Protein 8DS8 (pdb70)

Organism: Homo sapiens (NCBI:txid9606)

Foldseek 3Di:
DFFKDADDAFPDWDDDPDQAIKGWGAWIDTVHAIDGQQFKFFFADDDDVLFTWIWHWHTWIAGPPRFTKTKTFTKGQQCRQPVHDVVCVVVVPDDPCRNRAEIATERDIDMDGPRRTDHTAEEAAPVVLVVLCVDDVCVVVVRHHYYQAHAYNVVSWTAGVVRHTD/DPDDDPD/DFAKDADDAFDPPDPQKGWGAWIDTVHAIDGQQFWFAFDDDVPFIWHWHTWTAGPPRQTKTKTFTKAQQQRFPVHDVVCVNNVPDDPCRRPAEIATERDIDMDGRRRTDHTAEEEAPVVLVVCCVDDVCVVPVRYHYYQAHAYRVVSWTAGVVRHTD/DPDDDPD

InterPro domains:
  IPR001025 Bromo adjacent homology (BAH) domain [PF01426] (2817-2956)
  IPR001025 Bromo adjacent homology (BAH) domain [PS51038] (2817-2962)
  IPR001025 Bromo adjacent homology (BAH) domain [SM00439] (2817-2962)
  IPR043151 Bromo adjacent homology (BAH) domain superfamily [G3DSA:2.30.30.490] (2744-2946)
  IPR048924 BAHCC1-like, Tudor domain [PF21744] (2218-2284)
  IPR052429 BAH domain-containing protein [PTHR12505] (1-2648)
  IPR056841 TNRC18/BAHCC1-like, SH3 domain [PF24912] (2156-2213)

Structure (mmCIF, N/CA/C/O backbone):
data_8DS8
#
_entry.id   8DS8
#
_cell.length_a   73.804
_cell.length_b   120.828
_cell.length_c   46.632
_cell.angle_alpha   90.000
_cell.angle_beta   90.000
_cell.angle_gamma   90.000
#
_symmetry.space_group_name_H-M   'P 21 21 2'
#
loop_
_entity.id
_entity.type
_entity.pdbx_description
1 polymer 'Trinucleotide repeat-containing gene 18 protein'
2 polymer 'Histone H3.1'
3 water water
#
loop_
_atom_site.group_PDB
_atom_site.id
_atom_site.type_symbol
_atom_site.label_atom_id
_atom_site.label_alt_id
_atom_site.label_comp_id
_atom_site.label_asym_id
_atom_site.label_entity_id
_atom_site.label_seq_id
_atom_site.pdbx_PDB_ins_code
_atom_site.Cartn_x
_atom_site.Cartn_y
_atom_site.Cartn_z
_atom_site.occupancy
_atom_site.B_iso_or_equiv
_atom_site.auth_seq_id
_atom_site.auth_comp_id
_atom_site.auth_asym_id
_atom_site.auth_atom_id
_atom_site.pdbx_PDB_model_num
ATOM 1 N N . ARG A 1 2 ? -2.77634 36.61743 -31.18943 1.000 72.81193 2785 ARG A N 1
ATOM 2 C CA . ARG A 1 2 ? -2.60159 35.86336 -32.43128 1.000 84.02215 2785 ARG A CA 1
ATOM 3 C C . ARG A 1 2 ? -3.91073 35.81052 -33.21998 1.000 75.74509 2785 ARG A C 1
ATOM 4 O O . ARG A 1 2 ? -4.56349 36.84116 -33.41189 1.000 71.97758 2785 ARG A O 1
ATOM 6 N N . GLN A 1 3 ? -4.29048 34.61295 -33.67005 1.000 67.82416 2786 GLN A N 1
ATOM 7 C CA . GLN A 1 3 ? -5.51607 34.45395 -34.44365 1.000 61.38089 2786 GLN A CA 1
ATOM 8 C C . GLN A 1 3 ? -6.74387 34.68996 -33.56773 1.000 45.00137 2786 GLN A C 1
ATOM 9 O O . GLN A 1 3 ? -6.73950 34.42391 -32.36253 1.000 61.95199 2786 GLN A O 1
ATOM 11 N N . LEU A 1 4 ? -7.79631 35.22001 -34.18638 1.000 40.23601 2787 LEU A N 1
ATOM 12 C CA . LEU A 1 4 ? -9.01929 35.55998 -33.47738 1.000 39.96800 2787 LEU A CA 1
ATOM 13 C C . LEU A 1 4 ? -10.00000 34.39113 -33.47809 1.000 28.28237 2787 LEU A C 1
ATOM 14 O O . LEU A 1 4 ? -10.04922 33.59148 -34.42015 1.000 26.54534 2787 LEU A O 1
ATOM 19 N N . TRP A 1 5 ? -10.77014 34.28764 -32.39474 1.000 25.06170 2788 TRP A N 1
ATOM 20 C CA . TRP A 1 5 ? -11.95440 33.43773 -32.40140 1.000 24.02620 2788 TRP A CA 1
ATOM 21 C C . TRP A 1 5 ? -13.01204 34.07065 -33.29155 1.000 30.07843 2788 TRP A C 1
ATOM 22 O O . TRP A 1 5 ? -13.19152 35.29350 -33.28515 1.000 22.95523 2788 TRP A O 1
ATOM 33 N N . LYS A 1 6 ? -13.73249 33.23119 -34.03270 1.000 15.93995 2789 LYS A N 1
ATOM 34 C CA . LYS A 1 6 ? -14.88547 33.66503 -34.80981 1.000 25.13891 2789 LYS A CA 1
ATOM 35 C C . LYS A 1 6 ? -16.06779 32.75937 -34.50397 1.000 21.46202 2789 LYS A C 1
ATOM 36 O O . LYS A 1 6 ? -15.90883 31.64881 -33.98160 1.000 23.04535 2789 LYS A O 1
ATOM 42 N N . TRP A 1 7 ? -17.26853 33.24857 -34.81839 1.000 24.44363 2790 TRP A N 1
ATOM 43 C CA . TRP A 1 7 ? -18.46639 32.43068 -34.63168 1.000 23.70292 2790 TRP A CA 1
ATOM 44 C C . TRP A 1 7 ? -18.47181 31.25756 -35.59653 1.000 23.73599 2790 TRP A C 1
ATOM 45 O O . TRP A 1 7 ? -18.02012 31.36687 -36.74455 1.000 21.44651 2790 TRP A O 1
ATOM 56 N N . PHE A 1 8 ? -19.05061 30.13484 -35.15543 1.000 15.32417 2791 PHE A N 1
ATOM 57 C CA . PHE A 1 8 ? -19.27422 29.00410 -36.06896 1.000 22.46453 2791 PHE A CA 1
ATOM 58 C C . PHE A 1 8 ? -20.69984 29.06956 -36.61522 1.000 24.03866 2791 PHE A C 1
ATOM 59 O O . PHE A 1 8 ? -21.66631 28.89940 -35.86412 1.000 21.53492 2791 PHE A O 1
ATOM 67 N N . GLY A 1 9 ? -20.82471 29.30667 -37.93293 1.000 24.76880 2792 GLY A N 1
ATOM 68 C CA . GLY A 1 9 ? -22.12911 29.24190 -38.56888 1.000 22.47123 2792 GLY A CA 1
ATOM 69 C C . GLY A 1 9 ? -23.06821 30.35198 -38.11866 1.000 22.41294 2792 GLY A C 1
ATOM 70 O O . GLY A 1 9 ? -22.65433 31.45410 -37.74997 1.000 23.71071 2792 GLY A O 1
ATOM 71 N N . LYS A 1 10 ? -24.34513 30.04275 -38.12951 1.000 23.80931 2793 LYS A N 1
ATOM 72 C CA . LYS A 1 10 ? -25.46018 30.94624 -37.89189 1.000 22.27341 2793 LYS A CA 1
ATOM 73 C C . LYS A 1 10 ? -25.80059 31.05297 -36.41063 1.000 31.59637 2793 LYS A C 1
ATOM 74 O O . LYS A 1 10 ? -25.57157 30.10842 -35.63616 1.000 21.07821 2793 LYS A O 1
ATOM 80 N N . PRO A 1 11 ? -26.36033 32.19790 -36.01210 1.000 25.76982 2794 PRO A N 1
ATOM 81 C CA . PRO A 1 11 ? -26.81248 32.34530 -34.62725 1.000 25.17502 2794 PRO A CA 1
ATOM 82 C C . PRO A 1 11 ? -27.92901 31.37144 -34.29762 1.000 34.62196 2794 PRO A C 1
ATOM 83 O O . PRO A 1 11 ? -28.70502 30.94884 -35.15607 1.000 30.68592 2794 PRO A O 1
ATOM 87 N N . THR A 1 12 ? -27.97385 30.99784 -33.03508 1.000 27.04235 2795 THR A N 1
ATOM 88 C CA . THR A 1 12 ? -29.01869 30.13894 -32.50728 1.000 33.91346 2795 THR A CA 1
ATOM 89 C C . THR A 1 12 ? -30.26926 30.90753 -32.09996 1.000 38.65420 2795 THR A C 1
ATOM 90 O O . THR A 1 12 ? -31.35582 30.31814 -32.06413 1.000 49.32502 2795 THR A O 1
ATOM 94 N N . GLN A 1 13 ? -30.14016 32.20513 -31.82237 1.000 41.41445 2796 GLN A N 1
ATOM 95 C CA A GLN A 1 13 ? -31.20351 33.04290 -31.26404 0.509 33.40607 2796 GLN A CA 1
ATOM 96 C CA B GLN A 1 13 ? -31.26466 33.03248 -31.42682 0.491 33.40637 2796 GLN A CA 1
ATOM 97 C C . GLN A 1 13 ? -30.85953 34.50115 -31.50868 1.000 45.72737 2796 GLN A C 1
ATOM 98 O O . GLN A 1 13 ? -29.67749 34.85416 -31.55649 1.000 25.91059 2796 GLN A O 1
ATOM 109 N N . ARG A 1 14 ? -31.88531 35.34591 -31.60874 1.000 43.30257 2797 ARG A N 1
ATOM 110 C CA . ARG A 1 14 ? -31.73387 36.79084 -31.72940 1.000 45.21596 2797 ARG A CA 1
ATOM 111 C C . ARG A 1 14 ? -32.61403 37.47854 -30.69665 1.000 48.31792 2797 ARG A C 1
ATOM 112 O O . ARG A 1 14 ? -33.73135 37.03015 -30.42386 1.000 50.38906 2797 ARG A O 1
ATOM 120 N N . ARG A 1 15 ? -32.10420 38.56461 -30.12208 1.000 43.92668 2798 ARG A N 1
ATOM 121 C CA . ARG A 1 15 ? -32.85611 39.40523 -29.19879 1.000 42.14544 2798 ARG A CA 1
ATOM 122 C C . ARG A 1 15 ? -32.76650 40.85662 -29.65678 1.000 38.00472 2798 ARG A C 1
ATOM 123 O O . ARG A 1 15 ? -31.76196 41.27104 -30.23777 1.000 35.08230 2798 ARG A O 1
ATOM 131 N N . GLY A 1 16 ? -33.83680 41.61206 -29.41380 1.000 44.42033 2799 GLY A N 1
ATOM 132 C CA . GLY A 1 16 ? -33.88429 43.03772 -29.68149 1.000 37.94816 2799 GLY A CA 1
ATOM 133 C C . GLY A 1 16 ? -34.22211 43.35764 -31.13053 1.000 44.43350 2799 GLY A C 1
ATOM 134 O O . GLY A 1 16 ? -34.14754 42.51153 -32.02098 1.000 34.74596 2799 GLY A O 1
ATOM 135 N N . MET A 1 17 ? -34.61723 44.61419 -31.36818 1.000 40.06623 2800 MET A N 1
ATOM 136 C CA . MET A 1 17 ? -34.72166 45.05681 -32.75445 1.000 60.94052 2800 MET A CA 1
ATOM 137 C C . MET A 1 17 ? -33.35601 45.19787 -33.40996 1.000 37.69479 2800 MET A C 1
ATOM 138 O O . MET A 1 17 ? -32.31945 45.30375 -32.74859 1.000 34.55542 2800 MET A O 1
ATOM 143 N N . LYS A 1 18 ? -33.38931 45.27736 -34.73974 1.000 31.95924 2801 LYS A N 1
ATOM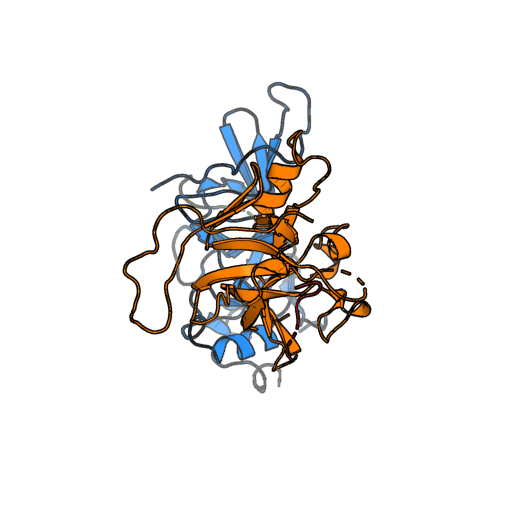 144 C CA . LYS A 1 18 ? -32.18804 45.55111 -35.50964 1.000 42.30049 2801 LYS A CA 1
ATOM 145 C C . LYS A 1 18 ? -31.62424 46.90559 -35.10902 1.000 37.94514 2801 LYS A C 1
ATOM 146 O O . LYS A 1 18 ? -32.36148 47.82356 -34.73805 1.000 41.17749 2801 LYS A O 1
ATOM 152 N N . GLY A 1 19 ? -30.30043 47.01937 -35.15930 1.000 35.51576 2802 GLY A N 1
ATOM 153 C CA . GLY A 1 19 ? -29.64477 48.24577 -34.73664 1.000 36.75089 2802 GLY A CA 1
ATOM 154 C C . GLY A 1 19 ? -28.90305 48.08669 -33.42199 1.000 44.12309 2802 GLY A C 1
ATOM 155 O O . GLY A 1 19 ? -28.41630 46.99619 -33.10840 1.000 34.01639 2802 GLY A O 1
ATOM 156 N N . LYS A 1 20 ? -28.83907 49.16284 -32.62985 1.000 33.08870 2803 LYS A N 1
ATOM 157 C CA . LYS A 1 20 ? -27.95916 49.20055 -31.46054 1.000 33.99178 2803 LYS A CA 1
ATOM 158 C C . LYS A 1 20 ? -28.36527 48.21323 -30.36351 1.000 35.13050 2803 LYS A C 1
ATOM 159 O O . LYS A 1 20 ? -27.53834 47.88995 -29.50464 1.000 35.99103 2803 LYS A O 1
ATOM 165 N N . ALA A 1 21 ? -29.60540 47.72632 -30.36368 1.000 38.79447 2804 ALA A N 1
ATOM 166 C CA . ALA A 1 21 ? -30.07420 46.82260 -29.31912 1.000 33.69147 2804 ALA A CA 1
ATOM 167 C C . ALA A 1 21 ? -30.01424 45.34175 -29.71340 1.000 31.25219 2804 ALA A C 1
ATOM 168 O O . ALA A 1 21 ? -30.26738 44.47727 -28.86449 1.000 33.09293 2804 ALA A O 1
ATOM 170 N N . ARG A 1 22 ? -29.67161 45.04841 -30.96543 1.000 30.33159 2805 ARG A N 1
ATOM 171 C CA A ARG A 1 22 ? -29.64773 43.68315 -31.47797 0.516 30.22479 2805 ARG A CA 1
ATOM 172 C CA B ARG A 1 22 ? -29.68308 43.67551 -31.44340 0.238 30.21044 2805 ARG A CA 1
ATOM 173 C CA C ARG A 1 22 ? -29.67509 43.67643 -31.45452 0.246 30.20583 2805 ARG A CA 1
ATOM 174 C C . ARG A 1 22 ? -28.58082 42.84378 -30.79813 1.000 30.47829 2805 ARG A C 1
ATOM 175 O O . ARG A 1 22 ? -27.45180 43.29798 -30.61081 1.000 27.16337 2805 ARG A O 1
ATOM 197 N N . LYS A 1 23 ? -28.92092 41.59984 -30.48106 1.000 25.29564 2806 LYS A N 1
ATOM 198 C CA . LYS A 1 23 ? -27.97540 40.65255 -29.91647 1.000 29.34372 2806 LYS A CA 1
ATOM 199 C C . LYS A 1 23 ? -28.15668 39.34470 -30.66890 1.000 31.44125 2806 LYS A C 1
ATOM 200 O O . LYS A 1 23 ? -29.28531 38.86726 -30.80036 1.000 27.22461 2806 LYS A O 1
ATOM 206 N N . LEU A 1 24 ? -27.06965 38.78869 -31.19635 1.000 24.96384 2807 LEU A N 1
ATOM 207 C CA . LEU A 1 24 ? -27.12264 37.50699 -31.88934 1.000 22.60178 2807 LEU A CA 1
ATOM 208 C C . LEU A 1 24 ? -26.36763 36.50296 -31.04807 1.000 23.37951 2807 LEU A C 1
ATOM 209 O O . LEU A 1 24 ? -25.17064 36.67468 -30.83504 1.000 18.88561 2807 LEU A O 1
ATOM 214 N N . PHE A 1 25 ? -27.06525 35.47792 -30.55860 1.000 19.19357 2808 PHE A N 1
ATOM 215 C CA . PHE A 1 25 ? -26.46165 34.45082 -29.70153 1.000 18.46768 2808 PHE A CA 1
ATOM 216 C C . PHE A 1 25 ? -25.94317 33.29941 -30.54460 1.000 23.37503 2808 PHE A C 1
ATOM 217 O O . PHE A 1 25 ? -26.58658 32.91135 -31.51783 1.000 20.84338 2808 PHE A O 1
ATOM 225 N N . TYR A 1 26 ? -24.80033 32.73474 -30.14307 1.000 18.79377 2809 TYR A N 1
ATOM 226 C CA . TYR A 1 26 ? -24.16928 31.63488 -30.87045 1.000 23.53916 2809 TYR A CA 1
ATOM 227 C C . TYR A 1 26 ? -23.81999 30.50485 -29.91037 1.000 25.02615 2809 TYR A C 1
ATOM 228 O O . TYR A 1 26 ? -23.52240 30.73434 -28.73929 1.000 21.79079 2809 TYR A O 1
ATOM 237 N N . LYS A 1 27 ? -23.84701 29.27452 -30.41305 1.000 18.25388 2810 LYS A N 1
ATOM 238 C CA . LYS A 1 27 ? -23.46079 28.16897 -29.55885 1.000 20.39284 2810 LYS A CA 1
ATOM 239 C C . LYS A 1 27 ? -21.96471 27.87390 -29.57417 1.000 25.76122 2810 LYS A C 1
ATOM 240 O O . LYS A 1 27 ? -21.47570 27.25511 -28.61749 1.000 22.07746 2810 LYS A O 1
ATOM 246 N N . ALA A 1 28 ? -21.22264 28.28336 -30.61567 1.000 22.35928 2811 ALA A N 1
ATOM 247 C CA . ALA A 1 28 ? -19.82891 27.85988 -30.71818 1.000 18.85142 2811 ALA A CA 1
ATOM 248 C C . ALA A 1 28 ? -18.94551 28.92084 -31.36248 1.000 18.30886 2811 ALA A C 1
ATOM 249 O O . ALA A 1 28 ? -19.38318 29.68416 -32.23251 1.000 20.93840 2811 ALA A O 1
ATOM 251 N N . ILE A 1 29 ? -17.67266 28.91180 -30.95034 1.000 18.45863 2812 ILE A N 1
ATOM 252 C CA . ILE A 1 29 ? -16.62223 29.72628 -31.54969 1.000 18.09789 2812 ILE A CA 1
ATOM 253 C C . ILE A 1 29 ? -15.52836 28.79023 -32.04266 1.000 21.33927 2812 ILE A C 1
ATOM 254 O O . ILE A 1 29 ? -15.31614 27.69988 -31.49320 1.000 22.07516 2812 ILE A O 1
ATOM 259 N N . VAL A 1 30 ? -14.81759 29.22369 -33.08426 1.000 21.25114 2813 VAL A N 1
ATOM 260 C CA . VAL A 1 30 ? -13.77023 28.40240 -33.67606 1.000 20.97177 2813 VAL A CA 1
ATOM 261 C C . VAL A 1 30 ? -12.54042 29.25766 -33.92170 1.000 25.13207 2813 VAL A C 1
ATOM 262 O O . VAL A 1 30 ? -12.63179 30.46335 -34.16541 1.000 24.72232 2813 VAL A O 1
ATOM 266 N N . ARG A 1 31 ? -11.38336 28.61024 -33.83921 1.000 27.50154 2814 ARG A N 1
ATOM 267 C CA . ARG A 1 31 ? -10.09347 29.23749 -34.11818 1.000 29.21609 2814 ARG A CA 1
ATOM 268 C C . ARG A 1 31 ? -9.20620 28.15457 -34.71150 1.000 33.73893 2814 ARG A C 1
ATOM 269 O O . ARG A 1 31 ? -8.88951 27.17071 -34.03051 1.000 31.65383 2814 ARG A O 1
ATOM 277 N N . GLY A 1 32 ? -8.83157 28.31486 -35.97526 1.000 35.28914 2815 GLY A N 1
ATOM 278 C CA . GLY A 1 32 ? -8.19521 27.23270 -36.70422 1.000 35.35998 2815 GLY A CA 1
ATOM 279 C C . GLY A 1 32 ? -9.00291 25.95186 -36.63341 1.000 42.90865 2815 GLY A C 1
ATOM 280 O O . GLY A 1 32 ? -10.14228 25.90935 -37.09724 1.000 35.01135 2815 GLY A O 1
ATOM 281 N N . LYS A 1 33 ? -8.44690 24.91712 -36.00771 1.000 31.59176 2816 LYS A N 1
ATOM 282 C CA . LYS A 1 33 ? -9.12090 23.63313 -35.85920 1.000 41.21629 2816 LYS A CA 1
ATOM 283 C C . LYS A 1 33 ? -9.68456 23.40688 -34.45607 1.000 37.25069 2816 LYS A C 1
ATOM 284 O O . LYS A 1 33 ? -10.09484 22.28567 -34.13189 1.000 38.67875 2816 LYS A O 1
ATOM 290 N N . GLU A 1 34 ? -9.71004 24.42617 -33.61336 1.000 31.01197 2817 GLU A N 1
ATOM 291 C CA . GLU A 1 34 ? -10.24487 24.29667 -32.26298 1.000 29.56291 2817 GLU A CA 1
ATOM 292 C C . GLU A 1 34 ? -11.66178 24.84225 -32.21407 1.000 32.39861 2817 GLU A C 1
ATOM 293 O O . GLU A 1 34 ? -11.94675 25.90533 -32.77908 1.000 25.97229 2817 GLU A O 1
ATOM 299 N N . MET A 1 35 ? -12.53948 24.13838 -31.50662 1.000 24.70334 2818 MET A N 1
ATOM 300 C CA A MET A 1 35 ? -13.90536 24.59967 -31.29880 0.660 24.60587 2818 MET A CA 1
ATOM 301 C CA B MET A 1 35 ? -13.90057 24.60279 -31.30080 0.340 24.59125 2818 MET A CA 1
ATOM 302 C C . MET A 1 35 ? -14.22161 24.62986 -29.81040 1.000 30.37142 2818 MET A C 1
ATOM 303 O O . MET A 1 35 ? -13.81509 23.73628 -29.05888 1.000 25.35972 2818 MET A O 1
ATOM 312 N N . ILE A 1 36 ? -14.94132 25.66766 -29.38219 1.000 22.84188 2819 ILE A N 1
ATOM 313 C CA . ILE A 1 36 ? -15.39643 25.77387 -28.00273 1.000 25.23649 2819 ILE A CA 1
ATOM 314 C C . ILE A 1 36 ? -16.88474 26.08516 -28.03238 1.000 21.75252 2819 ILE A C 1
ATOM 315 O O . ILE A 1 36 ? -17.31427 26.99020 -28.75370 1.000 21.43024 2819 ILE A O 1
ATOM 320 N N . ARG A 1 37 ? -17.68280 25.32828 -27.28045 1.000 18.63812 2820 ARG A N 1
ATOM 321 C CA . ARG A 1 37 ? -19.12509 25.55878 -27.29220 1.000 22.58989 2820 ARG A CA 1
ATOM 322 C C . ARG A 1 37 ? -19.66200 25.82664 -25.89393 1.000 19.54048 2820 ARG A C 1
ATOM 323 O O . ARG A 1 37 ? -19.00310 25.54726 -24.88987 1.000 24.09824 2820 ARG A O 1
ATOM 331 N N . ILE A 1 38 ? -20.86419 26.41962 -25.83706 1.000 20.19933 2821 ILE A N 1
ATOM 332 C CA . ILE A 1 38 ? -21.52187 26.64013 -24.54714 1.000 21.50834 2821 ILE A CA 1
ATOM 333 C C . ILE A 1 38 ? -21.62435 25.33217 -23.77136 1.000 22.27306 2821 ILE A C 1
ATOM 334 O O . ILE A 1 38 ? -21.86338 24.26413 -24.34352 1.000 20.03501 2821 ILE A O 1
ATOM 339 N N . GLY A 1 39 ? -21.35746 25.40989 -22.45779 1.000 21.54496 2822 GLY A N 1
ATOM 340 C CA . GLY A 1 39 ? -21.22280 24.24056 -21.62514 1.000 27.61374 2822 GLY A CA 1
ATOM 341 C C . GLY A 1 39 ? -19.80038 23.74410 -21.46118 1.000 31.03719 2822 GLY A C 1
ATOM 342 O O . GLY A 1 39 ? -19.52231 23.02485 -20.49523 1.000 28.37354 2822 GLY A O 1
ATOM 343 N N . ASP A 1 40 ? -18.89323 24.10894 -22.37060 1.000 21.66455 2823 ASP A N 1
ATOM 344 C CA . ASP A 1 40 ? -17.47732 23.80430 -22.21025 1.000 16.68094 2823 ASP A CA 1
ATOM 345 C C . ASP A 1 40 ? -16.84967 24.69238 -21.14848 1.000 25.35835 2823 ASP A C 1
ATOM 346 O O . ASP A 1 40 ? -17.36197 25.75901 -20.80656 1.000 23.06785 2823 ASP A O 1
ATOM 351 N N . CYS A 1 41 ? -15.70079 24.24406 -20.66250 1.000 20.04383 2824 CYS A N 1
ATOM 352 C CA . CYS A 1 41 ? -14.84917 25.01871 -19.78511 1.000 22.13480 2824 CYS A CA 1
ATOM 353 C C . CYS A 1 41 ? -13.65999 25.51905 -20.58930 1.000 20.11682 2824 CYS A C 1
ATOM 354 O O . CYS A 1 41 ? -13.17714 24.85046 -21.50422 1.000 24.17935 2824 CYS A O 1
ATOM 357 N N . ALA A 1 42 ? -13.17065 26.68820 -20.22450 1.000 18.39282 2825 ALA A N 1
ATOM 358 C CA . ALA A 1 42 ? -12.06490 27.27264 -20.94090 1.000 22.76100 2825 ALA A CA 1
ATOM 359 C C . ALA A 1 42 ? -11.13624 27.97461 -19.97180 1.000 27.22630 2825 ALA A C 1
ATOM 360 O O . ALA A 1 42 ? -11.56832 28.47000 -18.91999 1.000 23.57016 2825 ALA A O 1
ATOM 362 N N . VAL A 1 43 ? -9.86082 28.02524 -20.37224 1.000 21.43469 2826 VAL A N 1
ATOM 363 C CA . VAL A 1 43 ? -8.84773 28.88917 -19.77447 1.000 20.56358 2826 VAL A CA 1
ATOM 364 C C . VAL A 1 43 ? -8.87780 30.23203 -20.48788 1.000 31.42254 2826 VAL A C 1
ATOM 365 O O . VAL A 1 43 ? -8.84321 30.28101 -21.72915 1.000 25.89154 2826 VAL A O 1
ATOM 369 N N . PHE A 1 44 ? -8.89461 31.31203 -19.69553 1.000 20.87531 2827 PHE A N 1
ATOM 370 C CA . PHE A 1 44 ? -8.88630 32.69492 -20.15616 1.000 20.70681 2827 PHE A CA 1
ATOM 371 C C . PHE A 1 44 ? -7.52114 33.33184 -19.93109 1.000 29.47027 2827 PHE A C 1
ATOM 372 O O . PHE A 1 44 ? -6.80467 32.99209 -18.98648 1.000 31.81035 2827 PHE A O 1
ATOM 380 N N . LEU A 1 45 ? -7.16526 34.26463 -20.80921 1.000 24.53509 2828 LEU A N 1
ATOM 381 C CA . LEU A 1 45 ? -5.91012 34.98300 -20.65189 1.000 35.42108 2828 LEU A CA 1
ATOM 382 C C . LEU A 1 45 ? -6.00608 35.89115 -19.43114 1.000 40.16559 2828 LEU A C 1
ATOM 383 O O . LEU A 1 45 ? -7.01558 36.56767 -19.22152 1.000 42.50516 2828 LEU A O 1
ATOM 388 N N . SER A 1 46 ? -4.96080 35.88202 -18.61154 1.000 37.38857 2829 SER A N 1
ATOM 389 C CA . SER A 1 46 ? -4.93633 36.65692 -17.37886 1.000 60.67799 2829 SER A CA 1
ATOM 390 C C . SER A 1 46 ? -3.65316 37.47404 -17.29558 1.000 62.40027 2829 SER A C 1
ATOM 391 O O . SER A 1 46 ? -2.67742 37.22231 -18.01013 1.000 50.74791 2829 SER A O 1
ATOM 394 N N . ALA A 1 47 ? -3.66534 38.45834 -16.39837 1.000 75.09714 2830 ALA A N 1
ATOM 395 C CA . ALA A 1 47 ? -2.51714 39.33606 -16.18391 1.000 76.15078 2830 ALA A CA 1
ATOM 396 C C . ALA A 1 47 ? -1.68286 38.78024 -15.03367 1.000 83.58896 2830 ALA A C 1
ATOM 397 O O . ALA A 1 47 ? -1.96031 39.04855 -13.86212 1.000 80.09547 2830 ALA A O 1
ATOM 399 N N . GLY A 1 48 ? -0.65802 37.99456 -15.36891 1.000 86.32659 2831 GLY A N 1
ATOM 400 C CA . GLY A 1 48 ? 0.29971 37.53430 -14.38373 1.000 81.19517 2831 GLY A CA 1
ATOM 401 C C . GLY A 1 48 ? -0.11794 36.26126 -13.67070 1.000 91.81624 2831 GLY A C 1
ATOM 402 O O . GLY A 1 48 ? -1.21299 35.72333 -13.85317 1.000 89.18925 2831 GLY A O 1
ATOM 403 N N . ARG A 1 49 ? 0.80335 35.77973 -12.82194 1.000 100.50894 2832 ARG A N 1
ATOM 404 C CA . ARG A 1 49 ? 0.67764 34.57503 -12.00450 1.000 81.88134 2832 ARG A CA 1
ATOM 405 C C . ARG A 1 49 ? 0.03479 33.43780 -12.79121 1.000 92.01808 2832 ARG A C 1
ATOM 406 O O . ARG A 1 49 ? -1.08392 33.01569 -12.46850 1.000 78.61661 2832 ARG A O 1
ATOM 408 N N . PRO A 1 50 ? 0.70302 32.91386 -13.82052 1.000 94.37386 2833 PRO A N 1
ATOM 409 C CA . PRO A 1 50 ? 0.07556 31.91601 -14.69558 1.000 77.27325 2833 PRO A CA 1
ATOM 410 C C . PRO A 1 50 ? 0.05014 30.49975 -14.13919 1.000 79.92274 2833 PRO A C 1
ATOM 411 O O . PRO A 1 50 ? -0.31698 29.57671 -14.87290 1.000 80.65752 2833 PRO A O 1
ATOM 415 N N . ASN A 1 51 ? 0.42802 30.29437 -12.87514 1.000 84.10196 2834 ASN A N 1
ATOM 416 C CA . ASN A 1 51 ? 0.12085 29.04082 -12.19707 1.000 86.06301 2834 ASN A CA 1
ATOM 417 C C . ASN A 1 51 ? -1.31666 28.99393 -11.69025 1.000 66.33235 2834 ASN A C 1
ATOM 418 O O . ASN A 1 51 ? -1.77227 27.92718 -11.26332 1.000 71.95320 2834 ASN A O 1
ATOM 420 N N . LEU A 1 52 ? -2.03439 30.12023 -11.72928 1.000 66.40909 2835 LEU A N 1
ATOM 421 C CA . LEU A 1 52 ? -3.44541 30.20035 -11.35476 1.000 68.56211 2835 LEU A CA 1
ATOM 422 C C . LEU A 1 52 ? -4.24648 30.72981 -12.54200 1.000 57.77696 2835 LEU A C 1
ATOM 423 O O . LEU A 1 52 ? -4.79883 31.83709 -12.49134 1.000 49.40220 2835 LEU A O 1
ATOM 428 N N . PRO A 1 53 ? -4.35107 29.95107 -13.61750 1.000 45.97722 2836 PRO A N 1
ATOM 429 C CA . PRO A 1 53 ? -5.07257 30.43383 -14.80132 1.000 38.13977 2836 PRO A CA 1
ATOM 430 C C . PRO A 1 53 ? -6.54164 30.64643 -14.47975 1.000 38.93559 2836 PRO A C 1
ATOM 431 O O . PRO A 1 53 ? -7.12967 29.90773 -13.68538 1.000 40.85814 2836 PRO A O 1
ATOM 435 N N . TYR A 1 54 ? -7.12607 31.67907 -15.08831 1.000 29.89164 2837 TYR A N 1
ATOM 436 C CA . TYR A 1 54 ? -8.56543 31.89931 -14.98598 1.000 32.73753 2837 TYR A CA 1
ATOM 437 C C . TYR A 1 54 ? -9.28791 30.80517 -15.75680 1.000 27.06109 2837 TYR A C 1
ATOM 438 O O . TYR A 1 54 ? -9.06731 30.64213 -16.95762 1.000 28.93061 2837 TYR A O 1
ATOM 447 N N . ILE A 1 55 ? -10.14899 30.06694 -15.07889 1.000 23.55335 2838 ILE A N 1
ATOM 448 C CA . ILE A 1 55 ? -10.88646 28.95419 -15.67378 1.000 20.58510 2838 ILE A CA 1
ATOM 449 C C . ILE A 1 55 ? -12.35970 29.14792 -15.39828 1.000 18.87320 2838 ILE A C 1
ATOM 450 O O . ILE A 1 55 ? -12.75454 29.37266 -14.24546 1.000 19.74754 2838 ILE A O 1
ATOM 455 N N . GLY A 1 56 ? -13.16717 29.06767 -16.45153 1.000 20.34710 2839 GLY A N 1
ATOM 456 C CA . GLY A 1 56 ? -14.59267 29.28975 -16.30142 1.000 19.82326 2839 GLY A CA 1
ATOM 457 C C . GLY A 1 56 ? -15.40790 28.39885 -17.21166 1.000 25.78714 2839 GLY A C 1
ATOM 458 O O . GLY A 1 56 ? -14.93485 27.94742 -18.26034 1.000 26.32912 2839 GLY A O 1
ATOM 459 N N . ARG A 1 57 ? -16.66130 28.17803 -16.81392 1.000 19.94368 2840 ARG A N 1
ATOM 460 C CA . ARG A 1 57 ? -17.61028 27.46811 -17.65806 1.000 18.80075 2840 ARG A CA 1
ATOM 461 C C . ARG A 1 57 ? -18.40828 28.46210 -18.50261 1.000 27.45817 2840 ARG A C 1
ATOM 462 O O . ARG A 1 57 ? -18.93372 29.45657 -17.98892 1.000 27.03166 2840 ARG A O 1
ATOM 470 N N . ILE A 1 58 ? -18.48902 28.18946 -19.79923 1.000 18.09396 2841 ILE A N 1
ATOM 471 C CA . ILE A 1 58 ? -19.17005 29.09473 -20.72224 1.000 19.13988 2841 ILE A CA 1
ATOM 472 C C . ILE A 1 58 ? -20.67710 28.88027 -20.65351 1.000 23.97420 2841 ILE A C 1
ATOM 473 O O . ILE A 1 58 ? -21.18077 27.78914 -20.95037 1.000 25.72078 2841 ILE A O 1
ATOM 478 N N . GLN A 1 59 ? -21.40684 29.93641 -20.27328 1.000 18.88852 2842 GLN A N 1
ATOM 479 C CA . GLN A 1 59 ? -22.85458 29.88098 -20.14472 1.000 22.00816 2842 GLN A CA 1
ATOM 480 C C . GLN A 1 59 ? -23.58026 30.28610 -21.41784 1.000 22.90894 2842 GLN A C 1
ATOM 481 O O . GLN A 1 59 ? -24.55308 29.63236 -21.81134 1.000 23.92566 2842 GLN A O 1
ATOM 487 N N . SER A 1 60 ? -23.11875 31.35465 -22.06341 1.000 23.84237 2843 SER A N 1
ATOM 488 C CA A SER A 1 60 ? -23.73079 31.83085 -23.29408 0.535 24.92736 2843 SER A CA 1
ATOM 489 C CA B SER A 1 60 ? -23.77160 31.90483 -23.24572 0.465 25.05143 2843 SER A CA 1
ATOM 490 C C . SER A 1 60 ? -22.75939 32.78857 -23.96180 1.000 26.87343 2843 SER A C 1
ATOM 491 O O . SER A 1 60 ? -21.82979 33.30556 -23.33391 1.000 22.59703 2843 SER A O 1
ATOM 496 N N . MET A 1 61 ? -22.95805 32.97086 -25.26931 1.000 23.44047 2844 MET A N 1
ATOM 497 C CA . MET A 1 61 ? -22.10930 33.84951 -26.07154 1.000 17.11569 2844 MET A CA 1
ATOM 498 C C . MET A 1 61 ? -22.98516 34.60384 -27.06589 1.000 16.70349 2844 MET A C 1
ATOM 499 O O . MET A 1 61 ? -23.96395 34.05893 -27.58167 1.000 19.54566 2844 MET A O 1
ATOM 504 N N . TRP A 1 62 ? -22.61667 35.85777 -27.34780 1.000 17.36919 2845 TRP A N 1
ATOM 505 C CA . TRP A 1 62 ? -23.40239 36.63552 -28.29621 1.000 18.27234 2845 TRP A CA 1
ATOM 506 C C . TRP A 1 62 ? -22.55085 37.75896 -28.85928 1.000 14.31775 2845 TRP A C 1
ATOM 507 O O . TRP A 1 62 ? -21.51772 38.11968 -28.30113 1.000 21.47255 2845 TRP A O 1
ATOM 518 N N . GLU A 1 63 ? -22.99790 38.29169 -29.99259 1.000 19.64422 2846 GLU A N 1
ATOM 519 C CA . GLU A 1 63 ? -22.44313 39.51087 -30.56393 1.000 18.40545 2846 GLU A CA 1
ATOM 520 C C . GLU A 1 63 ? -23.44709 40.63031 -30.36178 1.000 18.69025 2846 GLU A C 1
ATOM 521 O O . GLU A 1 63 ? -24.63915 40.46184 -30.65981 1.000 20.22081 2846 GLU A O 1
ATOM 527 N N . SER A 1 64 ? -22.97165 41.75360 -29.82599 1.000 18.24321 2847 SER A N 1
ATOM 528 C CA . SER A 1 64 ? -23.77033 42.96313 -29.75582 1.000 18.48336 2847 SER A CA 1
ATOM 529 C C . SER A 1 64 ? -23.32657 43.95814 -30.83613 1.000 17.29238 2847 SER A C 1
ATOM 530 O O . SER A 1 64 ? -22.31887 43.77615 -31.51888 1.000 20.84320 2847 SER A O 1
ATOM 533 N N . TRP A 1 65 ? -24.09644 45.02887 -30.95855 1.000 18.04406 2848 TRP A N 1
ATOM 534 C CA . TRP A 1 65 ? -23.78693 46.10091 -31.90636 1.000 20.17003 2848 TRP A CA 1
ATOM 535 C C . TRP A 1 65 ? -22.35457 46.58727 -31.74191 1.000 23.58021 2848 TRP A C 1
ATOM 536 O O . TRP A 1 65 ? -21.87050 46.78068 -30.62039 1.000 24.44712 2848 TRP A O 1
ATOM 547 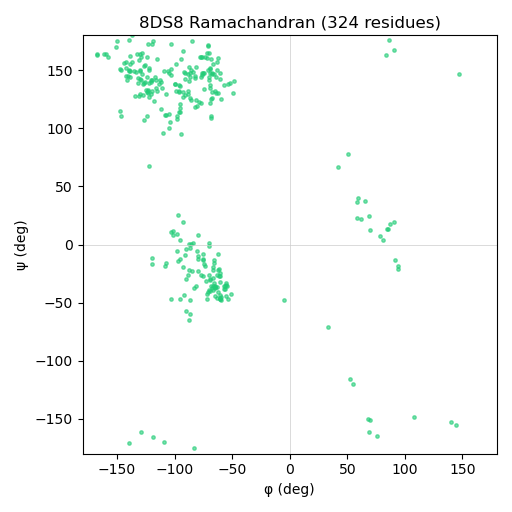N N . GLY A 1 66 ? -21.69569 46.83376 -32.86909 1.000 20.52358 2849 GLY A N 1
ATOM 548 C CA . GLY A 1 66 ? -20.31976 47.30289 -32.85543 1.000 25.48992 2849 GLY A CA 1
ATOM 549 C C . GLY A 1 66 ? -19.26895 46.21535 -32.89558 1.000 27.61114 2849 GLY A C 1
ATOM 550 O O . GLY A 1 66 ? -18.12260 46.47389 -32.51226 1.000 28.49914 2849 GLY A O 1
ATOM 551 N N . ASN A 1 67 ? -19.62224 45.00060 -33.32763 1.000 23.92246 2850 ASN A N 1
ATOM 552 C CA . ASN A 1 67 ? -18.65348 43.90479 -33.46134 1.000 27.31445 2850 ASN A CA 1
ATOM 553 C C . ASN A 1 67 ? -18.09172 43.48109 -32.09548 1.000 27.71262 2850 ASN A C 1
ATOM 554 O O . ASN A 1 67 ? -16.91163 43.15462 -31.96580 1.000 31.34910 2850 ASN A O 1
ATOM 559 N N . ASN A 1 68 ? -18.93504 43.49382 -31.06818 1.000 19.93764 2851 ASN A N 1
ATOM 560 C CA . ASN A 1 68 ? -18.54348 43.08296 -29.72603 1.000 24.46575 2851 ASN A CA 1
ATOM 561 C C . ASN A 1 68 ? -18.97188 41.63798 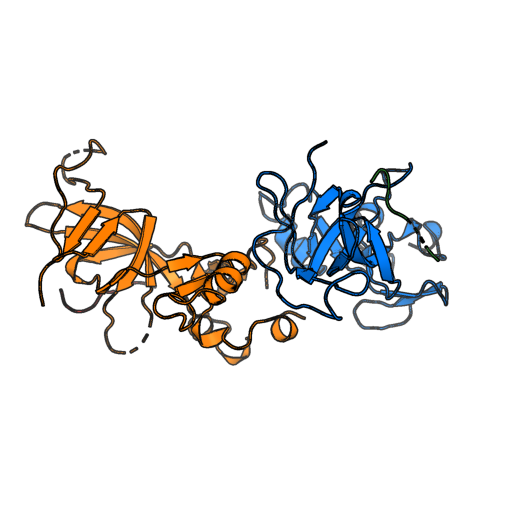-29.49516 1.000 24.23930 2851 ASN A C 1
ATOM 562 O O . ASN A 1 68 ? -20.16858 41.35599 -29.39576 1.000 24.36663 2851 ASN A O 1
ATOM 567 N N . MET A 1 69 ? -18.00154 40.73445 -29.40819 1.000 27.92165 2852 MET A N 1
ATOM 568 C CA . MET A 1 69 ? -18.26057 39.32989 -29.10848 1.000 18.64206 2852 MET A CA 1
ATOM 569 C C . MET A 1 69 ? -18.07920 39.12523 -27.61173 1.000 20.01116 2852 MET A C 1
ATOM 570 O O . MET A 1 69 ? -17.00295 39.39673 -27.06932 1.000 19.57302 2852 MET A O 1
ATOM 575 N N . VAL A 1 70 ? -19.13660 38.66602 -26.95577 1.000 23.10716 2853 VAL A N 1
ATOM 576 C CA . VAL A 1 70 ? -19.20592 38.57199 -25.50308 1.000 18.77563 2853 VAL A CA 1
ATOM 577 C C . VAL A 1 70 ? -19.43437 37.11899 -25.11118 1.000 18.53788 2853 VAL A C 1
ATOM 578 O O . VAL A 1 70 ? -20.21521 36.41543 -25.75851 1.000 19.26263 2853 VAL A O 1
ATOM 582 N N . VAL A 1 71 ? -18.78845 36.69042 -24.02907 1.000 24.53193 2854 VAL A N 1
ATOM 583 C CA . VAL A 1 71 ? -19.05668 35.39422 -23.41068 1.000 18.32245 2854 VAL A CA 1
ATOM 584 C C . VAL A 1 71 ? -19.39967 35.63022 -21.94658 1.000 27.73682 2854 VAL A C 1
ATOM 585 O O . VAL A 1 71 ? -18.72415 36.40680 -21.25787 1.000 21.18320 2854 VAL A O 1
ATOM 589 N N . ARG A 1 72 ? -20.47591 34.99445 -21.49315 1.000 22.46802 2855 ARG A N 1
ATOM 590 C CA . ARG A 1 72 ? -20.83870 34.96578 -20.08869 1.000 24.93501 2855 ARG A CA 1
ATOM 591 C C . ARG A 1 72 ? -20.23566 33.71865 -19.45726 1.000 24.79732 2855 ARG A C 1
ATOM 592 O O . ARG A 1 72 ? -20.42555 32.61751 -19.97079 1.000 18.44018 2855 ARG A O 1
ATOM 600 N N . VAL A 1 73 ? -19.50119 33.89909 -18.35855 1.000 20.48358 2856 VAL A N 1
ATOM 601 C CA . VAL A 1 73 ? -18.64301 32.86885 -17.77204 1.000 19.72942 2856 VAL A CA 1
ATOM 602 C C . VAL A 1 73 ? -19.00192 32.68674 -16.30402 1.000 31.96321 2856 VAL A C 1
ATOM 603 O O . VAL A 1 73 ? -19.18876 33.66946 -15.57638 1.000 26.25237 2856 VAL A O 1
ATOM 607 N N . LYS A 1 74 ? -19.02678 31.43488 -15.85681 1.000 25.12589 2857 LYS A N 1
ATOM 608 C CA . LYS A 1 74 ? -19.18189 31.09241 -14.44223 1.000 27.75460 2857 LYS A CA 1
ATOM 609 C C . LYS A 1 74 ? -17.83789 30.57616 -13.91256 1.000 24.18933 2857 LYS A C 1
ATOM 610 O O . LYS A 1 74 ? -17.35534 29.52162 -14.35062 1.000 25.13197 2857 LYS A O 1
ATOM 616 N N . TRP A 1 75 ? -17.20141 31.35051 -13.02858 1.000 21.26822 2858 TRP A N 1
ATOM 617 C CA . TRP A 1 75 ? -15.79525 31.10696 -12.71521 1.000 25.61505 2858 TRP A CA 1
ATOM 618 C C . TRP A 1 75 ? -15.61490 29.91603 -11.76987 1.000 22.67192 2858 TRP A C 1
ATOM 619 O O . TRP A 1 75 ? -16.43365 29.67131 -10.88723 1.000 22.38963 2858 TRP A O 1
ATOM 630 N N . PHE A 1 76 ? -14.53081 29.17050 -11.98438 1.000 24.70037 2859 PHE A N 1
ATOM 631 C CA . PHE A 1 76 ? -13.99662 28.23038 -11.00882 1.000 18.66840 2859 PHE A CA 1
ATOM 632 C C . PHE A 1 76 ? -12.91056 28.94125 -10.20898 1.000 23.55788 2859 PHE A C 1
ATOM 633 O O . PHE A 1 76 ? -12.35404 29.95989 -10.63407 1.000 24.28702 2859 PHE A O 1
ATOM 641 N N . TYR A 1 77 ? -12.62542 28.39559 -9.03251 1.000 22.93232 2860 TYR A N 1
ATOM 642 C CA . TYR A 1 77 ? -11.62591 28.92637 -8.11733 1.000 22.11594 2860 TYR A CA 1
ATOM 643 C C . TYR A 1 77 ? -10.61050 27.83612 -7.80806 1.000 21.58862 2860 TYR A C 1
ATOM 644 O O . TYR A 1 77 ? -10.99232 26.71268 -7.47123 1.000 22.23400 2860 TYR A O 1
ATOM 653 N N . HIS A 1 78 ? -9.32434 28.16363 -7.91536 1.000 23.72384 2861 HIS A N 1
ATOM 654 C CA . HIS A 1 78 ? -8.31703 27.25098 -7.39278 1.000 29.41454 2861 HIS A CA 1
ATOM 655 C C . HIS A 1 78 ? -8.39559 27.23238 -5.86618 1.000 27.71365 2861 HIS A C 1
ATOM 656 O O . HIS A 1 78 ? -8.80770 28.22258 -5.24966 1.000 25.93858 2861 HIS A O 1
ATOM 663 N N . PRO A 1 79 ? -8.00664 26.12050 -5.22227 1.000 30.42278 2862 PRO A N 1
ATOM 664 C CA . PRO A 1 79 ? -8.02886 26.11702 -3.74962 1.000 23.47323 2862 PRO A CA 1
ATOM 665 C C . PRO A 1 79 ? -7.20988 27.23973 -3.12845 1.000 33.91956 2862 PRO A C 1
ATOM 666 O O . PRO A 1 79 ? -7.67933 27.81495 -2.14518 1.000 30.55388 2862 PRO A O 1
ATOM 670 N N . GLU A 1 80 ? -6.03896 27.61079 -3.68398 1.000 31.42628 2863 GLU A N 1
ATOM 671 C CA . GLU A 1 80 ? -5.30543 28.75631 -3.12234 1.000 41.16286 2863 GLU A CA 1
ATOM 672 C C . GLU A 1 80 ? -6.15180 30.02430 -3.11592 1.000 43.05534 2863 GLU A C 1
ATOM 673 O O . GLU A 1 80 ? -6.04533 30.83794 -2.18853 1.000 47.18274 2863 GLU A O 1
ATOM 676 N N . GLU A 1 81 ? -6.99069 30.20391 -4.13648 1.000 31.79254 2864 GLU A N 1
ATOM 677 C CA . GLU A 1 81 ? -7.77059 31.41942 -4.33029 1.000 41.95358 2864 GLU A CA 1
ATOM 678 C C . GLU A 1 81 ? -8.91813 31.53310 -3.34371 1.000 47.49246 2864 GLU A C 1
ATOM 679 O O . GLU A 1 81 ? -9.47272 32.62116 -3.18322 1.000 47.19250 2864 GLU A O 1
ATOM 685 N N . THR A 1 82 ? -9.31881 30.43884 -2.71022 1.000 42.11140 2865 THR A N 1
ATOM 686 C CA . THR A 1 82 ? -10.43518 30.52387 -1.78758 1.000 35.46853 2865 THR A CA 1
ATOM 687 C C . THR A 1 82 ? -9.97069 31.19653 -0.49639 1.000 65.08047 2865 THR A C 1
ATOM 688 O O . THR A 1 82 ? -8.80472 31.09241 -0.09762 1.000 52.35140 2865 THR A O 1
ATOM 692 N N . SER A 1 83 ? -10.88634 31.93046 0.13425 1.000 53.27480 2866 SER A N 1
ATOM 693 C CA . SER A 1 83 ? -10.50996 32.70709 1.30951 1.000 48.60088 2866 SER A CA 1
ATOM 694 C C . SER A 1 83 ? -9.85408 31.87134 2.41049 1.000 59.23811 2866 SER A C 1
ATOM 695 O O . SER A 1 83 ? -8.95488 32.40739 3.08175 1.000 49.51453 2866 SER A O 1
ATOM 698 N N . PRO A 1 84 ? -10.19671 30.59328 2.62796 1.000 61.65998 2867 PRO A N 1
ATOM 699 C CA . PRO A 1 84 ? -9.38318 29.77706 3.54507 1.000 51.13577 2867 PRO A CA 1
ATOM 700 C C . PRO A 1 84 ? -7.94400 29.58367 3.08218 1.000 65.80385 2867 PRO A C 1
ATOM 701 O O . PRO A 1 84 ? -7.13734 29.04782 3.85504 1.000 61.52656 2867 PRO A O 1
ATOM 705 N N . GLY A 1 85 ? -7.59853 30.00103 1.85787 1.000 70.91545 2868 GLY A N 1
ATOM 706 C CA . GLY A 1 85 ? -6.22412 29.99554 1.37846 1.000 63.51116 2868 GLY A CA 1
ATOM 707 C C . GLY A 1 85 ? -5.65287 28.59864 1.16870 1.000 65.01577 2868 GLY A C 1
ATOM 708 O O . GLY A 1 85 ? -6.37036 27.59693 1.06719 1.000 62.44235 2868 GLY A O 1
ATOM 709 N N . LYS A 1 86 ? -4.31759 28.54889 1.11360 1.000 74.58876 2869 LYS A N 1
ATOM 710 C CA . LYS A 1 86 ? -3.61545 27.28514 0.90050 1.000 88.57123 2869 LYS A CA 1
ATOM 711 C C . LYS A 1 86 ? -3.46510 26.48433 2.19504 1.000 83.73850 2869 LYS A C 1
ATOM 712 O O . LYS A 1 86 ? -3.53821 25.24909 2.17193 1.000 65.35926 2869 LYS A O 1
ATOM 718 N N . GLN A 1 87 ? -3.26262 27.16389 3.33063 1.000 73.83714 2870 GLN A N 1
ATOM 719 C CA . GLN A 1 87 ? -3.00306 26.45669 4.58422 1.000 80.80796 2870 GLN A CA 1
ATOM 720 C C . GLN A 1 87 ? -4.19005 25.59852 5.01438 1.000 81.93380 2870 GLN A C 1
ATOM 721 O O . GLN A 1 87 ? -4.01210 24.59349 5.71496 1.000 77.63900 2870 GLN A O 1
ATOM 723 N N . PHE A 1 88 ? -5.40145 25.97167 4.59879 1.000 76.69648 2871 PHE A N 1
ATOM 724 C CA . PHE A 1 88 ? -6.59691 25.21588 4.96282 1.000 73.42431 2871 PHE A CA 1
ATOM 725 C C . PHE A 1 88 ? -6.65064 23.85559 4.26772 1.000 77.57666 2871 PHE A C 1
ATOM 726 O O . PHE A 1 88 ? -7.25922 22.91664 4.79780 1.000 60.67224 2871 PHE A O 1
ATOM 734 N N . HIS A 1 89 ? -6.01390 23.72281 3.10442 1.000 66.87642 2872 HIS A N 1
ATOM 735 C CA . HIS A 1 89 ? -6.03222 22.47190 2.33753 1.000 73.45172 2872 HIS A CA 1
ATOM 736 C C . HIS A 1 89 ? -4.79391 21.59189 2.55310 1.000 64.29755 2872 HIS A C 1
ATOM 737 O O . HIS A 1 89 ? -3.65540 22.05535 2.47668 1.000 70.52897 2872 HIS A O 1
ATOM 744 N N . LEU A 1 106 ? -8.38994 14.12715 7.99651 1.000 73.35421 2889 LEU A N 1
ATOM 745 C CA . LEU A 1 106 ? -9.79954 13.74897 8.00505 1.000 85.10857 2889 LEU A CA 1
ATOM 746 C C . LEU A 1 106 ? -10.39989 13.99865 6.62443 1.000 95.30363 2889 LEU A C 1
ATOM 747 O O . LEU A 1 106 ? -10.72795 13.06069 5.88932 1.000 78.43556 2889 LEU A O 1
ATOM 749 N N . ARG A 1 107 ? -10.55728 15.28105 6.29277 1.000 91.47226 2890 ARG A N 1
ATOM 750 C CA . ARG A 1 107 ? -10.73630 15.69830 4.90979 1.000 79.93105 2890 ARG A CA 1
ATOM 751 C C . ARG A 1 107 ? -9.38298 15.83048 4.22736 1.000 81.86238 2890 ARG A C 1
ATOM 752 O O . ARG A 1 107 ? -9.23804 15.49116 3.04629 1.000 65.78585 2890 ARG A O 1
ATOM 760 N N . VAL A 1 108 ? -8.39090 16.31959 4.98206 1.000 82.17088 2891 VAL A N 1
ATOM 761 C CA . VAL A 1 108 ? -7.02258 16.43336 4.48523 1.000 67.40592 2891 VAL A CA 1
ATOM 762 C C . VAL A 1 108 ? -6.45133 15.05623 4.17076 1.000 90.34812 2891 VAL A C 1
ATOM 763 O O . VAL A 1 108 ? -5.69655 14.88625 3.20405 1.000 66.39472 2891 VAL A O 1
ATOM 765 N N . SER A 1 109 ? -6.79902 14.05111 4.98206 1.000 88.58197 2892 SER A N 1
ATOM 766 C CA . SER A 1 109 ? -6.26819 12.70880 4.76405 1.000 76.41464 2892 SER A CA 1
ATOM 767 C C . SER A 1 109 ? -6.75442 12.12596 3.44411 1.000 81.73346 2892 SER A C 1
ATOM 768 O O . SER A 1 109 ? -5.96425 11.55162 2.68621 1.000 80.09659 2892 SER A O 1
ATOM 771 N N . SER A 1 110 ? -8.04379 12.27998 3.14134 1.000 78.55854 2893 SER A N 1
ATOM 772 C CA . SER A 1 110 ? -8.63782 11.60686 1.99235 1.000 81.74043 2893 SER A CA 1
ATOM 773 C C . SER A 1 110 ? -8.37749 12.31014 0.66055 1.000 81.07116 2893 SER A C 1
ATOM 774 O O . SER A 1 110 ? -8.73602 11.75710 -0.38553 1.000 69.72678 2893 SER A O 1
ATOM 777 N N . GLN A 1 111 ? -7.75625 13.48824 0.65440 1.000 63.75231 2894 GLN A N 1
ATOM 778 C CA . GLN A 1 111 ? -7.61839 14.24799 -0.57996 1.000 57.82228 2894 GLN A CA 1
ATOM 779 C C . GLN A 1 111 ? -6.37638 13.82656 -1.36142 1.000 52.87406 2894 GLN A C 1
ATOM 780 O O . GLN A 1 111 ? -5.35373 13.43101 -0.79402 1.000 35.40714 2894 GLN A O 1
ATOM 786 N N . ARG A 1 112 ? -6.48332 13.91376 -2.68553 1.000 32.46733 2895 ARG A N 1
ATOM 787 C CA . ARG A 1 112 ? -5.39184 13.51738 -3.55768 1.000 37.48015 2895 ARG A CA 1
ATOM 788 C C . ARG A 1 112 ? -4.16801 14.39282 -3.32121 1.000 59.41708 2895 ARG A C 1
ATOM 789 O O . ARG A 1 112 ? -4.25750 15.53642 -2.85784 1.000 39.70255 2895 ARG A O 1
ATOM 797 N N . LYS A 1 113 ? -3.00770 13.85524 -3.68479 1.000 34.24143 2896 LYS A N 1
ATOM 798 C CA . LYS A 1 113 ? -1.79945 14.63951 -3.51684 1.000 36.60934 2896 LYS A CA 1
ATOM 799 C C . LYS A 1 113 ? -1.59398 15.66234 -4.62892 1.000 47.74560 2896 LYS A C 1
ATOM 800 O O . LYS A 1 113 ? -0.76295 16.55925 -4.46289 1.000 38.43712 2896 LYS A O 1
ATOM 806 N N . ASP A 1 114 ? -2.34538 15.58417 -5.73325 1.000 34.12419 2897 ASP A N 1
ATOM 807 C CA . ASP A 1 114 ? -2.33426 16.64229 -6.73889 1.000 38.93283 2897 ASP A CA 1
ATOM 808 C C . ASP A 1 114 ? -3.50066 17.62020 -6.55820 1.000 35.19657 2897 ASP A C 1
ATOM 809 O O . ASP A 1 114 ? -3.91516 18.28207 -7.52087 1.000 36.52164 2897 ASP A O 1
ATOM 814 N N . PHE A 1 115 ? -4.01510 17.73883 -5.33453 1.000 27.55589 2898 PHE A N 1
ATOM 815 C CA . PHE A 1 115 ? -5.18877 18.57106 -5.08695 1.000 31.32447 2898 PHE A CA 1
ATOM 816 C C . PHE A 1 115 ? -4.91595 20.03956 -5.39947 1.000 39.00522 2898 PHE A C 1
ATOM 817 O O . PHE A 1 115 ? -5.75095 20.71677 -6.01353 1.000 27.99041 2898 PHE A O 1
ATOM 825 N N . MET A 1 116 ? -3.76904 20.56668 -4.94409 1.000 29.70631 2899 MET A N 1
ATOM 826 C CA . MET A 1 116 ? -3.50858 21.99705 -5.12289 1.000 35.57270 2899 MET A CA 1
ATOM 827 C C . MET A 1 116 ? -3.33025 22.34704 -6.59147 1.000 45.00824 2899 MET A C 1
ATOM 828 O O . MET A 1 116 ? -3.63862 23.47043 -7.00177 1.000 48.94306 2899 MET A O 1
ATOM 833 N N . GLU A 1 117 ? -2.84359 21.40116 -7.39203 1.000 34.17561 2900 GLU A N 1
ATOM 834 C CA . GLU A 1 117 ? -2.61154 21.62830 -8.81132 1.000 31.82573 2900 GLU A CA 1
ATOM 835 C C . GLU A 1 117 ? -3.81071 21.29020 -9.68922 1.000 32.77882 2900 GLU A C 1
ATOM 836 O O . GLU A 1 117 ? -3.95370 21.88576 -10.76903 1.000 31.80451 2900 GLU A O 1
ATOM 842 N N . ARG A 1 118 ? -4.65784 20.33365 -9.28663 1.000 28.45171 2901 ARG A N 1
ATOM 843 C CA . ARG A 1 118 ? -5.65504 19.79317 -10.20491 1.000 26.31424 2901 ARG A CA 1
ATOM 844 C C . ARG A 1 118 ? -7.10704 19.96505 -9.77568 1.000 27.05538 2901 ARG A C 1
ATOM 845 O O . ARG A 1 118 ? -8.00428 19.71050 -10.58710 1.000 22.88426 2901 ARG A O 1
ATOM 853 N N . ALA A 1 119 ? -7.37418 20.36582 -8.54897 1.000 22.02336 2902 ALA A N 1
ATOM 854 C CA . ALA A 1 119 ? -8.74194 20.49905 -8.07797 1.000 18.64559 2902 ALA A CA 1
ATOM 855 C C . ALA A 1 119 ? -9.24014 21.91916 -8.30840 1.000 25.02081 2902 ALA A C 1
ATOM 856 O O . ALA A 1 119 ? -8.46308 22.87316 -8.26710 1.000 24.11301 2902 ALA A O 1
ATOM 858 N N . LEU A 1 120 ? -10.54831 22.05164 -8.55381 1.000 20.27012 2903 LEU A N 1
ATOM 859 C CA . LEU A 1 120 ? -11.18186 23.35286 -8.75283 1.000 19.18570 2903 LEU A CA 1
ATOM 860 C C . LEU A 1 120 ? -12.51673 23.37361 -8.02824 1.000 22.09364 2903 LEU A C 1
ATOM 861 O O . LEU A 1 120 ? -13.20833 22.35254 -7.97074 1.000 23.25889 2903 LEU A O 1
ATOM 866 N N . TYR A 1 121 ? -12.88287 24.53590 -7.46972 1.000 19.24824 2904 TYR A N 1
ATOM 867 C CA . TYR A 1 121 ? -14.21068 24.73600 -6.91041 1.000 17.05702 2904 TYR A CA 1
ATOM 868 C C . TYR A 1 121 ? -15.05643 25.46201 -7.94294 1.000 20.30920 2904 TYR A C 1
ATOM 869 O O . TYR A 1 121 ? -14.61423 26.47177 -8.49139 1.000 20.50972 2904 TYR A O 1
ATOM 878 N N . GLN A 1 122 ? -16.26827 24.96594 -8.18718 1.000 20.87556 2905 GLN A N 1
ATOM 879 C CA . GLN A 1 122 ? -17.21879 25.74988 -8.95646 1.000 26.39821 2905 GLN A CA 1
ATOM 880 C C . GLN A 1 122 ? -17.80313 26.85117 -8.08018 1.000 28.07793 2905 GLN A C 1
ATOM 881 O O . GLN A 1 122 ? -17.74190 26.80411 -6.84870 1.000 23.01314 2905 GLN A O 1
ATOM 887 N N . SER A 1 123 ? -18.36646 27.86293 -8.72488 1.000 19.89379 2906 SER A N 1
ATOM 888 C CA . SER A 1 123 ? -19.00004 28.94989 -7.98246 1.000 25.40540 2906 SER A CA 1
ATOM 889 C C . SER A 1 123 ? -20.13199 29.50509 -8.82773 1.000 32.91568 2906 SER A C 1
ATOM 890 O O . SER A 1 123 ? -20.31646 29.11214 -9.98221 1.000 30.95094 2906 SER A O 1
ATOM 893 N N . SER A 1 124 ? -20.88025 30.44228 -8.25138 1.000 29.83507 2907 SER A N 1
ATOM 894 C CA . SER A 1 124 ? -21.93737 31.14788 -8.96893 1.000 34.14742 2907 SER A CA 1
ATOM 895 C C . SER A 1 124 ? -21.49983 32.53905 -9.41764 1.000 27.82527 2907 SER A C 1
ATOM 896 O O . SER A 1 124 ? -22.32571 33.31789 -9.90064 1.000 34.67170 2907 SER A O 1
ATOM 899 N N . HIS A 1 125 ? -20.21687 32.85361 -9.26671 1.000 22.30135 2908 HIS A N 1
ATOM 900 C CA . HIS A 1 125 ? -19.62255 34.10292 -9.71416 1.000 27.10306 2908 HIS A CA 1
ATOM 901 C C . HIS A 1 125 ? -19.62385 34.12437 -11.23752 1.000 29.32733 2908 HIS A C 1
ATOM 902 O O . HIS A 1 125 ? -18.91092 33.34141 -11.86973 1.000 30.40787 2908 HIS A O 1
ATOM 909 N N . VAL A 1 126 ? -20.44198 34.98999 -11.83217 1.000 24.32161 2909 VAL A N 1
ATOM 910 C CA . VAL A 1 126 ? -20.53131 35.09327 -13.28786 1.000 29.79225 2909 VAL A CA 1
ATOM 911 C C . VAL A 1 126 ? -20.07127 36.47843 -13.71641 1.000 45.01767 2909 VAL A C 1
ATOM 912 O O . VAL A 1 126 ? -20.28079 37.47202 -13.01012 1.000 36.76278 2909 VAL A O 1
ATOM 916 N N . ASP A 1 127 ? -19.40252 36.52540 -14.85927 1.000 30.06954 2910 ASP A N 1
ATOM 917 C CA . ASP A 1 127 ? -18.89984 37.76401 -15.44245 1.000 34.53961 2910 ASP A CA 1
ATOM 918 C C . ASP A 1 127 ? -19.15474 37.70968 -16.94460 1.000 26.45564 2910 ASP A C 1
ATOM 919 O O . ASP A 1 127 ? -19.27151 36.62322 -17.51383 1.000 25.07293 2910 ASP A O 1
ATOM 924 N N . GLU A 1 128 ? -19.25772 38.87914 -17.58429 1.000 27.48838 2911 GLU A N 1
ATOM 925 C CA . GLU A 1 128 ? -19.21706 38.96893 -19.04466 1.000 29.43577 2911 GLU A CA 1
ATOM 926 C C . GLU A 1 128 ? -17.81354 39.39023 -19.45850 1.000 32.40016 2911 GLU A C 1
ATOM 927 O O . GLU A 1 128 ? -17.20004 40.24896 -18.81673 1.000 30.66007 2911 GLU A O 1
ATOM 933 N N . ASN A 1 129 ? -17.29052 38.76241 -20.50796 1.000 23.35236 2912 ASN A N 1
ATOM 934 C CA . ASN A 1 129 ? -15.94001 39.04933 -20.96430 1.000 32.35511 2912 ASN A CA 1
ATOM 935 C C . ASN A 1 129 ? -15.90175 39.09783 -22.48701 1.000 26.71722 2912 ASN A C 1
ATOM 936 O O . ASN A 1 129 ? -16.77797 38.56403 -23.16298 1.000 20.05207 2912 ASN A O 1
ATOM 941 N N . ASP A 1 130 ? -14.84321 39.70836 -23.01688 1.000 22.64010 2913 ASP A N 1
ATOM 942 C CA . ASP A 1 130 ? -14.57458 39.62956 -24.44857 1.000 25.55067 2913 ASP A CA 1
ATOM 943 C C . ASP A 1 130 ? -14.19595 38.20106 -24.83206 1.000 28.61134 2913 ASP A C 1
ATOM 944 O O . ASP A 1 130 ? -13.33123 37.58436 -24.20045 1.000 23.08274 2913 ASP A O 1
ATOM 949 N N . VAL A 1 131 ? -14.84557 37.69184 -25.88757 1.000 23.63792 2914 VAL A N 1
ATOM 950 C CA . VAL A 1 131 ? -14.53017 36.36730 -26.41630 1.000 22.64845 2914 VAL A CA 1
ATOM 951 C C . VAL A 1 131 ? -13.04886 36.26605 -26.75035 1.000 26.76357 2914 VAL A C 1
ATOM 952 O O . VAL A 1 131 ? -12.43233 35.20886 -26.57018 1.000 21.96261 2914 VAL A O 1
ATOM 956 N N . GLN A 1 132 ? -12.43954 37.37033 -27.22681 1.000 27.43000 2915 GLN A N 1
ATOM 957 C CA . GLN A 1 132 ? -11.01871 37.27654 -27.55466 1.000 22.72877 2915 GLN A CA 1
ATOM 958 C C . GLN A 1 132 ? -10.10763 37.14247 -26.31467 1.000 31.57946 2915 GLN A C 1
ATOM 959 O O . GLN A 1 132 ? -8.88142 37.06435 -26.48158 1.000 26.58214 2915 GLN A O 1
ATOM 965 N N . THR A 1 133 ? -10.64106 37.08983 -25.09140 1.000 27.60109 2916 THR A N 1
ATOM 966 C CA . THR A 1 133 ? -9.80918 36.73703 -23.94069 1.000 26.50218 2916 THR A CA 1
ATOM 967 C C . THR A 1 133 ? -9.79799 35.23425 -23.66725 1.000 27.97372 2916 THR A C 1
ATOM 968 O O . THR A 1 133 ? -9.07798 34.78211 -22.76896 1.000 27.08094 2916 THR A O 1
ATOM 972 N N . VAL A 1 134 ? -10.57681 34.45316 -24.41392 1.000 22.88643 2917 VAL A N 1
ATOM 973 C CA . VAL A 1 134 ? -10.49839 32.99838 -24.30279 1.000 25.77464 2917 VAL A CA 1
ATOM 974 C C . VAL A 1 134 ? -9.16281 32.50735 -24.83226 1.000 29.57630 2917 VAL A C 1
ATOM 975 O O . VAL A 1 134 ? -8.79623 32.77497 -25.98747 1.000 27.12893 2917 VAL A O 1
ATOM 979 N N . SER A 1 135 ? -8.45068 31.73821 -24.01279 1.000 22.27746 2918 SER A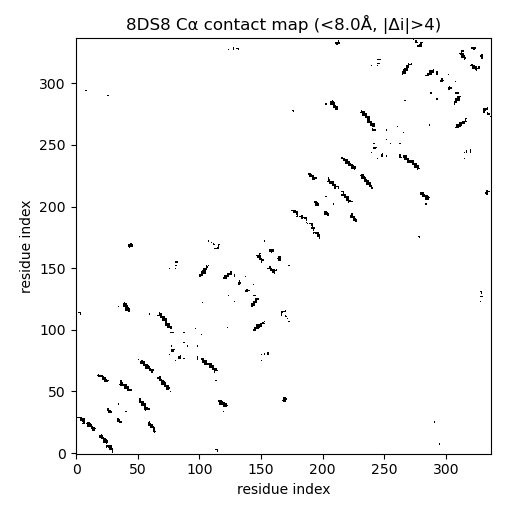 N 1
ATOM 980 C CA . SER A 1 135 ? -7.18584 31.15719 -24.45896 1.000 25.33328 2918 SER A CA 1
ATOM 981 C C . SER A 1 135 ? -7.37503 29.78846 -25.11077 1.000 33.73290 2918 SER A C 1
ATOM 982 O O . SER A 1 135 ? -6.97769 29.57940 -26.26669 1.000 31.83163 2918 SER A O 1
ATOM 985 N N . HIS A 1 136 ? -7.96940 28.84612 -24.38603 1.000 26.99469 2919 HIS A N 1
ATOM 986 C CA . HIS A 1 136 ? -8.12193 27.51181 -24.97703 1.000 22.54121 2919 HIS A CA 1
ATOM 987 C C . HIS A 1 136 ? -9.08891 26.68774 -24.13887 1.000 24.87014 2919 HIS A C 1
ATOM 988 O O . HIS A 1 136 ? -9.35228 27.01206 -22.98842 1.000 24.60016 2919 HIS A O 1
ATOM 995 N N . LYS A 1 137 ? -9.58734 25.59608 -24.71037 1.000 19.87247 2920 LYS A N 1
ATOM 996 C CA . LYS A 1 137 ? -10.53998 24.74386 -23.99067 1.000 23.82055 2920 LYS A CA 1
ATOM 997 C C . LYS A 1 137 ? -9.83299 23.88075 -22.93490 1.000 27.07872 2920 LYS A C 1
ATOM 998 O O . LYS A 1 137 ? -8.67212 23.49800 -23.10036 1.000 24.88345 2920 LYS A O 1
ATOM 1004 N N . CYS A 1 138 ? -10.52861 23.59255 -21.82190 1.000 23.11705 2921 CYS A N 1
ATOM 1005 C CA . CYS A 1 138 ? -10.03480 22.59091 -20.87005 1.000 24.05176 2921 CYS A CA 1
ATOM 1006 C C . CYS A 1 138 ? -11.19254 21.70624 -20.40673 1.000 28.94193 2921 CYS A C 1
ATOM 1007 O O . CYS A 1 138 ? -12.33201 21.84803 -20.86201 1.000 25.14120 2921 CYS A O 1
ATOM 1010 N N . LEU A 1 139 ? -10.88998 20.73918 -19.53204 1.000 21.45804 2922 LEU A N 1
ATOM 1011 C CA . LEU A 1 139 ? -11.88244 19.80071 -19.02086 1.000 20.36641 2922 LEU A CA 1
ATOM 1012 C C . LEU A 1 139 ? -11.90731 19.86409 -17.49954 1.000 25.02165 2922 LEU A C 1
ATOM 1013 O O . LEU A 1 139 ? -10.85380 19.78824 -16.86707 1.000 24.43493 2922 LEU A O 1
ATOM 1018 N N . VAL A 1 140 ? -13.10488 19.94925 -16.92066 1.000 19.76218 2923 VAL A N 1
ATOM 1019 C CA . VAL A 1 140 ? -13.30979 19.89055 -15.46725 1.000 20.18276 2923 VAL A CA 1
ATOM 1020 C C . VAL A 1 140 ? -14.33508 18.78962 -15.21987 1.000 24.98751 2923 VAL A C 1
ATOM 1021 O O . VAL A 1 140 ? -15.52197 18.95266 -15.53658 1.000 24.53502 2923 VAL A O 1
ATOM 1025 N N . VAL A 1 141 ? -13.88113 17.66203 -14.68763 1.000 21.22968 2924 VAL A N 1
ATOM 1026 C CA . VAL A 1 141 ? -14.72284 16.48195 -14.55726 1.000 15.18000 2924 VAL A CA 1
ATOM 1027 C C . VAL A 1 141 ? -14.84349 16.11066 -13.06790 1.000 19.30238 2924 VAL A C 1
ATOM 1028 O O . VAL A 1 141 ? -14.17245 16.67752 -12.21022 1.000 19.33466 2924 VAL A O 1
ATOM 1032 N N . GLY A 1 142 ? -15.71569 15.13716 -12.77301 1.000 18.09966 2925 GLY A N 1
ATOM 1033 C CA . GLY A 1 142 ? -15.79488 14.58634 -11.42778 1.000 21.15309 2925 GLY A CA 1
ATOM 1034 C C . GLY A 1 142 ? -14.56151 13.79514 -11.03237 1.000 22.64350 2925 GLY A C 1
ATOM 1035 O O . GLY A 1 142 ? -13.77956 13.33452 -11.85669 1.000 18.95300 2925 GLY A O 1
ATOM 1036 N N . LEU A 1 143 ? -14.39065 13.62788 -9.71533 1.000 21.32127 2926 LEU A N 1
ATOM 1037 C CA . LEU A 1 143 ? -13.17730 13.00764 -9.19098 1.000 21.31899 2926 LEU A CA 1
ATOM 1038 C C . LEU A 1 143 ? -13.00169 11.58441 -9.71787 1.000 21.24891 2926 LEU A C 1
ATOM 1039 O O . LEU A 1 143 ? -11.91126 11.20432 -10.15675 1.000 20.84922 2926 LEU A O 1
ATOM 1044 N N . GLU A 1 144 ? -14.06076 10.78177 -9.67964 1.000 21.82987 2927 GLU A N 1
ATOM 1045 C CA . GLU A 1 144 ? -13.93288 9.40230 -10.15850 1.000 18.23690 2927 GLU A CA 1
ATOM 1046 C C . GLU A 1 144 ? -13.68880 9.37129 -11.67170 1.000 21.18618 2927 GLU A C 1
ATOM 1047 O O . GLU A 1 144 ? -12.89627 8.56041 -12.17193 1.000 22.58677 2927 GLU A O 1
ATOM 1053 N N . GLN A 1 145 ? -14.33104 10.26974 -12.41137 1.000 19.46448 2928 GLN A N 1
ATOM 1054 C CA . GLN A 1 145 ? -14.02830 10.38022 -13.83962 1.000 18.79316 2928 GLN A CA 1
ATOM 1055 C C . GLN A 1 145 ? -12.56502 10.73693 -14.06127 1.000 22.32643 2928 GLN A C 1
ATOM 1056 O O . GLN A 1 145 ? -11.90754 10.16975 -14.94349 1.000 23.13226 2928 GLN A O 1
ATOM 1062 N N . TYR A 1 146 ? -12.04338 11.68619 -13.27025 1.000 23.11296 2929 TYR A N 1
ATOM 1063 C CA . TYR A 1 146 ? -10.65202 12.11547 -13.40754 1.000 15.97420 2929 TYR A CA 1
ATOM 1064 C C . TYR A 1 146 ? -9.70664 10.95119 -13.16804 1.000 23.55789 2929 TYR A C 1
ATOM 1065 O O . TYR A 1 146 ? -8.76023 10.71896 -13.93771 1.000 23.82015 2929 TYR A O 1
ATOM 1074 N N . GLU A 1 147 ? -9.95400 10.19739 -12.09279 1.000 21.92092 2930 GLU A N 1
ATOM 1075 C CA . GLU A 1 147 ? -9.06661 9.07659 -11.79336 1.000 20.24125 2930 GLU A CA 1
ATOM 1076 C C . GLU A 1 147 ? -9.12306 8.00329 -12.86871 1.000 18.44717 2930 GLU A C 1
ATOM 1077 O O . GLU A 1 147 ? -8.09260 7.40075 -13.18914 1.000 25.36120 2930 GLU A O 1
ATOM 1083 N N . GLN A 1 148 ? -10.29951 7.75530 -13.45518 1.000 20.96718 2931 GLN A N 1
ATOM 1084 C CA . GLN A 1 148 ? -10.34450 6.79483 -14.55797 1.000 18.89903 2931 GLN A CA 1
ATOM 1085 C C . GLN A 1 148 ? -9.61041 7.33624 -15.79185 1.000 30.45753 2931 GLN A C 1
ATOM 1086 O O . GLN A 1 148 ? -8.99797 6.57857 -16.55735 1.000 23.40867 2931 GLN A O 1
ATOM 1092 N N . MET A 1 149 ? -9.68782 8.63812 -16.02769 1.000 23.20676 2932 MET A N 1
ATOM 1093 C CA . MET A 1 149 ? -9.04364 9.19123 -17.20990 1.000 20.82214 2932 MET A CA 1
ATOM 1094 C C . MET A 1 149 ? -7.53518 9.12285 -17.06666 1.000 22.19726 2932 MET A C 1
ATOM 1095 O O . MET A 1 149 ? -6.81959 8.96632 -18.06165 1.000 29.16085 2932 MET A O 1
ATOM 1100 N N . LEU A 1 150 ? -7.04651 9.19836 -15.82997 1.000 30.32648 2933 LEU A N 1
ATOM 1101 C CA . LEU A 1 150 ? -5.61275 9.13953 -15.57680 1.000 33.10183 2933 LEU A CA 1
ATOM 1102 C C . LEU A 1 150 ? -5.01754 7.78035 -15.90913 1.000 47.21787 2933 LEU A C 1
ATOM 1103 O O . LEU A 1 150 ? -3.80308 7.68646 -16.12315 1.000 40.07446 2933 LEU A O 1
ATOM 1108 N N . LYS A 1 151 ? -5.83618 6.72757 -15.94643 1.000 34.67119 2934 LYS A N 1
ATOM 1109 C CA . LYS A 1 151 ? -5.32701 5.41321 -16.32863 1.000 42.47007 2934 LYS A CA 1
ATOM 1110 C C . LYS A 1 151 ? -5.06002 5.29378 -17.82256 1.000 47.00745 2934 LYS A C 1
ATOM 1111 O O . LYS A 1 151 ? -4.34351 4.37598 -18.23401 1.000 52.08430 2934 LYS A O 1
ATOM 1117 N N . THR A 1 152 ? -5.60394 6.19096 -18.63946 1.000 47.50389 2935 THR A N 1
ATOM 1118 C CA . THR A 1 152 ? -5.43439 6.09837 -20.08288 1.000 60.98227 2935 THR A CA 1
ATOM 1119 C C . THR A 1 152 ? -4.10294 6.70501 -20.51740 1.000 58.54100 2935 THR A C 1
ATOM 1120 O O . THR A 1 152 ? -3.26718 7.11067 -19.70284 1.000 62.86987 2935 THR A O 1
ATOM 1124 N N . LYS A 1 153 ? -3.90831 6.75885 -21.83319 1.000 65.53622 2936 LYS A N 1
ATOM 1125 C CA . LYS A 1 153 ? -2.70914 7.31814 -22.44249 1.000 80.24330 2936 LYS A CA 1
ATOM 1126 C C . LYS A 1 153 ? -2.87702 8.77685 -22.84757 1.000 79.59551 2936 LYS A C 1
ATOM 1127 O O . LYS A 1 153 ? -2.00065 9.59771 -22.55216 1.000 73.22054 2936 LYS A O 1
ATOM 1129 N N . LYS A 1 154 ? -3.98629 9.11929 -23.51330 1.000 61.67351 2937 LYS A N 1
ATOM 1130 C CA . LYS A 1 154 ? -4.20561 10.50347 -23.92383 1.000 76.00526 2937 LYS A CA 1
ATOM 1131 C C . LYS A 1 154 ? -4.22565 11.43504 -22.72044 1.000 78.44021 2937 LYS A C 1
ATOM 1132 O O . LYS A 1 154 ? -3.58375 12.49237 -22.72682 1.000 72.46607 2937 LYS A O 1
ATOM 1134 N N . TYR A 1 155 ? -4.93778 11.04425 -21.66965 1.000 82.00869 2938 TYR A N 1
ATOM 1135 C CA . TYR A 1 155 ? -5.12574 11.87638 -20.49171 1.000 72.26229 2938 TYR A CA 1
ATOM 1136 C C . TYR A 1 155 ? -4.07232 11.63789 -19.42582 1.000 80.03447 2938 TYR A C 1
ATOM 1137 O O . TYR A 1 155 ? -4.02554 12.39052 -18.44598 1.000 71.28089 2938 TYR A O 1
ATOM 1146 N N . GLN A 1 156 ? -3.24192 10.60907 -19.59089 1.000 80.81843 2939 GLN A N 1
ATOM 1147 C CA . GLN A 1 156 ? -1.92718 10.61858 -18.97517 1.000 72.31497 2939 GLN A CA 1
ATOM 1148 C C . GLN A 1 156 ? -1.25722 11.95095 -19.29330 1.000 80.46581 2939 GLN A C 1
ATOM 1149 O O . GLN A 1 156 ? -1.25322 12.39665 -20.44654 1.000 88.93029 2939 GLN A O 1
ATOM 1151 N N . ASP A 1 157 ? -0.73787 12.59815 -18.24891 1.000 67.72448 2940 ASP A N 1
ATOM 1152 C CA . ASP A 1 157 ? -0.14889 13.93632 -18.17545 1.000 67.77609 2940 ASP A CA 1
ATOM 1153 C C . ASP A 1 157 ? -1.17579 15.00923 -17.81244 1.000 77.46601 2940 ASP A C 1
ATOM 1154 O O . ASP A 1 157 ? -0.77979 16.12492 -17.47028 1.000 85.90869 2940 ASP A O 1
ATOM 1159 N N . SER A 1 158 ? -2.47575 14.70795 -17.87360 1.000 63.92653 2941 SER A N 1
ATOM 1160 C CA . SER A 1 158 ? -3.54886 15.57872 -17.37858 1.000 73.65949 2941 SER A CA 1
ATOM 1161 C C . SER A 1 158 ? -3.57152 16.96213 -18.01978 1.000 52.91899 2941 SER A C 1
ATOM 1162 O O . SER A 1 158 ? -4.09637 17.89618 -17.41220 1.000 61.90599 2941 SER A O 1
ATOM 1165 N N . GLU A 1 159 ? -3.00797 17.14604 -19.21116 1.000 68.47374 2942 GLU A N 1
ATOM 1166 C CA . GLU A 1 159 ? -2.93213 18.49247 -19.76662 1.000 64.24464 2942 GLU A CA 1
ATOM 1167 C C . GLU A 1 159 ? -4.33345 19.07442 -19.92210 1.000 62.28647 2942 GLU A C 1
ATOM 1168 O O . GLU A 1 159 ? -5.21162 18.45265 -20.53074 1.000 68.07446 2942 GLU A O 1
ATOM 1174 N N . GLY A 1 160 ? -4.54524 20.25407 -19.33139 1.000 51.54200 2943 GLY A N 1
ATOM 1175 C CA . GLY A 1 160 ? -5.85048 20.89732 -19.34408 1.000 38.86858 2943 GLY A CA 1
ATOM 1176 C C . GLY A 1 160 ? -6.95965 20.11740 -18.66583 1.000 38.01969 2943 GLY A C 1
ATOM 1177 O O . GLY A 1 160 ? -8.13285 20.33353 -18.97609 1.000 33.35843 2943 GLY A O 1
ATOM 1178 N N . LEU A 1 161 ? -6.62739 19.19953 -17.75825 1.000 25.10236 2944 LEU A N 1
ATOM 1179 C CA . LEU A 1 161 ? -7.62048 18.33328 -17.13113 1.000 24.49770 2944 LEU A CA 1
ATOM 1180 C C . LEU A 1 161 ? -7.63941 18.58150 -15.62588 1.000 27.44119 2944 LEU A C 1
ATOM 1181 O O . LEU A 1 161 ? -6.61048 18.42532 -14.95377 1.000 25.28916 2944 LEU A O 1
ATOM 1186 N N . TYR A 1 162 ? -8.81411 18.93741 -15.09707 1.000 20.24767 2945 TYR A N 1
ATOM 1187 C CA . TYR A 1 162 ? -9.01845 19.24597 -13.68252 1.000 23.82648 2945 TYR A CA 1
ATOM 1188 C C . TYR A 1 162 ? -10.18554 18.42649 -13.16416 1.000 21.60126 2945 TYR A C 1
ATOM 1189 O O . TYR A 1 162 ? -10.98813 17.91359 -13.94575 1.000 19.01358 2945 TYR A O 1
ATOM 1198 N N . TYR A 1 163 ? -10.31632 18.34864 -11.83029 1.000 21.10438 2946 TYR A N 1
ATOM 1199 C CA . TYR A 1 163 ? -11.48882 17.72596 -11.24086 1.000 22.18504 2946 TYR A CA 1
ATOM 1200 C C . TYR A 1 163 ? -12.15052 18.66836 -10.25047 1.000 19.07762 2946 TYR A C 1
ATOM 1201 O O . TYR A 1 163 ? -11.50776 19.55810 -9.68170 1.000 20.33312 2946 TYR A O 1
ATOM 1210 N N . LEU A 1 164 ? -13.45491 18.46586 -10.07791 1.000 22.48173 2947 LEU A N 1
ATOM 1211 C CA . LEU A 1 164 ? -14.27932 19.30423 -9.22170 1.000 22.13918 2947 LEU A CA 1
ATOM 1212 C C . LEU A 1 164 ? -14.13567 18.88585 -7.76064 1.000 22.77802 2947 LEU A C 1
ATOM 1213 O O . LEU A 1 164 ? -14.37664 17.72411 -7.41444 1.000 23.95692 2947 LEU A O 1
ATOM 1218 N N . ALA A 1 165 ? -13.76356 19.83814 -6.90340 1.000 21.66350 2948 ALA A N 1
ATOM 1219 C CA . ALA A 1 165 ? -13.59486 19.58775 -5.47397 1.000 22.98171 2948 ALA A CA 1
ATOM 1220 C C . ALA A 1 165 ? -14.81183 19.97500 -4.64438 1.000 23.67101 2948 ALA A C 1
ATOM 1221 O O . ALA A 1 165 ? -14.91920 19.54514 -3.49028 1.000 25.123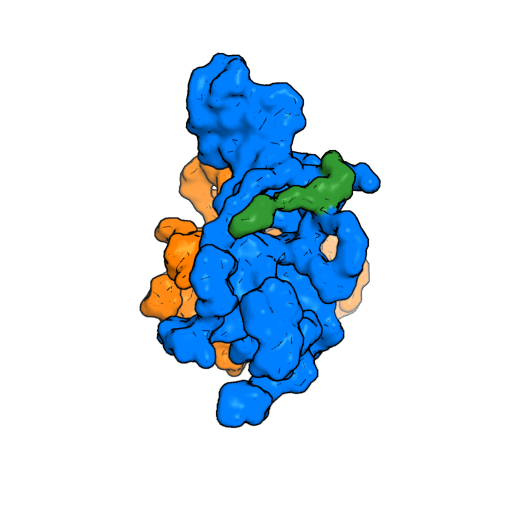04 2948 ALA A O 1
ATOM 1223 N N . GLY A 1 166 ? -15.74290 20.73001 -5.20439 1.000 22.98238 2949 GLY A N 1
ATOM 1224 C CA . GLY A 1 166 ? -16.89025 21.22681 -4.48113 1.000 18.67989 2949 GLY A CA 1
ATOM 1225 C C . GLY A 1 166 ? -17.25341 22.61116 -4.98186 1.000 29.56876 2949 GLY A C 1
ATOM 1226 O O . GLY A 1 166 ? -16.93079 22.97361 -6.10961 1.000 25.74467 2949 GLY A O 1
ATOM 1227 N N . THR A 1 167 ? -17.91060 23.38559 -4.11757 1.000 24.36973 2950 THR A N 1
ATOM 1228 C CA . THR A 1 167 ? -18.41058 24.71917 -4.44218 1.000 24.06407 2950 THR A CA 1
ATOM 1229 C C . THR A 1 167 ? -17.79942 25.71953 -3.47036 1.000 29.37564 2950 THR A C 1
ATOM 1230 O O . THR A 1 167 ? -17.66297 25.44241 -2.27367 1.000 23.82993 2950 THR A O 1
ATOM 1234 N N . TYR A 1 168 ? -17.42137 26.87232 -4.00118 1.000 21.62196 2951 TYR A N 1
ATOM 1235 C CA . TYR A 1 168 ? -16.93662 27.99354 -3.23045 1.000 25.33412 2951 TYR A CA 1
ATOM 1236 C C . TYR A 1 168 ? -17.93481 29.13410 -3.38503 1.000 31.87929 2951 TYR A C 1
ATOM 1237 O O . TYR A 1 168 ? -18.37276 29.42855 -4.50480 1.000 23.93213 2951 TYR A O 1
ATOM 1246 N N . GLU A 1 169 ? -18.32376 29.75197 -2.26109 1.000 26.18793 2952 GLU A N 1
ATOM 1247 C CA . GLU A 1 169 ? -19.14477 30.95600 -2.28533 1.000 35.84682 2952 GLU A CA 1
ATOM 1248 C C . GLU A 1 169 ? -18.27372 32.15944 -1.95164 1.000 34.48629 2952 GLU A C 1
ATOM 1249 O O . GLU A 1 169 ? -17.98410 32.40059 -0.76397 1.000 30.22452 2952 GLU A O 1
ATOM 1252 N N . PRO A 1 170 ? -17.83473 32.93714 -2.95317 1.000 32.05778 2953 PRO A N 1
ATOM 1253 C CA . PRO A 1 170 ? -16.98792 34.11412 -2.68525 1.000 27.40851 2953 PRO A CA 1
ATOM 1254 C C . PRO A 1 170 ? -17.65500 35.15605 -1.81373 1.000 25.88084 2953 PRO A C 1
ATOM 1255 O O . PRO A 1 170 ? -16.95503 35.90559 -1.13172 1.000 34.33155 2953 PRO A O 1
ATOM 1259 N N . THR A 1 171 ? -18.98816 35.24128 -1.82787 1.000 30.56329 2954 THR A N 1
ATOM 1260 C CA . THR A 1 171 ? -19.66151 36.25181 -1.02066 1.000 36.12624 2954 THR A CA 1
ATOM 1261 C C . THR A 1 171 ? -19.62126 35.90971 0.46356 1.000 37.99967 2954 THR A C 1
ATOM 1262 O O . THR A 1 171 ? -19.56814 36.81766 1.29960 1.000 47.38051 2954 THR A O 1
ATOM 1266 N N . THR A 1 172 ? -19.61862 34.62185 0.81654 1.000 34.95099 2955 THR A N 1
ATOM 1267 C CA . THR A 1 172 ? -19.56707 34.20939 2.22301 1.000 39.94127 2955 THR A CA 1
ATOM 1268 C C . THR A 1 172 ? -18.23083 33.61700 2.65609 1.000 38.68121 2955 THR A C 1
ATOM 1269 O O . THR A 1 172 ? -17.97873 33.52155 3.86207 1.000 30.01118 2955 THR A O 1
ATOM 1273 N N . GLY A 1 173 ? -17.37139 33.22693 1.72312 1.000 28.03986 2956 GLY A N 1
ATOM 1274 C CA . GLY A 1 173 ? -16.14736 32.52749 2.05553 1.000 23.32623 2956 GLY A CA 1
ATOM 1275 C C . GLY A 1 173 ? -16.34301 31.05291 2.35602 1.000 25.24454 2956 GLY A C 1
ATOM 1276 O O . GLY A 1 173 ? -15.38225 30.37381 2.73781 1.000 24.85083 2956 GLY A O 1
ATOM 1277 N N . MET A 1 174 ? -17.53588 30.52196 2.14543 1.000 19.94406 2957 MET A N 1
ATOM 1278 C CA . MET A 1 174 ? -17.80076 29.15476 2.56828 1.000 20.87074 2957 MET A CA 1
ATOM 1279 C C . MET A 1 174 ? -17.41746 28.18305 1.44827 1.000 28.61642 2957 MET A C 1
ATOM 1280 O O . MET A 1 174 ? -17.56291 28.48983 0.25738 1.000 21.17727 2957 MET A O 1
ATOM 1285 N N . ILE A 1 175 ? -16.94771 26.99485 1.84084 1.000 19.31532 2958 ILE A N 1
ATOM 1286 C CA . ILE A 1 175 ? -16.63114 25.90228 0.92831 1.000 28.35660 2958 ILE A CA 1
ATOM 1287 C C . ILE A 1 175 ? -17.56738 24.74501 1.25492 1.000 28.37585 2958 ILE A C 1
ATOM 1288 O O . ILE A 1 175 ? -17.87515 24.49269 2.43109 1.000 23.89846 2958 ILE A O 1
ATOM 1293 N N . PHE A 1 176 ? -18.02278 24.05817 0.21218 1.000 24.07662 2959 PHE A N 1
ATOM 1294 C CA . PHE A 1 176 ? -18.94844 22.93525 0.30210 1.000 27.66406 2959 PHE A CA 1
ATOM 1295 C C . PHE A 1 176 ? -18.39262 21.78123 -0.50873 1.000 31.04937 2959 PHE A C 1
ATOM 1296 O O . PHE A 1 176 ? -17.82414 21.99946 -1.58418 1.000 26.07374 2959 PHE A O 1
ATOM 1304 N N . SER A 1 177 ? -18.57943 20.55747 -0.00324 1.000 23.63146 2960 SER A N 1
ATOM 1305 C CA . SER A 1 177 ? -18.18219 19.36327 -0.73047 1.000 21.83856 2960 SER A CA 1
ATOM 1306 C C . SER A 1 177 ? -19.11094 19.14158 -1.93115 1.000 25.15495 2960 SER A C 1
ATOM 1307 O O . SER A 1 177 ? -20.14642 19.80443 -2.09793 1.000 21.14971 2960 SER A O 1
ATOM 1310 N N . THR A 1 178 ? -18.72828 18.18984 -2.79205 1.000 24.63832 2961 THR A N 1
ATOM 1311 C CA . THR A 1 178 ? -19.61123 17.88118 -3.90702 1.000 28.28463 2961 THR A CA 1
ATOM 1312 C C . THR A 1 178 ? -20.92719 17.26727 -3.45406 1.000 35.00685 2961 THR A C 1
ATOM 1313 O O . THR A 1 178 ? -21.86417 17.20471 -4.25109 1.000 31.94785 2961 THR A O 1
ATOM 1317 N N . ASP A 1 179 ? -21.03030 16.82917 -2.19869 1.000 28.31719 2962 ASP A N 1
ATOM 1318 C CA . ASP A 1 179 ? -22.30465 16.41388 -1.63074 1.000 32.32296 2962 ASP A CA 1
ATOM 1319 C C . ASP A 1 179 ? -23.09468 17.56061 -1.01196 1.000 34.38052 2962 ASP A C 1
ATOM 1320 O O . ASP A 1 179 ? -24.17568 17.31145 -0.46686 1.000 32.10443 2962 ASP A O 1
ATOM 1325 N N . GLY A 1 180 ? -22.57669 18.78973 -1.05244 1.000 27.77655 2963 GLY A N 1
ATOM 1326 C CA . GLY A 1 180 ? -23.23683 19.93365 -0.45247 1.000 24.42812 2963 GLY A CA 1
ATOM 1327 C C . GLY A 1 180 ? -22.96998 20.12527 1.03206 1.000 26.08923 2963 GLY A C 1
ATOM 1328 O O . GLY A 1 180 ? -23.65589 20.92987 1.67443 1.000 26.61798 2963 GLY A O 1
ATOM 1329 N N . VAL A 1 181 ? -21.98537 19.43603 1.59515 1.000 26.24171 2964 VAL A N 1
ATOM 1330 C CA . VAL A 1 181 ? -21.70823 19.49741 3.02762 1.000 25.07963 2964 VAL A CA 1
ATOM 1331 C C . VAL A 1 181 ? -20.80371 20.69989 3.28346 1.000 26.22189 2964 VAL A C 1
ATOM 1332 O O . VAL A 1 181 ? -19.71372 20.77604 2.68933 1.000 21.16455 2964 VAL A O 1
ATOM 1336 N N . PRO A 1 182 ? -21.18404 21.62725 4.16457 1.000 24.07890 2965 PRO A N 1
ATOM 1337 C CA . PRO A 1 182 ? -20.28662 22.75390 4.45950 1.000 23.35709 2965 PRO A CA 1
ATOM 1338 C C . PRO A 1 182 ? -18.99684 22.23890 5.07430 1.000 26.52551 2965 PRO A C 1
ATOM 1339 O O . PRO A 1 182 ? -18.99977 21.43229 6.00342 1.000 25.06127 2965 PRO A O 1
ATOM 1343 N N . VAL A 1 183 ? -17.89274 22.70086 4.52750 1.000 25.54253 2966 VAL A N 1
ATOM 1344 C CA . VAL A 1 183 ? -16.59328 22.19642 4.87564 1.000 25.30072 2966 VAL A CA 1
ATOM 1345 C C . VAL A 1 183 ? -15.91585 23.17964 5.83234 1.000 35.52058 2966 VAL A C 1
ATOM 1346 O O . VAL A 1 183 ? -15.19957 22.75299 6.73504 1.000 65.71598 2966 VAL A O 1
ATOM 1350 N N . LYS B 2 4 ? -8.96289 41.33804 -27.78401 1.000 67.70134 4 LYS C N 1
ATOM 1351 C CA . LYS B 2 4 ? -8.76523 41.70085 -26.37803 1.000 73.70826 4 LYS C CA 1
ATOM 1352 C C . LYS B 2 4 ? -7.52074 41.08600 -25.76097 1.000 76.42952 4 LYS C C 1
ATOM 1353 O O . LYS B 2 4 ? -7.08459 39.98314 -26.11372 1.000 67.52246 4 LYS C O 1
ATOM 1355 N N . GLN B 2 5 ? -6.99945 41.81030 -24.77755 1.000 77.82371 5 GLN C N 1
ATOM 1356 C CA . GLN B 2 5 ? -5.68753 41.52136 -24.22197 1.000 79.18463 5 GLN C CA 1
ATOM 1357 C C . GLN B 2 5 ? -5.76441 40.49100 -23.08953 1.000 79.03119 5 GLN C C 1
ATOM 1358 O O . GLN B 2 5 ? -5.24358 39.37590 -23.21911 1.000 80.62318 5 GLN C O 1
ATOM 1360 N N . THR B 2 6 ? -6.41593 40.84094 -21.97254 1.000 68.88696 6 THR C N 1
ATOM 1361 C CA . THR B 2 6 ? -6.58044 39.93313 -20.83716 1.000 68.03666 6 THR C CA 1
ATOM 1362 C C . THR B 2 6 ? -7.99300 40.03871 -20.26827 1.000 62.35526 6 THR C C 1
ATOM 1363 O O . THR B 2 6 ? -8.62038 41.10190 -20.30805 1.000 49.68654 6 THR C O 1
ATOM 1367 N N . ALA B 2 7 ? -8.48184 38.91872 -19.72762 1.000 51.65475 7 ALA C N 1
ATOM 1368 C CA . ALA B 2 7 ? -9.82721 38.85860 -19.16901 1.000 53.90926 7 ALA C CA 1
ATOM 1369 C C . ALA B 2 7 ? -9.91847 39.63920 -17.85813 1.000 62.43933 7 ALA C C 1
ATOM 1370 O O . ALA B 2 7 ? -8.91773 39.90753 -17.18617 1.000 57.97758 7 ALA C O 1
ATOM 1372 N N . ARG B 2 8 ? -11.15117 39.98944 -17.49542 1.000 62.83459 8 ARG C N 1
ATOM 1373 C CA . ARG B 2 8 ? -11.42880 40.71938 -16.26100 1.000 52.26491 8 ARG C CA 1
ATOM 1374 C C . ARG B 2 8 ? -12.32365 39.92145 -15.31038 1.000 70.74351 8 ARG C C 1
ATOM 1375 O O . ARG B 2 8 ? -13.25565 39.23244 -15.73874 1.000 52.75786 8 ARG C O 1
ATOM 1389 N N . SER B 2 10 ? -14.69652 40.48710 -11.79888 1.000 56.05146 10 SER C N 1
ATOM 1390 C CA . SER B 2 10 ? -15.27203 41.26012 -10.70380 1.000 56.46525 10 SER C CA 1
ATOM 1391 C C . SER B 2 10 ? -14.99266 40.50299 -9.41256 1.000 71.42185 10 SER C C 1
ATOM 1392 O O . SER B 2 10 ? -14.12372 39.62680 -9.36965 1.000 55.28205 10 SER C O 1
ATOM 1395 N N . THR B 2 11 ? -15.73393 40.82366 -8.36090 1.000 68.22601 11 THR C N 1
ATOM 1396 C CA . THR B 2 11 ? -15.54607 40.13477 -7.09479 1.000 70.85922 11 THR C CA 1
ATOM 1397 C C . THR B 2 11 ? -16.88536 39.75343 -6.46282 1.000 74.30316 11 THR C C 1
ATOM 1398 O O . THR B 2 11 ? -17.27336 38.57912 -6.46566 1.000 68.57119 11 THR C O 1
ATOM 1402 N N . ARG C 1 2 ? -33.85347 -5.55820 -54.23276 1.000 88.67751 2785 ARG B N 1
ATOM 1403 C CA . ARG C 1 2 ? -33.97537 -4.71639 -55.41817 1.000 68.09150 2785 ARG B CA 1
ATOM 1404 C C . ARG C 1 2 ? -32.67148 -4.70682 -56.21723 1.000 78.38324 2785 ARG B C 1
ATOM 1405 O O . ARG C 1 2 ? -32.02021 -5.74760 -56.36723 1.000 75.47633 2785 ARG B O 1
ATOM 1407 N N . GLN C 1 3 ? -32.29744 -3.53358 -56.72883 1.000 66.28419 2786 GLN B N 1
ATOM 1408 C CA . GLN C 1 3 ? -31.10049 -3.42715 -57.55132 1.000 55.35099 2786 GLN B CA 1
ATOM 1409 C C . GLN C 1 3 ? -29.85439 -3.68174 -56.71296 1.000 46.86104 2786 GLN B C 1
ATOM 1410 O O . GLN C 1 3 ? -29.80259 -3.36293 -55.52036 1.000 58.25083 2786 GLN B O 1
ATOM 1412 N N . LEU C 1 4 ? -28.84461 -4.27268 -57.34965 1.000 38.70208 2787 LEU B N 1
ATOM 1413 C CA . LEU C 1 4 ? -27.60511 -4.61262 -56.66844 1.000 45.08781 2787 LEU B CA 1
ATOM 1414 C C . LEU C 1 4 ? -26.63732 -3.43719 -56.68618 1.000 32.13685 2787 LEU B C 1
ATOM 1415 O O . LEU C 1 4 ? -26.57629 -2.68375 -57.66149 1.000 30.14588 2787 LEU B O 1
ATOM 1420 N N . TRP C 1 5 ? -25.88248 -3.28987 -55.59614 1.000 25.96227 2788 TRP B N 1
ATOM 1421 C CA . TRP C 1 5 ? -24.70521 -2.44360 -55.62060 1.000 24.46105 2788 TRP B CA 1
ATOM 1422 C C . TRP C 1 5 ? -23.64521 -3.10692 -56.48156 1.000 25.79383 2788 TRP B C 1
ATOM 1423 O O . TRP C 1 5 ? -23.49366 -4.33281 -56.48091 1.000 26.60862 2788 TRP B O 1
ATOM 1434 N N . LYS C 1 6 ? -22.89452 -2.28079 -57.20674 1.000 20.36746 2789 LYS B N 1
ATOM 1435 C CA . LYS C 1 6 ? -21.73728 -2.73066 -57.96712 1.000 26.29081 2789 LYS B CA 1
ATOM 1436 C C . LYS C 1 6 ? -20.55912 -1.81448 -57.65645 1.000 26.12396 2789 LYS B C 1
ATOM 1437 O O . LYS C 1 6 ? -20.73093 -0.68779 -57.16623 1.000 22.52815 2789 LYS B O 1
ATOM 1443 N N . TRP C 1 7 ? -19.35354 -2.32371 -57.90319 1.000 22.95570 2790 TRP B N 1
ATOM 1444 C CA . TRP C 1 7 ? -18.16120 -1.49773 -57.74141 1.000 24.86413 2790 TRP B CA 1
ATOM 1445 C C . TRP C 1 7 ? -18.16159 -0.36621 -58.75985 1.000 34.24075 2790 TRP B C 1
ATOM 1446 O O . TRP C 1 7 ? -18.63215 -0.52384 -59.89543 1.000 23.97901 2790 TRP B O 1
ATOM 1457 N N . PHE C 1 8 ? -17.60358 0.78332 -58.36043 1.000 23.65717 2791 PHE B N 1
ATOM 1458 C CA . PHE C 1 8 ? -17.37843 1.88601 -59.29507 1.000 19.55214 2791 PHE B CA 1
ATOM 1459 C C . PHE C 1 8 ? -15.94680 1.82941 -59.82739 1.000 20.65242 2791 PHE B C 1
ATOM 1460 O O . PHE C 1 8 ? -14.98829 2.02358 -59.07059 1.000 19.78695 2791 PHE B O 1
ATOM 1468 N N . GLY C 1 9 ? -15.79951 1.57301 -61.13647 1.000 23.82486 2792 GLY B N 1
ATOM 1469 C CA . GLY C 1 9 ? -14.47620 1.63082 -61.74908 1.000 21.25645 2792 GLY B CA 1
ATOM 1470 C C . GLY C 1 9 ? -13.55854 0.49651 -61.30500 1.000 23.15341 2792 GLY B C 1
ATOM 1471 O O . GLY C 1 9 ? -13.99284 -0.60280 -60.96968 1.000 26.59045 2792 GLY B O 1
ATOM 1472 N N . LYS C 1 10 ? -12.30062 0.76847 -61.31396 1.000 22.38477 2793 LYS B N 1
ATOM 1473 C CA . LYS C 1 10 ? -11.12294 -0.04318 -61.05911 1.000 22.82943 2793 LYS B CA 1
ATOM 1474 C C . LYS C 1 10 ? -10.81905 -0.12262 -59.56961 1.000 27.75312 2793 LYS B C 1
ATOM 1475 O O . LYS C 1 10 ? -11.08567 0.83290 -58.82130 1.000 24.17747 2793 LYS B O 1
ATOM 1481 N N . PRO C 1 11 ? -10.25873 -1.25852 -59.14736 1.000 24.05169 2794 PRO B N 1
ATOM 1482 C CA . PRO C 1 11 ? -9.79950 -1.39789 -57.75944 1.000 24.07976 2794 PRO B CA 1
ATOM 1483 C C . PRO C 1 11 ? -8.54655 -0.56983 -57.51065 1.000 33.43159 2794 PRO B C 1
ATOM 1484 O O . PRO C 1 11 ? -7.88284 -0.09669 -58.43815 1.000 29.12401 2794 PRO B O 1
ATOM 1488 N N . THR C 1 12 ? -8.24423 -0.38399 -56.22798 1.000 28.53283 2795 THR B N 1
ATOM 1489 C CA . THR C 1 12 ? -7.03299 0.29575 -55.79102 1.000 26.41448 2795 THR B CA 1
ATOM 1490 C C . THR C 1 12 ? -5.85222 -0.67394 -55.72472 1.000 30.77716 2795 THR B C 1
ATOM 1491 O O . THR C 1 12 ? -5.98600 -1.88643 -55.91746 1.000 35.23180 2795 THR B O 1
ATOM 1495 N N . GLN C 1 13 ? -4.67556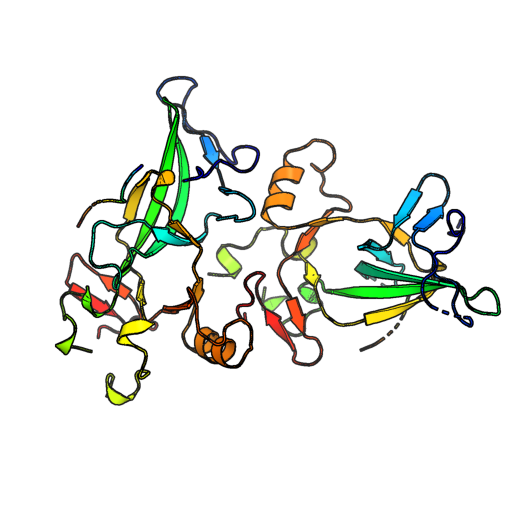 -0.11947 -55.42300 1.000 46.15336 2796 GLN B N 1
ATOM 1496 C CA . GLN C 1 13 ? -3.41935 -0.85794 -55.31076 1.000 42.69730 2796 GLN B CA 1
ATOM 1497 C C . GLN C 1 13 ? -3.30605 -1.66852 -54.02598 1.000 55.34640 2796 GLN B C 1
ATOM 1498 O O . GLN C 1 13 ? -2.40054 -2.50824 -53.92719 1.000 51.09887 2796 GLN B O 1
ATOM 1504 N N . ARG C 1 14 ? -4.17892 -1.41916 -53.04620 1.000 44.17027 2797 ARG B N 1
ATOM 1505 C CA . ARG C 1 14 ? -4.00174 -1.94100 -51.69401 1.000 42.81914 2797 ARG B CA 1
ATOM 1506 C C . ARG C 1 14 ? -3.89403 -3.46154 -51.69408 1.000 52.93886 2797 ARG B C 1
ATOM 1507 O O . ARG C 1 14 ? -4.63334 -4.15436 -52.39767 1.000 40.30009 2797 ARG B O 1
ATOM 1515 N N . ARG C 1 15 ? -2.95908 -3.97826 -50.89967 1.000 62.11898 2798 ARG B N 1
ATOM 1516 C CA . ARG C 1 15 ? -2.65901 -5.40925 -50.89067 1.000 37.07226 2798 ARG B CA 1
ATOM 1517 C C . ARG C 1 15 ? -3.14049 -6.07600 -49.60900 1.000 52.13899 2798 ARG B C 1
ATOM 1518 O O . ARG C 1 15 ? -3.25581 -5.42181 -48.57260 1.000 51.35327 2798 ARG B O 1
ATOM 1520 N N . ALA C 1 21 ? -3.41321 -11.14579 -55.54710 1.000 61.57388 2804 ALA B N 1
ATOM 1521 C CA . ALA C 1 21 ? -3.93228 -10.99003 -54.19356 1.000 58.49763 2804 ALA B CA 1
ATOM 1522 C C . ALA C 1 21 ? -5.31818 -11.61605 -54.03673 1.000 59.26465 2804 ALA B C 1
ATOM 1523 O O . ALA C 1 21 ? -6.13064 -11.62887 -54.96549 1.000 65.68062 2804 ALA B O 1
ATOM 1525 N N . ARG C 1 22 ? -5.55879 -12.13979 -52.83245 1.000 61.23501 2805 ARG B N 1
ATOM 1526 C CA . ARG C 1 22 ? -6.85023 -12.72917 -52.49619 1.000 42.28899 2805 ARG B CA 1
ATOM 1527 C C . ARG C 1 22 ? -7.97418 -11.69041 -52.49391 1.000 43.12825 2805 ARG B C 1
ATOM 1528 O O . ARG C 1 22 ? -9.10303 -11.99861 -52.89087 1.000 49.12309 2805 ARG B O 1
ATOM 1536 N N . LYS C 1 23 ? -7.68835 -10.45689 -52.07060 1.000 37.59775 2806 LYS B N 1
ATOM 1537 C CA . LYS C 1 23 ? -8.68547 -9.39026 -51.99664 1.000 29.97451 2806 LYS B CA 1
ATOM 1538 C C . LYS C 1 23 ? -8.41035 -8.30761 -53.04405 1.000 29.41642 2806 LYS B C 1
ATOM 1539 O O . LYS C 1 23 ? -7.26431 -7.87974 -53.21946 1.000 34.29493 2806 LYS B O 1
ATOM 1545 N N . LEU C 1 24 ? -9.45886 -7.87472 -53.75170 1.000 23.82916 2807 LEU B N 1
ATOM 1546 C CA . LEU C 1 24 ? -9.39621 -6.71322 -54.64118 1.000 21.71309 2807 LEU B CA 1
ATOM 1547 C C . LEU C 1 24 ? -10.18868 -5.59264 -53.99468 1.000 21.59887 2807 LEU B C 1
ATOM 1548 O O . LEU C 1 24 ? -11.41860 -5.67735 -53.93197 1.000 21.01012 2807 LEU B O 1
ATOM 1553 N N . PHE C 1 25 ? -9.49181 -4.53450 -53.54918 1.000 25.72788 2808 PHE B N 1
ATOM 1554 C CA . PHE C 1 25 ? -10.09510 -3.45301 -52.76742 1.000 23.75376 2808 PHE B CA 1
ATOM 1555 C C . PHE C 1 25 ? -10.67066 -2.36773 -53.67913 1.000 26.06146 2808 PHE B C 1
ATOM 1556 O O . PHE C 1 25 ? -10.06786 -2.00542 -54.68876 1.000 22.98694 2808 PHE B O 1
ATOM 1564 N N . TYR C 1 26 ? -11.83220 -1.83606 -53.30257 1.000 21.76558 2809 TYR B N 1
ATOM 1565 C CA . TYR C 1 26 ? -12.47135 -0.76283 -54.05222 1.000 23.67753 2809 TYR B CA 1
ATOM 1566 C C . TYR C 1 26 ? -12.85790 0.36359 -53.10884 1.000 25.19810 2809 TYR B C 1
ATOM 1567 O O . TYR C 1 26 ? -13.18250 0.12819 -51.95156 1.000 23.75106 2809 TYR B O 1
ATOM 1576 N N . LYS C 1 27 ? -12.87534 1.59330 -53.62195 1.000 21.18467 2810 LYS B N 1
ATOM 1577 C CA . LYS C 1 27 ? -13.22130 2.69110 -52.73928 1.000 20.78234 2810 LYS B CA 1
ATOM 1578 C C . LYS C 1 27 ? -14.70589 3.03480 -52.76269 1.000 26.12211 2810 LYS B C 1
ATOM 1579 O O . LYS C 1 27 ? -15.18835 3.64587 -51.80274 1.000 22.40655 2810 LYS B O 1
ATOM 1585 N N . ALA C 1 28 ? -15.45340 2.63302 -53.79545 1.000 17.80820 2811 ALA B N 1
ATOM 1586 C CA . ALA C 1 28 ? -16.83735 3.08357 -53.91296 1.000 17.05987 2811 ALA B CA 1
ATOM 1587 C C . ALA C 1 28 ? -17.72716 2.03431 -54.56060 1.000 22.26588 2811 ALA B C 1
ATOM 1588 O O . ALA C 1 28 ? -17.28446 1.24682 -55.40142 1.000 19.88495 2811 ALA B O 1
ATOM 1590 N N . ILE C 1 29 ? -19.00137 2.07523 -54.17495 1.000 17.34708 2812 ILE B N 1
ATOM 1591 C CA . ILE C 1 29 ? -20.07863 1.29290 -54.75867 1.000 19.47679 2812 ILE B CA 1
ATOM 1592 C C . ILE C 1 29 ? -21.14850 2.25620 -55.26471 1.000 24.42336 2812 ILE B C 1
ATOM 1593 O O . ILE C 1 29 ? -21.33094 3.36140 -54.73312 1.000 19.56392 2812 ILE B O 1
ATOM 1598 N N . VAL C 1 30 ? -21.85438 1.82660 -56.31584 1.000 20.29120 2813 VAL B N 1
ATOM 1599 C CA . VAL C 1 30 ? -22.90366 2.61743 -56.93435 1.000 21.37972 2813 VAL B CA 1
ATOM 1600 C C . VAL C 1 30 ? -24.13236 1.74748 -57.16707 1.000 25.64923 2813 VAL B C 1
ATOM 1601 O O . VAL C 1 30 ? -24.04370 0.53498 -57.39243 1.000 25.57104 2813 VAL B O 1
ATOM 1605 N N . ARG C 1 31 ? -25.28983 2.38944 -57.08791 1.000 27.07998 2814 ARG B N 1
ATOM 1606 C CA . ARG C 1 31 ? -26.57523 1.74519 -57.34894 1.000 26.60130 2814 ARG B CA 1
ATOM 1607 C C . ARG C 1 31 ? -27.44834 2.82814 -57.96370 1.000 31.64287 2814 ARG B C 1
ATOM 1608 O O . ARG C 1 31 ? -27.80048 3.79070 -57.27568 1.000 28.91408 2814 ARG B O 1
ATOM 1616 N N . GLY C 1 32 ? -27.76819 2.69430 -59.25057 1.000 27.97221 2815 GLY B N 1
ATOM 1617 C CA . GLY C 1 32 ? -28.38937 3.78926 -59.96607 1.000 32.65632 2815 GLY B CA 1
ATOM 1618 C C . GLY C 1 32 ? -27.56990 5.06041 -59.86588 1.000 32.98895 2815 GLY B C 1
ATOM 1619 O O . GLY C 1 32 ? -26.40412 5.07470 -60.26410 1.000 33.36333 2815 GLY B O 1
ATOM 1620 N N . LYS C 1 33 ? -28.14786 6.12271 -59.30205 1.000 30.81930 2816 LYS B N 1
ATOM 1621 C CA . LYS C 1 33 ? -27.45298 7.39068 -59.13451 1.000 36.24583 2816 LYS B CA 1
ATOM 1622 C C . LYS C 1 33 ? -26.87795 7.57243 -57.72904 1.000 28.16323 2816 LYS B C 1
ATOM 1623 O O . LYS C 1 33 ? -26.38499 8.66203 -57.40684 1.000 35.30310 2816 LYS B O 1
ATOM 1629 N N . GLU C 1 34 ? -26.90663 6.53245 -56.89547 1.000 26.05283 2817 GLU B N 1
ATOM 1630 C CA . GLU C 1 34 ? -26.38312 6.61876 -55.53747 1.000 28.80628 2817 GLU B CA 1
ATOM 1631 C C . GLU C 1 34 ? -24.95014 6.10208 -55.47839 1.000 29.80870 2817 GLU B C 1
ATOM 1632 O O . GLU C 1 34 ? -24.63184 5.05380 -56.04537 1.000 24.99081 2817 GLU B O 1
ATOM 1638 N N . MET C 1 35 ? -24.09348 6.82333 -54.75169 1.000 24.04787 2818 MET B N 1
ATOM 1639 C CA . MET C 1 35 ? -22.72293 6.38729 -54.50301 1.000 23.79486 2818 MET B CA 1
ATOM 1640 C C . MET C 1 35 ? -22.39254 6.36145 -53.02650 1.000 22.72682 2818 MET B C 1
ATOM 1641 O O . MET C 1 35 ? -22.77301 7.26702 -52.28743 1.000 24.49587 2818 MET B O 1
ATOM 1646 N N . ILE C 1 36 ? -21.66196 5.32659 -52.60978 1.000 21.17769 2819 ILE B N 1
ATOM 1647 C CA . ILE C 1 36 ? -21.19990 5.21207 -51.23397 1.000 21.91140 2819 ILE B CA 1
ATOM 1648 C C . ILE C 1 36 ? -19.71402 4.89724 -51.27581 1.000 24.69890 2819 ILE B C 1
ATOM 1649 O O . ILE C 1 36 ? -19.28635 3.99459 -52.00842 1.000 23.22927 2819 ILE B O 1
ATOM 1654 N N . ARG C 1 37 ? -18.92165 5.68337 -50.54131 1.000 22.92978 2820 ARG B N 1
ATOM 1655 C CA . ARG C 1 37 ? -17.46673 5.59137 -50.55310 1.000 25.08810 2820 ARG B CA 1
ATOM 1656 C C . ARG C 1 37 ? -16.96058 5.16290 -49.18372 1.000 21.26880 2820 ARG B C 1
ATOM 1657 O O . ARG C 1 37 ? -17.63911 5.35246 -48.17487 1.000 20.58529 2820 ARG B O 1
ATOM 1665 N N . ILE C 1 38 ? -15.73375 4.63184 -49.13684 1.000 20.14882 2821 ILE B N 1
ATOM 1666 C CA . ILE C 1 38 ? -15.15382 4.32990 -47.82859 1.000 18.37442 2821 ILE B CA 1
ATOM 1667 C C . ILE C 1 38 ? -15.04484 5.62658 -47.04348 1.000 25.59326 2821 ILE B C 1
ATOM 1668 O O . ILE C 1 38 ? -14.76358 6.69267 -47.60869 1.000 23.13660 2821 ILE B O 1
ATOM 1673 N N . GLY C 1 39 ? -15.30770 5.54460 -45.73158 1.000 19.90239 2822 GLY B N 1
ATOM 1674 C CA . GLY C 1 39 ? -15.41228 6.70512 -44.88899 1.000 30.51714 2822 GLY B CA 1
ATOM 1675 C C . GLY C 1 39 ? -16.82171 7.22418 -44.72097 1.000 28.24569 2822 GLY B C 1
ATOM 1676 O O . GLY C 1 39 ? -17.07716 7.98135 -43.77561 1.000 26.69990 2822 GLY B O 1
ATOM 1677 N N . ASP C 1 40 ? -17.73823 6.84115 -45.61014 1.000 21.96298 2823 ASP B N 1
ATOM 1678 C CA . ASP C 1 40 ? -19.14162 7.19918 -45.48150 1.000 21.28261 2823 ASP B CA 1
ATOM 1679 C C . ASP C 1 40 ? -19.79588 6.32678 -44.42177 1.000 27.32099 2823 ASP B C 1
ATOM 1680 O O . ASP C 1 40 ? -19.29920 5.25179 -44.07495 1.000 27.56209 2823 ASP B O 1
ATOM 1685 N N . CYS C 1 41 ? -20.93692 6.79615 -43.93177 1.000 23.09908 2824 CYS B N 1
ATOM 1686 C CA . CYS C 1 41 ? -21.77256 6.04619 -43.01147 1.000 21.27586 2824 CYS B CA 1
ATOM 1687 C C . CYS C 1 41 ? -22.95605 5.50722 -43.81213 1.000 23.17158 2824 CYS B C 1
ATOM 1688 O O . CYS C 1 41 ? -23.46207 6.17083 -44.71990 1.000 24.24994 2824 CYS B O 1
ATOM 1691 N N . ALA C 1 42 ? -23.42588 4.32133 -43.44522 1.000 20.27560 2825 ALA B N 1
ATOM 1692 C CA . ALA C 1 42 ? -24.53703 3.70605 -44.14615 1.000 25.59451 2825 ALA B CA 1
ATOM 1693 C C . ALA C 1 42 ? -25.49244 3.03150 -43.16839 1.000 26.99646 2825 ALA B C 1
ATOM 1694 O O . ALA C 1 42 ? -25.09608 2.57736 -42.08528 1.000 26.89713 2825 ALA B O 1
ATOM 1696 N N . VAL C 1 43 ? -26.76536 2.99351 -43.57291 1.000 22.28689 2826 VAL B N 1
ATOM 1697 C CA . VAL C 1 43 ? -27.79108 2.15212 -42.97436 1.000 23.57010 2826 VAL B CA 1
ATOM 1698 C C . VAL C 1 43 ? -27.76432 0.81315 -43.68532 1.000 29.50714 2826 VAL B C 1
ATOM 1699 O O . VAL C 1 43 ? -27.79038 0.76435 -44.92831 1.000 28.97335 2826 VAL B O 1
ATOM 1703 N N . PHE C 1 44 ? -27.70791 -0.26351 -42.89310 1.000 20.92447 2827 PHE B N 1
ATOM 1704 C CA . PHE C 1 44 ? -27.73182 -1.64774 -43.34012 1.000 25.89858 2827 PHE B CA 1
ATOM 1705 C C . PHE C 1 44 ? -29.10326 -2.26095 -43.10091 1.000 30.87794 2827 PHE B C 1
ATOM 1706 O O . PHE C 1 44 ? -29.83162 -1.87000 -42.18665 1.000 28.47323 2827 PHE B O 1
ATOM 1714 N N . LEU C 1 45 ? -29.45798 -3.22847 -43.93858 1.000 29.22365 2828 LEU B N 1
ATOM 1715 C CA . LEU C 1 45 ? -30.70619 -3.94798 -43.73718 1.000 28.94538 2828 LEU B CA 1
ATOM 1716 C C . LEU C 1 45 ? -30.60303 -4.81847 -42.48550 1.000 33.84101 2828 LEU B C 1
ATOM 1717 O O . LEU C 1 45 ? -29.57632 -5.45584 -42.22653 1.000 37.79695 2828 LEU B O 1
ATOM 1722 N N . SER C 1 46 ? -31.65792 -4.82756 -41.68897 1.000 36.85200 2829 SER B N 1
ATOM 1723 C CA . SER C 1 46 ? -31.63057 -5.58891 -40.44818 1.000 61.42611 2829 SER B CA 1
ATOM 1724 C C . SER C 1 46 ? -32.88951 -6.42589 -40.31757 1.000 64.50718 2829 SER B C 1
ATOM 1725 O O . SER C 1 46 ? -33.97680 -5.99927 -40.72125 1.000 62.11241 2829 SER B O 1
ATOM 1728 N N . ALA C 1 47 ? -32.72871 -7.62499 -39.76312 1.000 70.60717 2830 ALA B N 1
ATOM 1729 C CA . ALA C 1 47 ? -33.86890 -8.46459 -39.42847 1.000 63.86200 2830 ALA B CA 1
ATOM 1730 C C . ALA C 1 47 ? -34.50067 -7.92829 -38.15145 1.000 71.57237 2830 ALA B C 1
ATOM 1731 O O . ALA C 1 47 ? -33.82604 -7.81714 -37.12130 1.000 95.54429 2830 ALA B O 1
ATOM 1733 N N . GLY C 1 48 ? -35.78181 -7.57544 -38.22452 1.000 71.05513 2831 GLY B N 1
ATOM 1734 C CA . GLY C 1 48 ? -36.47140 -6.94601 -37.11057 1.000 81.06398 2831 GLY B CA 1
ATOM 1735 C C . GLY C 1 48 ? -35.82366 -5.64914 -36.64923 1.000 78.38762 2831 GLY B C 1
ATOM 1736 O O . GLY C 1 48 ? -36.13011 -4.56342 -37.14536 1.000 66.91856 2831 GLY B O 1
ATOM 1737 N N . PRO C 1 53 ? -31.68596 1.85532 -37.35226 1.000 62.22342 2836 PRO B N 1
ATOM 1738 C CA . PRO C 1 53 ? -30.76537 0.92230 -36.71683 1.000 54.45166 2836 PRO B CA 1
ATOM 1739 C C . PRO C 1 53 ? -29.89473 0.16906 -37.71343 1.000 46.92535 2836 PRO B C 1
ATOM 1740 O O . PRO C 1 53 ? -30.19179 0.18899 -38.89726 1.000 55.78967 2836 PRO B O 1
ATOM 1744 N N . TYR C 1 54 ? -28.85890 -0.50526 -37.21163 1.000 68.31577 2837 TYR B N 1
ATOM 1745 C CA . TYR C 1 54 ? -27.75183 -0.98008 -38.03197 1.000 36.09357 2837 TYR B CA 1
ATOM 1746 C C . TYR C 1 54 ? -27.21869 0.15442 -38.89685 1.000 28.28842 2837 TYR B C 1
ATOM 1747 O O . TYR C 1 54 ? -27.50563 0.25417 -40.09563 1.000 28.91146 2837 TYR B O 1
ATOM 1756 N N . ILE C 1 55 ? -26.44434 1.01872 -38.25672 1.000 24.10719 2838 ILE B N 1
ATOM 1757 C CA . ILE C 1 55 ? -25.75770 2.13102 -38.89228 1.000 20.73352 2838 ILE B CA 1
ATOM 1758 C C . ILE C 1 55 ? -24.27579 1.92341 -38.62944 1.000 19.59122 2838 ILE B C 1
ATOM 1759 O O . ILE C 1 55 ? -23.87526 1.69485 -37.48077 1.000 22.41012 2838 ILE B O 1
ATOM 1764 N N . GLY C 1 56 ? -23.46381 1.99296 -39.67997 1.000 20.98360 2839 GLY B N 1
ATOM 1765 C CA . GLY C 1 56 ? -22.04386 1.75088 -39.53802 1.000 15.55919 2839 GLY B CA 1
ATOM 1766 C C . GLY C 1 56 ? -21.22521 2.67488 -40.41386 1.000 22.51065 2839 GLY B C 1
ATOM 1767 O O . GLY C 1 56 ? -21.70039 3.18170 -41.42814 1.000 25.88019 2839 GLY B O 1
ATOM 1768 N N . ARG C 1 57 ? -19.96659 2.86170 -40.02859 1.000 21.04409 2840 ARG B N 1
ATOM 1769 C CA . ARG C 1 57 ? -19.01945 3.59798 -40.86210 1.000 19.28856 2840 ARG B CA 1
ATOM 1770 C C . ARG C 1 57 ? -18.18964 2.62607 -41.68870 1.000 25.14682 2840 ARG B C 1
ATOM 1771 O O . ARG C 1 57 ? -17.61761 1.67131 -41.15284 1.000 24.98279 2840 ARG B O 1
ATOM 1779 N N . ILE C 1 58 ? -18.09449 2.88916 -42.98677 1.000 23.16254 2841 ILE B N 1
ATOM 1780 C CA . ILE C 1 58 ? -17.43268 1.94685 -43.88133 1.000 21.92977 2841 ILE B CA 1
ATOM 1781 C C . ILE C 1 58 ? -15.92706 2.16573 -43.82319 1.000 31.18599 2841 ILE B C 1
ATOM 1782 O O . ILE C 1 58 ? -15.42276 3.25339 -44.13464 1.000 28.76753 2841 ILE B O 1
ATOM 1787 N N . GLN C 1 59 ? -15.20704 1.13260 -43.39351 1.000 23.29178 2842 GLN B N 1
ATOM 1788 C CA . GLN C 1 59 ? -13.76461 1.18667 -43.26443 1.000 26.94649 2842 GLN B CA 1
ATOM 1789 C C . GLN C 1 59 ? -13.09055 0.82048 -44.57516 1.000 22.17108 2842 GLN B C 1
ATOM 1790 O O . GLN C 1 59 ? -12.17236 1.51537 -45.01623 1.000 25.53458 2842 GLN B O 1
ATOM 1796 N N . SER C 1 60 ? -13.52929 -0.27065 -45.19346 1.000 25.42848 2843 SER B N 1
ATOM 1797 C CA . SER C 1 60 ? -12.95414 -0.71006 -46.45669 1.000 23.82927 2843 SER B CA 1
ATOM 1798 C C . SER C 1 60 ? -13.93045 -1.67033 -47.12527 1.000 26.74516 2843 SER B C 1
ATOM 1799 O O . SER C 1 60 ? -14.85935 -2.19554 -46.49146 1.000 21.80256 2843 SER B O 1
ATOM 1802 N N . MET C 1 61 ? -13.69570 -1.89795 -48.42399 1.000 22.21244 2844 MET B N 1
ATOM 1803 C CA . MET C 1 61 ? -14.54600 -2.76717 -49.22727 1.000 23.05034 2844 MET B CA 1
ATOM 1804 C C . MET C 1 61 ? -13.66704 -3.54508 -50.19630 1.000 15.19045 2844 MET B C 1
ATOM 1805 O O . MET C 1 61 ? -12.66396 -3.02377 -50.69986 1.000 22.35300 2844 MET B O 1
ATOM 1810 N N . TRP C 1 62 ? -14.05326 -4.79648 -50.47060 1.000 20.66774 2845 TRP B N 1
ATOM 1811 C CA . TRP C 1 62 ? -13.26751 -5.58728 -51.40366 1.000 18.60021 2845 TRP B CA 1
ATOM 1812 C C . TRP C 1 62 ? -14.10563 -6.73456 -51.95789 1.000 15.87530 2845 TRP B C 1
ATOM 1813 O O . TRP C 1 62 ? -15.17632 -7.06250 -51.44391 1.000 19.60736 2845 TRP B O 1
ATOM 1824 N N . GLU C 1 63 ? -13.61971 -7.30808 -53.05147 1.000 26.41609 2846 GLU B N 1
ATOM 1825 C CA . GLU C 1 63 ? -14.19281 -8.53164 -53.59235 1.000 20.79139 2846 GLU B CA 1
ATOM 1826 C C . GLU C 1 63 ? -13.17416 -9.65555 -53.46911 1.000 20.18465 2846 GLU B C 1
ATOM 1827 O O . GLU C 1 63 ? -11.97746 -9.45932 -53.73464 1.000 19.93982 2846 GLU B O 1
ATOM 1833 N N . SER C 1 64 ? -13.65187 -10.83657 -53.07235 1.000 20.78024 2847 SER B N 1
ATOM 1834 C CA . SER C 1 64 ? -12.81303 -12.02687 -53.08284 1.000 22.77468 2847 SER B CA 1
ATOM 1835 C C . SER C 1 64 ? -13.40879 -13.07902 -54.01976 1.000 23.15417 2847 SER B C 1
ATOM 1836 O O . SER C 1 64 ? -14.47554 -12.90344 -54.60596 1.000 21.75269 2847 SER B O 1
ATOM 1839 N N . TRP C 1 65 ? -12.67216 -14.17062 -54.17752 1.000 20.45540 2848 TRP B N 1
ATOM 1840 C CA . TRP C 1 65 ? -13.06031 -15.24692 -55.08751 1.000 17.84405 2848 TRP B CA 1
ATOM 1841 C C . TRP C 1 65 ? -14.51471 -15.65829 -54.89249 1.000 24.25925 2848 TRP B C 1
ATOM 1842 O O . TRP C 1 65 ? -15.00685 -15.75108 -53.76515 1.000 24.63328 2848 TRP B O 1
ATOM 1853 N N . GLY C 1 66 ? -15.20065 -15.93995 -55.99175 1.000 20.15128 2849 GLY B N 1
ATOM 1854 C CA . GLY C 1 66 ? -16.59811 -16.33174 -55.90797 1.000 20.51297 2849 GLY B CA 1
ATOM 1855 C C . GLY C 1 66 ? -17.57988 -15.17856 -55.90319 1.000 24.71064 2849 GLY B C 1
ATOM 1856 O O . GLY C 1 66 ? -18.73863 -15.36682 -55.52044 1.000 27.14916 2849 GLY B O 1
ATOM 1857 N N . ASN C 1 67 ? -17.15994 -13.99022 -56.32261 1.000 27.39015 2850 ASN B N 1
ATOM 1858 C CA . ASN C 1 67 ? -18.02798 -12.80876 -56.27849 1.000 30.44880 2850 ASN B CA 1
ATOM 1859 C C . ASN C 1 67 ? -18.50430 -12.49629 -54.85358 1.000 26.20949 2850 ASN B C 1
ATOM 1860 O O . ASN C 1 67 ? -19.66050 -12.14994 -54.61998 1.000 26.55857 2850 ASN B O 1
ATOM 1865 N N . ASN C 1 68 ? -17.61616 -12.64581 -53.88510 1.000 22.99581 2851 ASN B N 1
ATOM 1866 C CA A ASN C 1 68 ? -17.91741 -12.27717 -52.50832 0.518 26.29157 2851 ASN B CA 1
ATOM 1867 C CA B ASN C 1 68 ? -17.88928 -12.29705 -52.49339 0.482 26.21181 2851 ASN B CA 1
ATOM 1868 C C . ASN C 1 68 ? -17.54675 -10.81091 -52.34114 1.000 24.59238 2851 ASN B C 1
ATOM 1869 O O . ASN C 1 68 ? -16.37287 -10.45899 -52.24109 1.000 23.86145 2851 ASN B O 1
ATOM 1878 N N . MET C 1 69 ? -18.56380 -9.93713 -52.35764 1.000 23.88406 2852 MET B N 1
ATOM 1879 C CA . MET C 1 69 ? -18.35222 -8.49667 -52.18897 1.000 22.13249 2852 MET B CA 1
ATOM 1880 C C . MET C 1 69 ? -18.57304 -8.15679 -50.71811 1.000 20.65994 2852 MET B C 1
ATOM 1881 O O . MET C 1 69 ? -19.68005 -8.32761 -50.19838 1.000 22.56092 2852 MET B O 1
ATOM 1886 N N . VAL C 1 70 ? -17.52525 -7.67156 -50.06147 1.000 23.90839 2853 VAL B N 1
ATOM 1887 C CA . VAL C 1 70 ? -17.49019 -7.51991 -48.61140 1.000 20.60352 2853 VAL B CA 1
ATOM 1888 C C . VAL C 1 70 ? -17.27407 -6.05084 -48.26497 1.000 23.52875 2853 VAL B C 1
ATOM 1889 O O . VAL C 1 70 ? -16.47322 -5.36987 -48.91088 1.000 22.77540 2853 VAL B O 1
ATOM 1893 N N . VAL C 1 71 ? -17.94810 -5.58275 -47.21631 1.000 29.15583 2854 VAL B N 1
ATOM 1894 C CA . VAL C 1 71 ? -17.66039 -4.28876 -46.59486 1.000 18.63161 2854 VAL B CA 1
ATOM 1895 C C . VAL C 1 71 ? -17.35020 -4.51856 -45.11501 1.000 29.40701 2854 VAL B C 1
ATOM 1896 O O . VAL C 1 71 ? -18.08440 -5.23583 -44.41431 1.000 22.88582 2854 VAL B O 1
ATOM 1900 N N . ARG C 1 72 ? -16.23652 -3.93625 -44.66174 1.000 25.79508 2855 ARG B N 1
ATOM 1901 C CA . ARG C 1 72 ? -15.84816 -3.91218 -43.26106 1.000 27.94181 2855 ARG B CA 1
ATOM 1902 C C . ARG C 1 72 ? -16.41123 -2.64409 -42.62356 1.000 26.08071 2855 ARG B C 1
ATOM 1903 O O . ARG C 1 72 ? -16.24290 -1.55110 -43.15675 1.000 23.12356 2855 ARG B O 1
ATOM 1911 N N . VAL C 1 73 ? -17.10777 -2.80915 -41.51275 1.000 25.35135 2856 VAL B N 1
ATOM 1912 C CA . VAL C 1 73 ? -17.97688 -1.79590 -40.93165 1.000 24.08505 2856 VAL B CA 1
ATOM 1913 C C . VAL C 1 73 ? -17.57789 -1.60814 -39.47754 1.000 29.56761 2856 VAL B C 1
ATOM 1914 O O . VAL C 1 73 ? -17.30889 -2.58840 -38.77369 1.000 28.84097 2856 VAL B O 1
ATOM 1918 N N . LYS C 1 74 ? -17.53609 -0.35288 -39.03732 1.000 28.12880 2857 LYS B N 1
ATOM 1919 C CA . LYS C 1 74 ? -17.40492 -0.00000 -37.62358 1.000 25.73567 2857 LYS B CA 1
ATOM 1920 C C . LYS C 1 74 ? -18.77837 0.46810 -37.13205 1.000 28.19669 2857 LYS B C 1
ATOM 1921 O O . LYS C 1 74 ? -19.26785 1.51587 -37.56335 1.000 22.55201 2857 LYS B O 1
ATOM 1927 N N . TRP C 1 75 ? -19.41018 -0.30748 -36.25081 1.000 21.83107 2858 TRP B N 1
ATOM 1928 C CA . TRP C 1 75 ? -20.81479 -0.08000 -35.91544 1.000 26.69571 2858 TRP B CA 1
ATOM 1929 C C . TRP C 1 75 ? -21.02141 1.10991 -34.97127 1.000 21.13999 2858 TRP B C 1
ATOM 1930 O O . TRP C 1 75 ? -20.20815 1.38655 -34.08336 1.000 24.62700 2858 TRP B O 1
ATOM 1941 N N . PHE C 1 76 ? -22.14231 1.80024 -35.17278 1.000 21.94652 2859 PHE B N 1
ATOM 1942 C CA . PHE C 1 76 ? -22.67503 2.78539 -34.24677 1.000 21.01418 2859 PHE B CA 1
ATOM 1943 C C . PHE C 1 76 ? -23.77070 2.11945 -33.42578 1.000 24.94218 2859 PHE B C 1
ATOM 1944 O O . PHE C 1 76 ? -24.37686 1.13121 -33.85495 1.000 27.03574 2859 PHE B O 1
ATOM 1952 N N . TYR C 1 77 ? -24.00812 2.66235 -32.23265 1.000 22.68079 2860 TYR B N 1
ATOM 1953 C CA . TYR C 1 77 ? -25.02708 2.17299 -31.31437 1.000 27.51898 2860 TYR B CA 1
ATOM 1954 C C . TYR C 1 77 ? -25.99457 3.29881 -30.98664 1.000 24.39724 2860 TYR B C 1
ATOM 1955 O O . TYR C 1 77 ? -25.56757 4.41832 -30.67381 1.000 26.20271 2860 TYR B O 1
ATOM 1964 N N . HIS C 1 78 ? -27.29184 3.01014 -31.06654 1.000 27.00362 2861 HIS B N 1
ATOM 1965 C CA . HIS C 1 78 ? -28.27152 3.91672 -30.49255 1.000 30.99569 2861 HIS B CA 1
ATOM 1966 C C . HIS C 1 78 ? -28.16609 3.87361 -28.96889 1.000 27.36741 2861 HIS B C 1
ATOM 1967 O O . HIS C 1 78 ? -27.74658 2.85991 -28.39949 1.000 25.60257 2861 HIS B O 1
ATOM 1974 N N . PRO C 1 79 ? -28.50885 4.97333 -28.28947 1.000 31.62469 2862 PRO B N 1
ATOM 1975 C CA . PRO C 1 79 ? -28.46637 4.96295 -26.81727 1.000 27.40550 2862 PRO B CA 1
ATOM 1976 C C . PRO C 1 79 ? -29.21442 3.79018 -26.20887 1.000 34.57747 2862 PRO B C 1
ATOM 1977 O O . PRO C 1 79 ? -28.68619 3.15696 -25.29098 1.000 33.60338 2862 PRO B O 1
ATOM 1981 N N . GLU C 1 80 ? -30.40060 3.45201 -26.72848 1.000 34.93196 2863 GLU B N 1
ATOM 1982 C CA . GLU C 1 80 ? -31.16314 2.32599 -26.18483 1.000 40.89073 2863 GLU B CA 1
ATOM 1983 C C . GLU C 1 80 ? -30.35609 1.02680 -26.21344 1.000 37.70525 2863 GLU B C 1
ATOM 1984 O O . GLU C 1 80 ? -30.41461 0.22771 -25.27164 1.000 49.75560 2863 GLU B O 1
ATOM 1986 N N . GLU C 1 81 ? -29.57911 0.81491 -27.27367 1.000 34.95172 2864 GLU B N 1
ATOM 1987 C CA . GLU C 1 81 ? -28.83052 -0.41469 -27.50715 1.000 45.07255 2864 GLU B CA 1
ATOM 1988 C C . GLU C 1 81 ? -27.59948 -0.53742 -26.62401 1.000 39.62680 2864 GLU B C 1
ATOM 1989 O O . GLU C 1 81 ? -26.94786 -1.58793 -26.64308 1.000 35.31286 2864 GLU B O 1
ATOM 1995 N N . THR C 1 82 ? -27.24335 0.50382 -25.87894 1.000 36.94110 2865 THR B N 1
ATOM 1996 C CA . THR C 1 82 ? -26.11216 0.39739 -24.97140 1.000 40.03120 2865 THR B CA 1
ATOM 1997 C C . THR C 1 82 ? -26.55545 -0.28717 -23.68214 1.000 48.55386 2865 THR B C 1
ATOM 1998 O O . THR C 1 82 ? -27.73205 -0.25163 -23.30535 1.000 43.77555 2865 THR B O 1
ATOM 2002 N N . SER C 1 83 ? -25.60425 -0.94301 -23.02027 1.000 40.28217 2866 SER B N 1
ATOM 2003 C CA . SER C 1 83 ? -25.95297 -1.71414 -21.83290 1.000 43.68445 2866 SER B CA 1
ATOM 2004 C C . SER C 1 83 ? -26.56894 -0.87200 -20.71248 1.000 52.86728 2866 SER B C 1
ATOM 2005 O O . SER C 1 83 ? -27.42627 -1.41097 -19.99015 1.000 49.92308 2866 SER B O 1
ATOM 2008 N N . PRO C 1 84 ? -26.22122 0.40702 -20.51794 1.000 48.34951 2867 PRO B N 1
ATOM 2009 C CA . PRO C 1 84 ? -27.01149 1.23122 -19.58427 1.000 54.48751 2867 PRO B CA 1
ATOM 2010 C C . PRO C 1 84 ? -28.46553 1.41286 -20.00291 1.000 67.30358 2867 PRO B C 1
ATOM 2011 O O . PRO C 1 84 ? -29.30033 1.73925 -19.14872 1.000 65.66632 2867 PRO B O 1
ATOM 2015 N N . GLY C 1 85 ? -28.79020 1.23386 -21.28845 1.000 69.78371 2868 GLY B N 1
ATOM 2016 C CA . GLY C 1 85 ? -30.16885 1.17479 -21.75085 1.000 58.60537 2868 GLY B CA 1
ATOM 2017 C C . GLY C 1 85 ? -30.89279 2.51426 -21.81807 1.000 60.06770 2868 GLY B C 1
ATOM 2018 O O . GLY C 1 85 ? -30.29930 3.59655 -21.76042 1.000 64.33319 2868 GLY B O 1
ATOM 2019 N N . LYS C 1 86 ? -32.22283 2.41188 -21.92655 1.000 78.70446 2869 LYS B N 1
ATOM 2020 C CA . LYS C 1 86 ? -33.06326 3.59105 -22.12694 1.000 81.98445 2869 LYS B CA 1
ATOM 2021 C C . LYS C 1 86 ? -33.12204 4.46247 -20.87571 1.000 77.30434 2869 LYS B C 1
ATOM 2022 O O . LYS C 1 86 ? -33.11641 5.69687 -20.97402 1.000 60.70705 2869 LYS B O 1
ATOM 2028 N N . GLN C 1 87 ? -33.18381 3.83952 -19.69246 1.000 69.18361 2870 GLN B N 1
ATOM 2029 C CA . GLN C 1 87 ? -33.36965 4.60080 -18.46003 1.000 67.13966 2870 GLN B CA 1
ATOM 2030 C C . GLN C 1 87 ? -32.18338 5.51820 -18.18435 1.000 73.26492 2870 GLN B C 1
ATOM 2031 O O . GLN C 1 87 ? -32.35903 6.64439 -17.70155 1.000 64.85355 2870 GLN B O 1
ATOM 2033 N N . PHE C 1 88 ? -30.96806 5.05627 -18.49629 1.000 69.23450 2871 PHE B N 1
ATOM 2034 C CA . PHE C 1 88 ? -29.75728 5.82248 -18.21144 1.000 54.27081 2871 PHE B CA 1
ATOM 2035 C C . PHE C 1 88 ? -29.73706 7.17149 -18.92953 1.000 61.88453 2871 PHE B C 1
ATOM 2036 O O . PHE C 1 88 ? -29.07553 8.10533 -18.45468 1.000 53.61899 2871 PHE B O 1
ATOM 2044 N N . HIS C 1 89 ? -30.46716 7.30379 -20.03857 1.000 48.34458 2872 HIS B N 1
ATOM 2045 C CA . HIS C 1 89 ? -30.47185 8.52870 -20.84319 1.000 66.38714 2872 HIS B CA 1
ATOM 2046 C C . HIS C 1 89 ? -31.72435 9.39898 -20.67056 1.000 61.55071 2872 HIS B C 1
ATOM 2047 O O . HIS C 1 89 ? -32.78313 8.93003 -20.23952 1.000 57.62916 2872 HIS B O 1
ATOM 2054 N N . LEU C 1 106 ? -26.91192 16.80261 -14.86067 1.000 66.55551 2889 LEU B N 1
ATOM 2055 C CA . LEU C 1 106 ? -26.11157 17.66027 -15.73153 1.000 80.22429 2889 LEU B CA 1
ATOM 2056 C C . LEU C 1 106 ? -26.12589 17.14238 -17.16662 1.000 83.66688 2889 LEU B C 1
ATOM 2057 O O . LEU C 1 106 ? -26.34768 17.90889 -18.10556 1.000 74.98567 2889 LEU B O 1
ATOM 2059 N N . ARG C 1 107 ? -25.88437 15.83628 -17.32714 1.000 79.67148 2890 ARG B N 1
ATOM 2060 C CA . ARG C 1 107 ? -25.85891 15.23939 -18.66050 1.000 80.42524 2890 ARG B CA 1
ATOM 2061 C C . ARG C 1 107 ? -27.26172 15.16244 -19.25407 1.000 81.73680 2890 ARG B C 1
ATOM 2062 O O . ARG C 1 107 ? -27.47998 15.54191 -20.41255 1.000 59.89135 2890 ARG B O 1
ATOM 2070 N N . VAL C 1 108 ? -28.23099 14.68879 -18.46575 1.000 75.67735 2891 VAL B N 1
ATOM 2071 C CA . VAL C 1 108 ? -29.59783 14.55008 -18.96467 1.000 76.67299 2891 VAL B CA 1
ATOM 2072 C C . VAL C 1 108 ? -30.20995 15.91836 -19.25611 1.000 83.27500 2891 VAL B C 1
ATOM 2073 O O . VAL C 1 108 ? -30.98111 16.07893 -20.21110 1.000 60.39255 2891 VAL B O 1
ATOM 2075 N N . SER C 1 109 ? -29.87410 16.92653 -18.44342 1.000 82.52909 2892 SER B N 1
ATOM 2076 C CA . SER C 1 109 ? -30.48106 18.24486 -18.60873 1.000 75.86295 2892 SER B CA 1
ATOM 2077 C C . SER C 1 109 ? -29.97406 18.93978 -19.86754 1.000 82.85544 2892 SER B C 1
ATOM 2078 O O . SER C 1 109 ? -30.75090 19.58471 -20.58312 1.000 85.55480 2892 SER B O 1
ATOM 2081 N N . SER C 1 110 ? -28.67784 18.82347 -20.15409 1.000 79.57294 2893 SER B N 1
ATOM 2082 C CA . SER C 1 110 ? -28.07850 19.49196 -21.30359 1.000 74.35065 2893 SER B CA 1
ATOM 2083 C C . SER C 1 110 ? -28.24123 18.71075 -22.60596 1.000 79.45859 2893 SER B C 1
ATOM 2084 O O . SER C 1 110 ? -27.75355 19.16632 -23.64737 1.000 57.56707 2893 SER B O 1
ATOM 2087 N N . GLN C 1 111 ? -28.91259 17.56068 -22.57589 1.000 68.45909 2894 GLN B N 1
ATOM 2088 C CA . GLN C 1 111 ? -29.08894 16.73346 -23.76066 1.000 59.42864 2894 GLN B CA 1
ATOM 2089 C C . GLN C 1 111 ? -30.24828 17.22652 -24.61547 1.000 58.00820 2894 GLN B C 1
ATOM 2090 O O . GLN C 1 111 ? -31.26457 17.70880 -24.10766 1.000 44.33868 2894 GLN B O 1
ATOM 2096 N N . ARG C 1 112 ? -30.08930 17.09039 -25.93027 1.000 36.30836 2895 ARG B N 1
ATOM 2097 C CA . ARG C 1 112 ? -31.15537 17.46056 -26.84481 1.000 34.30954 2895 ARG B CA 1
ATOM 2098 C C . ARG C 1 112 ? -32.39176 16.60640 -26.60414 1.000 47.27534 2895 ARG B C 1
ATOM 2099 O O . ARG C 1 112 ? -32.33486 15.50380 -26.04909 1.000 50.44713 2895 ARG B O 1
ATOM 2107 N N . LYS C 1 113 ? -33.52011 17.11601 -27.08100 1.000 43.07671 2896 LYS B N 1
ATOM 2108 C CA . LYS C 1 113 ? -34.78136 16.42367 -26.88308 1.000 48.14009 2896 LYS B CA 1
ATOM 2109 C C . LYS C 1 113 ? -34.94262 15.24265 -27.82684 1.000 48.19632 2896 LYS B C 1
ATOM 2110 O O . LYS C 1 113 ? -35.66879 14.29535 -27.50716 1.000 51.42161 2896 LYS B O 1
ATOM 2116 N N . ASP C 1 114 ? -34.29482 15.28545 -28.98866 1.000 41.21365 2897 ASP B N 1
ATOM 2117 C CA . ASP C 1 114 ? -34.34277 14.18967 -29.94639 1.000 40.31680 2897 ASP B CA 1
ATOM 2118 C C . ASP C 1 114 ? -33.19124 13.20739 -29.75078 1.000 36.06505 2897 ASP B C 1
ATOM 2119 O O . ASP C 1 114 ? -32.87613 12.43775 -30.66660 1.000 44.15341 2897 ASP B O 1
ATOM 2124 N N . PHE C 1 115 ? -32.56770 13.22641 -28.56772 1.000 37.72331 2898 PHE B N 1
ATOM 2125 C CA . PHE C 1 115 ? -31.36516 12.43750 -28.31592 1.000 35.55792 2898 PHE B CA 1
ATOM 2126 C C . PHE C 1 115 ? -31.58680 10.96300 -28.60607 1.000 42.91838 2898 PHE B C 1
ATOM 2127 O O . PHE C 1 115 ? -30.73139 10.30763 -29.20942 1.000 35.54229 2898 PHE B O 1
ATOM 2135 N N . MET C 1 116 ? -32.72337 10.41752 -28.16400 1.000 38.71177 2899 MET B N 1
ATOM 2136 C CA . MET C 1 116 ? -32.95070 8.98196 -28.29448 1.000 43.30884 2899 MET B CA 1
ATOM 2137 C C . MET C 1 116 ? -33.02941 8.57251 -29.76126 1.000 49.29213 2899 MET B C 1
ATOM 2138 O O . MET C 1 116 ? -32.53245 7.50426 -30.14124 1.000 38.49296 2899 MET B O 1
ATOM 2143 N N . GLU C 1 117 ? -33.62194 9.42729 -30.60463 1.000 33.90159 2900 GLU B N 1
ATOM 2144 C CA . GLU C 1 117 ? -33.84814 9.12266 -32.01697 1.000 40.29120 2900 GLU B CA 1
ATOM 2145 C C . GLU C 1 117 ? -32.68007 9.51066 -32.92602 1.000 41.69164 2900 GLU B C 1
ATOM 2146 O O . GLU C 1 117 ? -32.51581 8.91890 -34.00152 1.000 36.59514 2900 GLU B O 1
ATOM 2152 N N . ARG C 1 118 ? -31.87404 10.50097 -32.53541 1.000 30.07116 2901 ARG B N 1
ATOM 2153 C CA . ARG C 1 118 ? -30.88433 11.08128 -33.42745 1.000 31.58561 2901 ARG B CA 1
ATOM 2154 C C . ARG C 1 118 ? -29.44476 10.95466 -32.95623 1.000 25.84831 2901 ARG B C 1
ATOM 2155 O O . ARG C 1 118 ? -28.53795 11.15575 -33.76969 1.000 26.33170 2901 ARG B O 1
ATOM 2163 N N . ALA C 1 119 ? -29.19610 10.66931 -31.68311 1.000 25.76007 2902 ALA B N 1
ATOM 2164 C CA . ALA C 1 119 ? -27.82264 10.53445 -31.22975 1.000 22.77777 2902 ALA B CA 1
ATOM 2165 C C . ALA C 1 119 ? -27.31830 9.11104 -31.45538 1.000 26.69055 2902 ALA B C 1
ATOM 2166 O O . ALA C 1 119 ? -28.07910 8.13861 -31.38337 1.000 29.56098 2902 ALA B O 1
ATOM 2168 N N . LEU C 1 120 ? -26.00874 8.98744 -31.68148 1.000 21.30895 2903 LEU B N 1
ATOM 2169 C CA . LEU C 1 120 ? -25.39105 7.69051 -31.93099 1.000 24.56445 2903 LEU B CA 1
ATOM 2170 C C . LEU C 1 120 ? -24.04682 7.64945 -31.24216 1.000 24.08896 2903 LEU B C 1
ATOM 2171 O O . LEU C 1 120 ? -23.33198 8.64535 -31.25246 1.000 22.96666 2903 LEU B O 1
ATOM 2176 N N . TYR C 1 121 ? -23.69129 6.49775 -30.66712 1.000 20.15180 2904 TYR B N 1
ATOM 2177 C CA . TYR C 1 121 ? -22.35353 6.27319 -30.13543 1.000 20.13937 2904 TYR B CA 1
ATOM 2178 C C . TYR C 1 121 ? -21.50054 5.54692 -31.16097 1.000 26.74528 2904 TYR B C 1
ATOM 2179 O O . TYR C 1 121 ? -21.94362 4.54279 -31.74143 1.000 25.58121 2904 TYR B O 1
ATOM 2188 N N . GLN C 1 122 ? -20.28513 6.05047 -31.38354 1.000 24.48387 2905 GLN B N 1
ATOM 2189 C CA . GLN C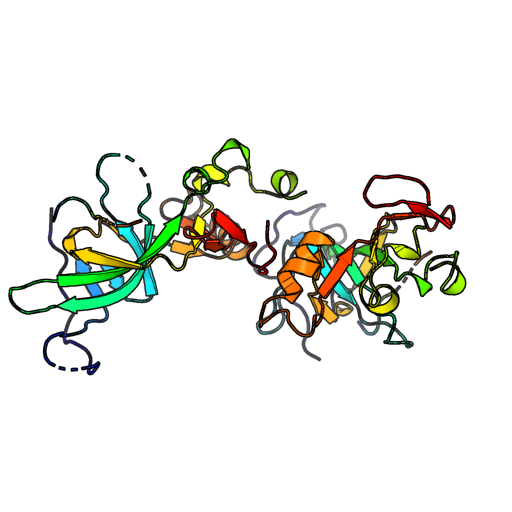 1 122 ? -19.33106 5.28049 -32.17025 1.000 24.67723 2905 GLN B CA 1
ATOM 2190 C C . GLN C 1 122 ? -18.73281 4.17230 -31.31241 1.000 27.63064 2905 GLN B C 1
ATOM 2191 O O . GLN C 1 122 ? -18.81884 4.18596 -30.08001 1.000 24.91877 2905 GLN B O 1
ATOM 2197 N N . SER C 1 123 ? -18.15560 3.17916 -31.97763 1.000 26.26230 2906 SER B N 1
ATOM 2198 C CA . SER C 1 123 ? -17.58201 2.04476 -31.25999 1.000 29.32029 2906 SER B CA 1
ATOM 2199 C C . SER C 1 123 ? -16.42839 1.47938 -32.06362 1.000 32.07286 2906 SER B C 1
ATOM 2200 O O . SER C 1 123 ? -16.20660 1.84984 -33.21506 1.000 30.91949 2906 SER B O 1
ATOM 2203 N N . SER C 1 124 ? -15.68760 0.57406 -31.43799 1.000 31.81517 2907 SER B N 1
ATOM 2204 C CA . SER C 1 124 ? -14.65141 -0.19120 -32.12167 1.000 31.14590 2907 SER B CA 1
ATOM 2205 C C . SER C 1 124 ? -15.15385 -1.55608 -32.59958 1.000 28.92537 2907 SER B C 1
ATOM 2206 O O . SER C 1 124 ? -14.36872 -2.34937 -33.13050 1.000 34.23568 2907 SER B O 1
ATOM 2209 N N . HIS C 1 125 ? -16.44255 -1.83865 -32.42049 1.000 23.60394 2908 HIS B N 1
ATOM 2210 C CA . HIS C 1 125 ? -17.04541 -3.09201 -32.84615 1.000 30.07531 2908 HIS B CA 1
ATOM 2211 C C . HIS C 1 125 ? -17.05433 -3.13847 -34.36909 1.000 36.97341 2908 HIS B C 1
ATOM 2212 O O . HIS C 1 125 ? -17.80659 -2.39996 -35.01072 1.000 28.18578 2908 HIS B O 1
ATOM 2219 N N . VAL C 1 126 ? -16.21314 -3.98686 -34.95017 1.000 26.23360 2909 VAL B N 1
ATOM 2220 C CA . VAL C 1 126 ? -16.07395 -4.08072 -36.40334 1.000 37.59041 2909 VAL B CA 1
ATOM 2221 C C . VAL C 1 126 ? -16.59116 -5.43447 -36.87398 1.000 42.12365 2909 VAL B C 1
ATOM 2222 O O . VAL C 1 126 ? -16.38651 -6.45717 -36.20583 1.000 42.14355 2909 VAL B O 1
ATOM 2226 N N . ASP C 1 127 ? -17.27216 -5.43482 -38.02755 1.000 33.92507 2910 ASP B N 1
ATOM 2227 C CA . ASP C 1 127 ? -17.80475 -6.65028 -38.63819 1.000 36.56709 2910 ASP B CA 1
ATOM 2228 C C . ASP C 1 127 ? -17.59717 -6.59245 -40.14748 1.000 32.16470 2910 ASP B C 1
ATOM 2229 O O . ASP C 1 127 ? -17.60547 -5.51622 -40.74913 1.000 24.80244 2910 ASP B O 1
ATOM 2234 N N . GLU C 1 128 ? -17.43039 -7.76157 -40.75623 1.000 30.21810 2911 GLU B N 1
ATOM 2235 C CA . GLU C 1 128 ? -17.49196 -7.89823 -42.20957 1.000 27.84464 2911 GLU B CA 1
ATOM 2236 C C . GLU C 1 128 ? -18.90003 -8.31531 -42.62132 1.000 34.52982 2911 GLU B C 1
ATOM 2237 O O . GLU C 1 128 ? -19.50943 -9.17808 -41.97667 1.000 31.92041 2911 GLU B O 1
ATOM 2243 N N . ASN C 1 129 ? -19.42392 -7.68092 -43.67476 1.000 25.25794 2912 ASN B N 1
ATOM 2244 C CA . ASN C 1 129 ? -20.78626 -7.91006 -44.12876 1.000 25.99388 2912 ASN B CA 1
ATOM 2245 C C . ASN C 1 129 ? -20.80891 -7.99811 -45.65089 1.000 28.34056 2912 ASN B C 1
ATOM 2246 O O . ASN C 1 129 ? -19.93802 -7.46164 -46.33792 1.000 25.48116 2912 ASN B O 1
ATOM 2251 N N . ASP C 1 130 ? -21.83543 -8.66020 -46.17272 1.000 26.53406 2913 ASP B N 1
ATOM 2252 C CA . ASP C 1 130 ? -22.09221 -8.61614 -47.61081 1.000 28.96981 2913 ASP B CA 1
ATOM 2253 C C . ASP C 1 130 ? -22.46697 -7.19874 -48.03248 1.000 28.77672 2913 ASP B C 1
ATOM 2254 O O . ASP C 1 130 ? -23.33345 -6.56886 -47.41798 1.000 26.36969 2913 ASP B O 1
ATOM 2259 N N . VAL C 1 131 ? -21.82395 -6.71252 -49.10545 1.000 25.27845 2914 VAL B N 1
ATOM 2260 C CA . VAL C 1 131 ? -22.13007 -5.39169 -49.64946 1.000 21.89111 2914 VAL B CA 1
ATOM 2261 C C . VAL C 1 131 ? -23.62146 -5.26662 -49.95075 1.000 28.46990 2914 VAL B C 1
ATOM 2262 O O . VAL C 1 131 ? -24.22902 -4.20853 -49.73112 1.000 24.48591 2914 VAL B O 1
ATOM 2266 N N . GLN C 1 132 ? -24.25445 -6.36116 -50.40970 1.000 26.09057 2915 GLN B N 1
ATOM 2267 C CA . GLN C 1 132 ? -25.67752 -6.24626 -50.71243 1.000 22.82466 2915 GLN B CA 1
ATOM 2268 C C . GLN C 1 132 ? -26.56701 -6.09164 -49.46320 1.000 32.02560 2915 GLN B C 1
ATOM 2269 O O . GLN C 1 132 ? -27.78794 -5.92315 -49.62076 1.000 25.69788 2915 GLN B O 1
ATOM 2275 N N . THR C 1 133 ? -26.02356 -6.10510 -48.24353 1.000 28.52032 2916 THR B N 1
ATOM 2276 C CA . THR C 1 133 ? -26.84343 -5.71882 -47.09671 1.000 23.42647 2916 THR B CA 1
ATOM 2277 C C . THR C 1 133 ? -26.84922 -4.20932 -46.84850 1.000 29.28854 2916 THR B C 1
ATOM 2278 O O . THR C 1 133 ? -27.55392 -3.75649 -45.94329 1.000 26.48802 2916 THR B O 1
ATOM 2282 N N . VAL C 1 134 ? -26.09982 -3.42050 -47.62718 1.000 28.46357 2917 VAL B N 1
ATOM 2283 C CA . VAL C 1 134 ? -26.16664 -1.96326 -47.50500 1.000 25.55034 2917 VAL B CA 1
ATOM 2284 C C . VAL C 1 134 ? -27.52925 -1.48151 -47.97881 1.000 27.10109 2917 VAL B C 1
ATOM 2285 O O . VAL C 1 134 ? -27.95583 -1.77822 -49.09903 1.000 25.57632 2917 VAL B O 1
ATOM 2289 N N . SER C 1 135 ? -28.2263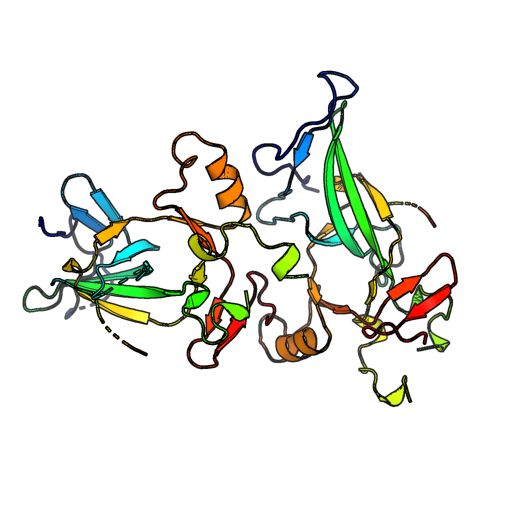9 -0.73353 -47.13375 1.000 23.53167 2918 SER B N 1
ATOM 2290 C CA . SER C 1 135 ? -29.48170 -0.13656 -47.57822 1.000 26.35471 2918 SER B CA 1
ATOM 2291 C C . SER C 1 135 ? -29.24216 1.20527 -48.26673 1.000 26.90725 2918 SER B C 1
ATOM 2292 O O . SER C 1 135 ? -29.56860 1.36754 -49.45149 1.000 30.89688 2918 SER B O 1
ATOM 2295 N N . HIS C 1 136 ? -28.64975 2.16153 -47.55076 1.000 25.95869 2919 HIS B N 1
ATOM 2296 C CA . HIS C 1 136 ? -28.49714 3.49294 -48.13604 1.000 19.50180 2919 HIS B CA 1
ATOM 2297 C C . HIS C 1 136 ? -27.54283 4.35257 -47.30910 1.000 21.58628 2919 HIS B C 1
ATOM 2298 O O . HIS C 1 136 ? -27.26709 4.06893 -46.14810 1.000 24.98383 2919 HIS B O 1
ATOM 2305 N N . LYS C 1 137 ? -27.06682 5.43371 -47.92259 1.000 21.66407 2920 LYS B N 1
ATOM 2306 C CA . LYS C 1 137 ? -26.11471 6.31234 -47.24355 1.000 25.20992 2920 LYS B CA 1
ATOM 2307 C C . LYS C 1 137 ? -26.81466 7.15381 -46.17744 1.000 27.45487 2920 LYS B C 1
ATOM 2308 O O . LYS C 1 137 ? -27.97709 7.53485 -46.32942 1.000 25.47811 2920 LYS B O 1
ATOM 2314 N N . CYS C 1 138 ? -26.09745 7.45612 -45.08959 1.000 24.47854 2921 CYS B N 1
ATOM 2315 C CA . CYS C 1 138 ? -26.57243 8.45282 -44.13124 1.000 21.45163 2921 CYS B CA 1
ATOM 2316 C C . CYS C 1 138 ? -25.39768 9.30910 -43.66900 1.000 29.96772 2921 CYS B C 1
ATOM 2317 O O . CYS C 1 138 ? -24.25338 9.09136 -44.06859 1.000 30.48917 2921 CYS B O 1
ATOM 2320 N N . LEU C 1 139 ? -25.69685 10.32675 -42.85556 1.000 25.43620 2922 LEU B N 1
ATOM 2321 C CA . LEU C 1 139 ? -24.68938 11.23993 -42.31973 1.000 24.34129 2922 LEU B CA 1
ATOM 2322 C C . LEU C 1 139 ? -24.70478 11.15897 -40.79774 1.000 23.55946 2922 LEU B C 1
ATOM 2323 O O . LEU C 1 139 ? -25.77458 11.23236 -40.18681 1.000 24.45630 2922 LEU B O 1
ATOM 2328 N N . VAL C 1 140 ? -23.52358 11.01968 -40.19921 1.000 24.95037 2923 VAL B N 1
ATOM 2329 C CA . VAL C 1 140 ? -23.33639 11.08356 -38.74906 1.000 19.51282 2923 VAL B CA 1
ATOM 2330 C C . VAL C 1 140 ? -22.31025 12.17529 -38.49885 1.000 26.19029 2923 VAL B C 1
ATOM 2331 O O . VAL C 1 140 ? -21.12594 11.99960 -38.81740 1.000 22.84868 2923 VAL B O 1
ATOM 2335 N N . VAL C 1 141 ? -22.74978 13.29299 -37.91730 1.000 21.14628 2924 VAL B N 1
ATOM 2336 C CA . VAL C 1 141 ? -21.91466 14.47723 -37.78817 1.000 15.23308 2924 VAL B CA 1
ATOM 2337 C C . VAL C 1 141 ? -21.80433 14.88622 -36.30363 1.000 21.43066 2924 VAL B C 1
ATOM 2338 O O . VAL C 1 141 ? -22.46838 14.33431 -35.41924 1.000 19.50504 2924 VAL B O 1
ATOM 2342 N N . GLY C 1 142 ? -20.93041 15.86225 -36.04686 1.000 21.49488 2925 GLY B N 1
ATOM 2343 C CA . GLY C 1 142 ? -20.81512 16.42359 -34.70829 1.000 21.31861 2925 GLY B CA 1
ATOM 2344 C C . GLY C 1 142 ? -22.05979 17.18772 -34.28391 1.000 24.33805 2925 GLY B C 1
ATOM 2345 O O . GLY C 1 142 ? -22.84324 17.65576 -35.10694 1.000 21.40880 2925 GLY B O 1
ATOM 2346 N N . LEU C 1 143 ? -22.25714 17.28888 -32.95947 1.000 23.97849 2926 LEU B N 1
ATOM 2347 C CA . LEU C 1 143 ? -23.44478 17.95679 -32.43437 1.000 21.14389 2926 LEU B CA 1
ATOM 2348 C C . LEU C 1 143 ? -23.59309 19.37337 -33.00664 1.000 20.23218 2926 LEU B C 1
ATOM 2349 O O . LEU C 1 143 ? -24.66634 19.75547 -33.49126 1.000 24.26915 2926 LEU B O 1
ATOM 2354 N N . GLU C 1 144 ? -22.51643 20.14897 -33.00392 1.000 19.81191 2927 GLU B N 1
ATOM 2355 C CA . GLU C 1 144 ? -22.63741 21.52308 -33.50311 1.000 22.88265 2927 GLU B CA 1
ATOM 2356 C C . GLU C 1 144 ? -22.92773 21.53004 -35.00629 1.000 21.84347 2927 GLU B C 1
ATOM 2357 O O . GLU C 1 144 ? -23.75383 22.31974 -35.49080 1.000 20.91375 2927 GLU B O 1
ATOM 2363 N N . GLN C 1 145 ? -22.29972 20.62121 -35.75016 1.000 22.03277 2928 GLN B N 1
ATOM 2364 C CA . GLN C 1 145 ? -22.61100 20.51573 -37.17320 1.000 18.06923 2928 GLN B CA 1
ATOM 2365 C C . GLN C 1 145 ? -24.06767 20.13930 -37.37466 1.000 23.41696 2928 GLN B C 1
ATOM 2366 O O . GLN C 1 145 ? -24.73902 20.66316 -38.28136 1.000 24.82101 2928 GLN B O 1
ATOM 2372 N N . TYR C 1 146 ? -24.56602 19.21510 -36.54331 1.000 21.67433 2929 TYR B N 1
ATOM 2373 C CA . TYR C 1 146 ? -25.94789 18.76658 -36.66159 1.000 21.32585 2929 TYR B CA 1
ATOM 2374 C C . TYR C 1 146 ? -26.90919 19.93920 -36.48742 1.000 28.25477 2929 TYR B C 1
ATOM 2375 O O . TYR C 1 146 ? -27.83927 20.13205 -37.29285 1.000 22.28126 2929 TYR B O 1
ATOM 2384 N N . GLU C 1 147 ? -26.68194 20.74528 -35.43358 1.000 24.95452 2930 GLU B N 1
ATOM 2385 C CA . GLU C 1 147 ? -27.57534 21.87073 -35.15436 1.000 26.89732 2930 GLU B CA 1
ATOM 2386 C C . GLU C 1 147 ? -27.50437 22.92941 -36.24053 1.000 21.33273 2930 GLU B C 1
ATOM 2387 O O . GLU C 1 147 ? -28.52895 23.53411 -36.56204 1.000 26.63401 2930 GLU B O 1
ATOM 2393 N N . GLN C 1 148 ? -26.33363 23.13527 -36.85777 1.000 20.93988 2931 GLN B N 1
ATOM 2394 C CA . GLN C 1 148 ? -26.28019 24.08248 -37.96987 1.000 22.37658 2931 GLN B CA 1
ATOM 2395 C C . GLN C 1 148 ? -27.03831 23.54769 -39.18946 1.000 29.06344 2931 GLN B C 1
ATOM 2396 O O . GLN C 1 148 ? -27.71371 24.30856 -39.89596 1.000 24.64931 2931 GLN B O 1
ATOM 2402 N N . MET C 1 149 ? -26.91642 22.24833 -39.47153 1.000 24.71645 2932 MET B N 1
ATOM 2403 C CA . MET C 1 149 ? -27.56103 21.69894 -40.65881 1.000 23.13362 2932 MET B CA 1
ATOM 2404 C C . MET C 1 149 ? -29.07632 21.69324 -40.50124 1.000 30.34887 2932 MET B C 1
ATOM 2405 O O . MET C 1 149 ? -29.80083 21.82984 -41.49260 1.000 26.79601 2932 MET B O 1
ATOM 2410 N N . LEU C 1 150 ? -29.56479 21.54696 -39.26512 1.000 28.21141 2933 LEU B N 1
ATOM 2411 C CA . LEU C 1 150 ? -31.00202 21.61314 -39.01425 1.000 31.32453 2933 LEU B CA 1
ATOM 2412 C C . LEU C 1 150 ? -31.59520 22.96455 -39.38670 1.000 47.57346 2933 LEU B C 1
ATOM 2413 O O . LEU C 1 150 ? -32.80923 23.05804 -39.60147 1.000 41.16865 2933 LEU B O 1
ATOM 2418 N N . LYS C 1 151 ? -30.77465 24.01403 -39.45826 1.000 38.49259 2934 LYS B N 1
ATOM 2419 C CA . LYS C 1 151 ? -31.26448 25.32563 -39.85612 1.000 28.32816 2934 LYS B CA 1
ATOM 2420 C C . LYS C 1 151 ? -31.53432 25.43203 -41.34992 1.000 42.33714 2934 LYS B C 1
ATOM 2421 O O . LYS C 1 151 ? -32.17192 26.40140 -41.77059 1.000 45.70759 2934 LYS B O 1
ATOM 2427 N N . THR C 1 152 ? -31.07939 24.47389 -42.15054 1.000 45.00998 2935 THR B N 1
ATOM 2428 C CA . THR C 1 152 ? -31.26216 24.51703 -43.59390 1.000 50.33136 2935 THR B CA 1
ATOM 2429 C C . THR C 1 152 ? -32.53522 23.78144 -44.01063 1.000 50.95888 2935 THR B C 1
ATOM 2430 O O . THR C 1 152 ? -33.14384 23.03206 -43.24019 1.000 45.43507 2935 THR B O 1
ATOM 2434 N N . LYS C 1 153 ? -32.93376 24.01125 -45.26465 1.000 54.07884 2936 LYS B N 1
ATOM 2435 C CA . LYS C 1 153 ? -34.15629 23.40742 -45.78714 1.000 49.19416 2936 LYS B CA 1
ATOM 2436 C C . LYS C 1 153 ? -33.98381 21.91073 -46.02103 1.000 52.74949 2936 LYS B C 1
ATOM 2437 O O . LYS C 1 153 ? -34.87849 21.11801 -45.69637 1.000 61.65457 2936 LYS B O 1
ATOM 2439 N N . LYS C 1 154 ? -32.83793 21.50564 -46.57467 1.000 38.77504 2937 LYS B N 1
ATOM 2440 C CA . LYS C 1 154 ? -32.62127 20.09893 -46.90104 1.000 47.89818 2937 LYS B CA 1
ATOM 2441 C C . LYS C 1 154 ? -32.69896 19.22014 -45.65491 1.000 57.27578 2937 LYS B C 1
ATOM 2442 O O . LYS C 1 154 ? -33.35645 18.17260 -45.65548 1.000 56.21862 2937 LYS B O 1
ATOM 2446 N N . TYR C 1 155 ? -32.04393 19.63823 -44.57429 1.000 50.69567 2938 TYR B N 1
ATOM 2447 C CA . TYR C 1 155 ? -31.97229 18.85132 -43.35144 1.000 50.97873 2938 TYR B CA 1
ATOM 2448 C C . TYR C 1 155 ? -32.93456 19.33178 -42.27408 1.000 49.78438 2938 TYR B C 1
ATOM 2449 O O . TYR C 1 155 ? -32.83107 18.88015 -41.12848 1.000 49.74874 2938 TYR B O 1
ATOM 2458 N N . GLN C 1 156 ? -33.87278 20.22393 -42.61957 1.000 46.36213 2939 GLN B N 1
ATOM 2459 C CA . GLN C 1 156 ? -34.86600 20.68436 -41.65048 1.000 58.26865 2939 GLN B CA 1
ATOM 2460 C C . GLN C 1 156 ? -35.63772 19.51392 -41.05147 1.000 68.74716 2939 GLN B C 1
ATOM 2461 O O . GLN C 1 156 ? -35.99348 19.53181 -39.86560 1.000 64.62164 2939 GLN B O 1
ATOM 2463 N N . ASP C 1 157 ? -35.90176 18.48539 -41.85791 1.000 54.37828 2940 ASP B N 1
ATOM 2464 C CA . ASP C 1 157 ? -36.56328 17.27963 -41.37724 1.000 67.03710 2940 ASP B CA 1
ATOM 2465 C C . ASP C 1 157 ? -35.61684 16.32683 -40.64960 1.000 68.36990 2940 ASP B C 1
ATOM 2466 O O . ASP C 1 157 ? -36.08433 15.51410 -39.84495 1.000 63.16253 2940 ASP B O 1
ATOM 2471 N N . SER C 1 158 ? -34.31052 16.40998 -40.91786 1.000 69.39721 2941 SER B N 1
ATOM 2472 C CA . SER C 1 158 ? -33.27104 15.59130 -40.29619 1.000 53.65025 2941 SER B CA 1
ATOM 2473 C C . SER C 1 158 ? -33.33376 14.12075 -40.70105 1.000 45.58971 2941 SER B C 1
ATOM 2474 O O . SER C 1 158 ? -32.86800 13.25741 -39.94842 1.000 51.80619 2941 SER B O 1
ATOM 2477 N N . GLU C 1 159 ? -33.90886 13.80924 -41.86104 1.000 53.43093 2942 GLU B N 1
ATOM 2478 C CA . GLU C 1 159 ? -33.94471 12.43655 -42.35100 1.000 50.10091 2942 GLU B CA 1
ATOM 2479 C C . GLU C 1 159 ? -32.56322 12.03838 -42.86144 1.000 41.51941 2942 GLU B C 1
ATOM 2480 O O . GLU C 1 159 ? -31.91334 12.80554 -43.58127 1.000 48.93215 2942 GLU B O 1
ATOM 2482 N N . GLY C 1 160 ? -32.10680 10.85217 -42.46510 1.000 46.16020 2943 GLY B N 1
ATOM 2483 C CA . GLY C 1 160 ? -30.76605 10.40967 -42.80525 1.000 41.05368 2943 GLY B CA 1
ATOM 2484 C C . GLY C 1 160 ? -29.64785 11.16587 -42.11209 1.000 38.01029 2943 GLY B C 1
ATOM 2485 O O . GLY C 1 160 ? -28.48955 11.03533 -42.51070 1.000 30.59798 2943 GLY B O 1
ATOM 2486 N N . LEU C 1 161 ? -29.95812 11.96694 -41.09370 1.000 27.85234 2944 LEU B N 1
ATOM 2487 C CA . LEU C 1 161 ? -28.96595 12.77264 -40.39352 1.000 27.83912 2944 LEU B CA 1
ATOM 2488 C C . LEU C 1 161 ? -28.96813 12.42874 -38.90774 1.000 23.86873 2944 LEU B C 1
ATOM 2489 O O . LEU C 1 161 ? -30.01437 12.50182 -38.25699 1.000 27.14908 2944 LEU B O 1
ATOM 2494 N N . TYR C 1 162 ? -27.78710 12.10868 -38.36695 1.000 20.08852 2945 TYR B N 1
ATOM 2495 C CA . TYR C 1 162 ? -27.57936 11.77027 -36.96271 1.000 21.86041 2945 TYR B CA 1
ATOM 2496 C C . TYR C 1 162 ? -26.38756 12.53856 -36.43209 1.000 21.79664 2945 TYR B C 1
ATOM 2497 O O . TYR C 1 162 ? -25.56452 13.02857 -37.19961 1.000 20.80069 2945 TYR B O 1
ATOM 2506 N N . TYR C 1 163 ? -26.26200 12.59229 -35.09712 1.000 25.46536 2946 TYR B N 1
ATOM 2507 C CA . TYR C 1 163 ? -25.09496 13.20815 -34.48140 1.000 22.07767 2946 TYR B CA 1
ATOM 2508 C C . TYR C 1 163 ? -24.42270 12.25074 -33.51260 1.000 23.38182 2946 TYR B C 1
ATOM 2509 O O . TYR C 1 163 ? -25.04197 11.32221 -32.98555 1.000 22.59734 2946 TYR B O 1
ATOM 2518 N N . LEU C 1 164 ? -23.12755 12.48495 -33.32710 1.000 20.66367 2947 LEU B N 1
ATOM 2519 C CA . LEU C 1 164 ? -22.26871 11.71600 -32.43092 1.000 20.86661 2947 LEU B CA 1
ATOM 2520 C C . LEU C 1 164 ? -22.44982 12.12559 -30.97181 1.000 22.17024 2947 LEU B C 1
ATOM 2521 O O . LEU C 1 164 ? -22.20113 13.27687 -30.60378 1.000 24.66144 2947 LEU B O 1
ATOM 2526 N N . ALA C 1 165 ? -22.81330 11.16294 -30.12785 1.000 24.85666 2948 ALA B N 1
ATOM 2527 C CA . ALA C 1 165 ? -22.95724 11.40223 -28.70031 1.000 25.34877 2948 ALA B CA 1
ATOM 2528 C C . ALA C 1 165 ? -21.70926 11.02887 -27.90814 1.000 25.82134 2948 ALA B C 1
ATOM 2529 O O . ALA C 1 165 ? -21.59280 11.42182 -26.73424 1.000 30.02575 2948 ALA B O 1
ATOM 2531 N N . GLY C 1 166 ? -20.76932 10.30859 -28.52475 1.000 21.58486 2949 GLY B N 1
ATOM 2532 C CA . GLY C 1 166 ? -19.58657 9.79688 -27.86644 1.000 20.12789 2949 GLY B CA 1
ATOM 2533 C C . GLY C 1 166 ? -19.20825 8.38893 -28.30278 1.000 26.81901 2949 GLY B C 1
ATOM 2534 O O . GLY C 1 166 ? -19.51470 7.98837 -29.41838 1.000 21.11673 2949 GLY B O 1
ATOM 2535 N N . THR C 1 167 ? -18.54366 7.62890 -27.42952 1.000 22.81698 2950 THR B N 1
ATOM 2536 C CA . THR C 1 167 ? -18.04932 6.29191 -27.75197 1.000 23.40247 2950 THR B CA 1
ATOM 2537 C C . THR C 1 167 ? -18.66803 5.27546 -26.80071 1.000 32.69619 2950 THR B C 1
ATOM 2538 O O . THR C 1 167 ? -18.81864 5.54417 -25.60545 1.000 25.31039 2950 THR B O 1
ATOM 2542 N N . TYR C 1 168 ? -19.03373 4.11344 -27.33438 1.000 22.99110 2951 TYR B N 1
ATOM 2543 C CA . TYR C 1 168 ? -19.53941 3.00110 -26.54543 1.000 24.88505 2951 TYR B CA 1
ATOM 2544 C C . TYR C 1 168 ? -18.55526 1.85234 -26.67292 1.000 39.02465 2951 TYR B C 1
ATOM 2545 O O . TYR C 1 168 ? -18.07745 1.57437 -27.77533 1.000 24.64892 2951 TYR B O 1
ATOM 2554 N N . GLU C 1 169 ? -18.22748 1.20460 -25.54226 1.000 22.69154 2952 GLU B N 1
ATOM 2555 C CA . GLU C 1 169 ? -17.35122 0.03663 -25.52294 1.000 33.34703 2952 GLU B CA 1
ATOM 2556 C C . GLU C 1 169 ? -18.17739 -1.19741 -25.17266 1.000 35.76618 2952 GLU B C 1
ATOM 2557 O O . GLU C 1 169 ? -18.43374 -1.45640 -23.98180 1.000 27.98033 2952 GLU B O 1
ATOM 2560 N N . PRO C 1 170 ? -18.63443 -1.96938 -26.16277 1.000 31.86560 2953 PRO B N 1
ATOM 2561 C CA . PRO C 1 170 ? -19.48948 -3.12982 -25.86672 1.000 28.24649 2953 PRO B CA 1
ATOM 2562 C C . PRO C 1 170 ? -18.81430 -4.16960 -25.00496 1.000 28.84195 2953 PRO B C 1
ATOM 2563 O O . PRO C 1 170 ? -19.50090 -4.91769 -24.30345 1.000 31.94761 2953 PRO B O 1
ATOM 2567 N N . THR C 1 171 ? -17.48960 -4.25820 -25.04706 1.000 26.57360 2954 THR B N 1
ATOM 2568 C CA . THR C 1 171 ? -16.82021 -5.29596 -24.27423 1.000 37.71808 2954 THR B CA 1
ATOM 2569 C C . THR C 1 171 ? -16.78981 -4.96789 -22.78679 1.000 37.10696 2954 THR B C 1
ATOM 2570 O O . THR C 1 171 ? -16.78672 -5.88440 -21.96147 1.000 41.82568 2954 THR B O 1
ATOM 2574 N N . THR C 1 172 ? -16.81793 -3.67945 -22.42965 1.000 38.11481 2955 THR B N 1
ATOM 2575 C CA . THR C 1 172 ? -16.84981 -3.24627 -21.03520 1.000 31.83574 2955 THR B CA 1
ATOM 2576 C C . THR C 1 172 ? -18.18828 -2.66462 -20.59945 1.000 35.23064 2955 THR B C 1
ATOM 2577 O O . THR C 1 172 ? -18.43590 -2.57051 -19.39923 1.000 34.49822 2955 THR B O 1
ATOM 2581 N N . GLY C 1 173 ? -19.04160 -2.24947 -21.53244 1.000 34.38364 2956 GLY B N 1
ATOM 2582 C CA . GLY C 1 173 ? -20.27553 -1.56935 -21.18929 1.000 27.96418 2956 GLY B CA 1
ATOM 2583 C C . GLY C 1 173 ? -20.11607 -0.09321 -20.88339 1.000 23.40986 2956 GLY B C 1
ATOM 2584 O O . GLY C 1 173 ? -21.10466 0.57117 -20.54761 1.000 24.44147 2956 GLY B O 1
ATOM 2585 N N . MET C 1 174 ? -18.91308 0.44603 -21.02871 1.000 21.45556 2957 MET B N 1
ATOM 2586 C CA . MET C 1 174 ? -18.65407 1.84844 -20.69923 1.000 23.25976 2957 MET B CA 1
ATOM 2587 C C . MET C 1 174 ? -19.06400 2.78366 -21.84408 1.000 36.14598 2957 MET B C 1
ATOM 2588 O O . MET C 1 174 ? -18.88530 2.46938 -23.02416 1.000 24.00293 2957 MET B O 1
ATOM 2593 N N . ILE C 1 175 ? -19.59437 3.95327 -21.48289 1.000 26.17879 2958 ILE B N 1
ATOM 2594 C CA . ILE C 1 175 ? -19.86997 5.04852 -22.40675 1.000 25.96997 2958 ILE B CA 1
ATOM 2595 C C . ILE C 1 175 ? -18.92124 6.19932 -22.09616 1.000 33.63037 2958 ILE B C 1
ATOM 2596 O O . ILE C 1 175 ? -18.64755 6.49443 -20.92420 1.000 24.77184 2958 ILE B O 1
ATOM 2601 N N . PHE C 1 176 ? -18.41341 6.84232 -23.14579 1.000 24.18144 2959 PHE B N 1
ATOM 2602 C CA . PHE C 1 176 ? -17.53103 7.99514 -23.02320 1.000 26.09431 2959 PHE B CA 1
ATOM 2603 C C . PHE C 1 176 ? -18.10365 9.17573 -23.79406 1.000 26.45918 2959 PHE B C 1
ATOM 2604 O O . PHE C 1 176 ? -18.68984 9.00590 -24.86908 1.000 24.80615 2959 PHE B O 1
ATOM 2612 N N . SER C 1 177 ? -17.92300 10.38032 -23.25468 1.000 26.48560 2960 SER B N 1
ATOM 2613 C CA . SER C 1 177 ? -18.33590 11.56233 -24.00163 1.000 20.61157 2960 SER B CA 1
ATOM 2614 C C . SER C 1 177 ? -17.40384 11.78022 -25.19632 1.000 28.83703 2960 SER B C 1
ATOM 2615 O O . SER C 1 177 ? -16.36455 11.11747 -25.34103 1.000 23.79623 2960 SER B O 1
ATOM 2618 N N . THR C 1 178 ? -17.78429 12.73637 -26.06977 1.000 24.68472 2961 THR B N 1
ATOM 2619 C CA . THR C 1 178 ? -16.92547 13.06214 -27.19806 1.000 23.72031 2961 THR B CA 1
ATOM 2620 C C . THR C 1 178 ? -15.61669 13.68960 -26.74574 1.000 39.82106 2961 THR B C 1
ATOM 2621 O O . THR C 1 178 ? -14.66314 13.71659 -27.52428 1.000 31.57632 2961 THR B O 1
ATOM 2625 N N . ASP C 1 179 ? -15.53133 14.15841 -25.49482 1.000 27.37421 2962 ASP B N 1
ATOM 2626 C CA . ASP C 1 179 ? -14.24458 14.56030 -24.94789 1.000 33.27822 2962 ASP B CA 1
ATOM 2627 C C . ASP C 1 179 ? -13.47000 13.40003 -24.33042 1.000 30.90153 2962 ASP B C 1
ATOM 2628 O O . ASP C 1 179 ? -12.36698 13.62096 -23.83185 1.000 30.27736 2962 ASP B O 1
ATOM 2633 N N . GLY C 1 180 ? -14.00143 12.17913 -24.35918 1.000 23.37173 2963 GLY B N 1
ATOM 2634 C CA . GLY C 1 180 ? -13.32627 11.03891 -23.76352 1.000 27.09658 2963 GLY B CA 1
ATOM 2635 C C . GLY C 1 180 ? -13.59909 10.87146 -22.28253 1.000 25.32907 2963 GLY B C 1
ATOM 2636 O O . GLY C 1 180 ? -12.90176 10.09319 -21.61475 1.000 27.43852 2963 GLY B O 1
ATOM 2637 N N . VAL C 1 181 ? -14.59759 11.55995 -21.74677 1.000 23.75121 2964 VAL B N 1
ATOM 2638 C CA . VAL C 1 181 ? -14.86134 11.47665 -20.31185 1.000 21.09167 2964 VAL B CA 1
ATOM 2639 C C . VAL C 1 181 ? -15.77966 10.29363 -20.03522 1.000 25.30064 2964 VAL B C 1
ATOM 2640 O O . VAL C 1 181 ? -16.87584 10.20752 -20.61087 1.000 22.14996 2964 VAL B O 1
ATOM 2644 N N . PRO C 1 182 ? -15.39793 9.38406 -19.14483 1.000 23.53164 2965 PRO B N 1
ATOM 2645 C CA . PRO C 1 182 ? -16.29162 8.25690 -18.83409 1.000 21.85824 2965 PRO B CA 1
ATOM 2646 C C . PRO C 1 182 ? -17.57671 8.75031 -18.18411 1.000 28.63371 2965 PRO B C 1
ATOM 2647 O O . PRO C 1 182 ? -17.56027 9.51387 -17.21041 1.000 27.46761 2965 PRO B O 1
ATOM 2651 N N . VAL C 1 183 ? -18.68941 8.28536 -18.72443 1.000 25.56077 2966 VAL B N 1
ATOM 2652 C CA . VAL C 1 183 ? -19.99688 8.84672 -18.47108 1.000 26.01616 2966 VAL B CA 1
ATOM 2653 C C . VAL C 1 183 ? -20.69929 7.99248 -17.40369 1.000 39.89927 2966 VAL B C 1
ATOM 2654 O O . VAL C 1 183 ? -21.34508 8.52331 -16.49595 1.000 61.57695 2966 VAL B O 1
ATOM 2658 N N . LYS D 2 4 ? -27.83747 -10.78027 -50.71889 1.000 74.36348 4 LYS D N 1
ATOM 2659 C CA . LYS D 2 4 ? -27.99381 -10.81099 -49.26185 1.000 78.81966 4 LYS D CA 1
ATOM 2660 C C . LYS D 2 4 ? -29.12137 -9.90144 -48.79232 1.000 71.89853 4 LYS D C 1
ATOM 2661 O O . LYS D 2 4 ? -29.28697 -8.78301 -49.29517 1.000 72.35141 4 LYS D O 1
ATOM 2663 N N . GLN D 2 5 ? -29.88803 -10.36776 -47.80791 1.000 73.85036 5 GLN D N 1
ATOM 2664 C CA . GLN D 2 5 ? -31.07714 -9.63376 -47.40055 1.000 72.67839 5 GLN D CA 1
ATOM 2665 C C . GLN D 2 5 ? -30.90711 -8.85441 -46.09999 1.000 70.16639 5 GLN D C 1
ATOM 2666 O O . GLN D 2 5 ? -31.29233 -7.68655 -46.05314 1.000 77.50636 5 GLN D O 1
ATOM 2672 N N . THR D 2 6 ? -30.35776 -9.44500 -45.03558 1.000 65.30609 6 THR D N 1
ATOM 2673 C CA . THR D 2 6 ? -30.12026 -8.67083 -43.81825 1.000 62.28381 6 THR D CA 1
ATOM 2674 C C . THR D 2 6 ? -28.70339 -8.88709 -43.29888 1.000 60.52641 6 THR D C 1
ATOM 2675 O O . THR D 2 6 ? -28.18610 -10.01173 -43.30020 1.000 41.07657 6 THR D O 1
ATOM 2679 N N . ALA D 2 7 ? -28.08717 -7.78839 -42.85639 1.000 54.00136 7 ALA D N 1
ATOM 2680 C CA . ALA D 2 7 ? -26.72539 -7.81848 -42.34178 1.000 44.37294 7 ALA D CA 1
ATOM 2681 C C . ALA D 2 7 ? -26.66905 -8.51742 -40.98929 1.000 67.85787 7 ALA D C 1
ATOM 2682 O O . ALA D 2 7 ? -27.62536 -8.49450 -40.20677 1.000 57.90243 7 ALA D O 1
ATOM 2684 N N . ARG D 2 8 ? -25.52525 -9.13578 -40.71540 1.000 66.92024 8 ARG D N 1
ATOM 2685 C CA . ARG D 2 8 ? -25.34181 -9.85255 -39.46181 1.000 62.27764 8 ARG D CA 1
ATOM 2686 C C . ARG D 2 8 ? -24.35947 -9.11809 -38.54601 1.000 69.48140 8 ARG D C 1
ATOM 2687 O O . ARG D 2 8 ? -23.31992 -8.60736 -38.97468 1.000 53.25531 8 ARG D O 1
ATOM 2707 N N . SER D 2 10 ? -22.10831 -9.38179 -35.04282 1.000 56.20323 10 SER D N 1
ATOM 2708 C CA . SER D 2 10 ? -21.50856 -10.21996 -34.00975 1.000 61.34366 10 SER D CA 1
ATOM 2709 C C . SER D 2 10 ? -21.70576 -9.53112 -32.65727 1.000 77.38032 10 SER D C 1
ATOM 2710 O O . SER D 2 10 ? -22.43033 -8.53382 -32.55846 1.000 60.75657 10 SER D O 1
ATOM 2713 N N . THR D 2 11 ? -21.06764 -10.05252 -31.61516 1.000 78.88427 11 THR D N 1
ATOM 2714 C CA . THR D 2 11 ? -21.20814 -9.45875 -30.28663 1.000 89.22282 11 THR D CA 1
ATOM 2715 C C . THR D 2 11 ? -19.85713 -9.04169 -29.70267 1.000 83.05270 11 THR D C 1
ATOM 2716 O O . THR D 2 11 ? -19.50603 -7.85679 -29.70512 1.000 80.75865 11 THR D O 1
#

Nearest PDB structures (foldseek):
  8ds8-assembly1_A  TM=1.006E+00  e=1.364E-34  Homo sapiens
  8ds8-assembly2_B  TM=9.941E-01  e=4.662E-29  Homo sapiens
  6vil-assembly1_A  TM=8.770E-01  e=9.088E-24  Mus musculus
  6vil-assembly7_G  TM=8.913E-01  e=1.202E-22  Mus musculus
  6vil-assembly2_B  TM=8.941E-01  e=2.789E-22  Mus musculus

Radius of gyration: 24.41 Å; Cα contacts (8 Å, |Δi|>4): 729; chains: 4; bounding box: 37×66×70 Å

Secondary structure (DSSP, 8-state):
-PPPEE-SS-SEEES-SSTT-EEEESEEEETTEEEETT-EEEE--SS-TTS-EEEEEEEEEEETTTEEEEEEEEEE-GGGSTTTTTT--HHHHS-TTHHHHEEEEEEEEEEEEGGGEEEEEEEE-HHHHHHHHTSSSSTT-TTEEEEEEEEETTTTEEE-TT--B-/-PPPEE-S---S-----EEESEEEETTEEEETT-EEEEP-----EEEEEEEEEETTTEEEEEEEE-B-GGGSTTTTTT--TTTTS-TTHHHHEEEE-S-EEEEEGGGEEEEEEEE-HHHHHHHTTSSTTSS-TTEEEEEEEEETTTTEEE-TT--B-/--S----/--S----

B-factor: mean 38.36, std 17.66, range [14.32, 109.81]

Sequence (337 aa):
RQLWKWFGKPTQQRRGMKGKARRRKLFYKAIVRGKEMMIRIGDCAVFLSAGRPNLPYIGRIQSSMWESWGNNMVVRVKWFYHPEETSPGKQFHLRVSSQRKDFMERALYQSSHVDENDVQTVSHKCLVVGLEQYEQMLKTKKYQDSEGLYYLAGTYEPTTGMIFSTDGVPVKQTARSTRQLWKWFGKPTQRRARKLFYKAIVRGKEMIRIGDCAVFLSAGPYIGRIQSMWESWGNNNMVVRVKWFYHPEETSPGKQFHLRVSSQRKDFMERALYQSSHVDENDVQTVSHKCLVVGLEQYEQMLKTKKYQDSEGLYYLAGTYEPTTGMIFSTDGVPVKQTARST

CATH classification: 2.30.30.490

GO terms:
  GO:0062072 histone H3K9me2/3 reader activity (F, IDA)
  GO:0000785 chromatin (C, IDA)
  GO:0005634 nucleus (C, IDA)
  GO:0141005 transposable element silencing by heterochromatin formation (P, IDA)
  GO:0071168 protein localization to chromatin (P, IDA)
  GO:0140463 chromatin-protein adaptor activity (F, IDA)
  GO:0005694 chromosome (C, EXP)
  GO:0031965 nuclear membrane (C, IDA)
  GO:0005654 nucleoplasm (C, IDA)
  GO:0005739 mitochondrion (C, IDA)
  GO:0005829 cytosol (C, IDA)

Solvent-accessible surface area: 18942 Å² total